Protein AF-0000000087658195 (afdb_homodimer)

Radius of gyration: 25.48 Å; Cα contacts (8 Å, |Δi|>4): 945; chains: 2; bounding box: 88×67×56 Å

Sequence (498 aa):
MLRIIDDYQENLESKICERTKHLEESLEKTENLLFHIMPRKVAEDLRQGIPICSAMHPSVSLMLTDVCKFTELCDSCIPVHIIDILQDLYSSFDEIVQRFQAFKVENVGDNYMIVSGLDEIPYHLAEVCKIAIEILEFVSKYEMKHRKDMKLQVKIGINCGAVASGILGSSAPRFCLFGDTVNMVCRMAALSEPGRIHITEGAANLIRNRYQVFTVEERGLVEVKGKGPTCTYWLTGCADSEIPSSSASMLRIIDDYQENLESKICERTKHLEESLEKTENLLFHIMPRKVAEDLRQGIPICSAMHPSVSLMLTDVCKFTELCDSCIPVHIIDILQDLYSSFDEIVQRFQAFKVENVGDNYMIVSGLDEIPYHLAEVCKIAIEILEFVSKYEMKHRKDMKLQVKIGINCGAVASGILGSSAPRFCLFGDTVNMVCRMAALSEPGRIHITEGAANLIRNRYQVFTVEERGLVEVKGKGPTCTYWLTGCADSEIPSSSAS

InterPro domains:
  IPR001054 Adenylyl cyclase class-3/4/guanylyl cyclase [PF00211] (56-236)
  IPR001054 Adenylyl cyclase class-3/4/guanylyl cyclase [PS50125] (61-189)
  IPR001054 Adenylyl cyclase class-3/4/guanylyl cyclase [SM00044] (25-218)
  IPR001054 Adenylyl cyclase class-3/4/guanylyl cyclase [cd07302] (60-235)
  IPR029787 Nucleotide cyclase [G3DSA:3.30.70.1230] (52-238)
  IPR029787 Nucleotide cyclase [SSF55073] (56-242)
  IPR050401 Cyclic nucleotide synthase [PTHR11920] (1-237)

Solvent-accessible surface area (backbone atoms only — not comparable to full-atom values): 26313 Å² total; per-residue (Å²): 110,70,66,58,50,52,51,50,48,52,50,50,49,49,50,49,50,49,50,40,49,50,41,50,51,50,32,49,53,47,47,51,47,46,43,33,56,26,58,56,71,58,43,52,35,54,75,69,65,41,78,77,63,68,44,81,39,76,53,30,18,36,39,27,37,34,51,56,64,46,69,60,50,54,73,72,40,58,49,62,57,50,50,50,51,48,24,55,50,37,32,50,49,38,58,57,41,66,78,49,83,47,42,68,43,73,47,50,95,69,41,50,32,35,38,14,14,88,84,66,48,89,59,18,54,60,51,50,53,51,48,51,51,52,47,50,55,49,40,72,69,47,72,45,90,91,41,74,90,48,80,61,40,40,11,24,6,32,27,54,34,41,37,27,34,32,58,36,34,68,56,42,60,40,50,45,75,34,45,68,39,55,53,48,15,52,50,27,17,71,69,30,45,81,72,34,35,20,27,34,46,68,39,50,51,49,33,68,74,72,35,74,50,48,41,73,43,82,70,40,75,41,81,35,90,98,70,40,77,38,62,30,27,30,53,77,48,63,51,94,63,83,67,86,62,90,66,88,120,109,70,66,58,50,52,52,50,48,51,50,48,49,49,49,49,50,49,50,41,48,51,40,49,50,49,32,49,52,48,48,51,46,47,44,34,56,26,58,56,71,57,43,52,32,53,74,69,66,42,80,78,62,67,43,80,39,76,53,31,19,38,38,27,38,32,50,57,64,46,68,60,46,55,73,75,40,58,49,63,56,50,48,50,51,49,25,56,50,37,30,51,47,40,58,56,39,67,76,50,82,47,42,68,43,74,46,50,96,68,40,50,32,37,38,15,14,90,84,66,48,90,58,18,54,59,51,50,52,52,48,51,52,52,47,49,54,50,42,72,70,48,70,44,87,91,42,72,90,47,79,62,42,40,11,24,6,31,27,56,34,41,36,27,33,33,57,36,34,69,57,40,60,39,50,46,77,35,44,67,40,56,54,47,15,52,48,28,17,71,69,29,47,81,72,35,37,19,28,34,46,67,37,49,51,48,34,68,73,74,36,74,50,47,42,71,42,81,71,41,76,40,82,36,90,98,69,40,75,38,62,29,26,31,54,78,47,64,52,93,61,83,65,88,63,90,66,91,120

Organism: Ancylostoma caninum (NCBI:txid29170)

Nearest PDB structures (foldseek):
  9bcs-assembly1_A  TM=8.511E-01  e=3.360E-26  Homo sapiens
  9bcs-assembly1_B  TM=8.758E-01  e=1.281E-24  Homo sapiens
  9bco-assembly1_B  TM=8.516E-01  e=1.752E-21  Homo sapiens
  9bco-assembly1_A  TM=8.436E-01  e=1.945E-20  Homo sapiens
  1cul-assembly1_B  TM=8.755E-01  e=5.821E-16  Rattus norvegicus

pLDDT: mean 85.46, std 13.37, range [21.05, 98.88]

Foldseek 3Di:
DVVVVVVVVVVVVVVVVVVVVVVVVVVVVVLVVVCQQDPNVQSVCLVVVNPWDKDKFFKKKKKKKAKPPLVVVPVVDPPVLLVVVQCVLVVVLVVLLVVAQKHWADDDSGMTMIMFCPVPDPCRLVSNLVSVLVSLVVQQPDARPVCNVDRIWMFMFMEMGMWMWTWDDNPDTGIDIDDPRVVVRVQQRVPGDTSWYKYAPVSVVCCVVPPVQWDKAWPAWDQGPPPGTGTIITTDDGNPDPDPGPDDD/DVVVVVVVVVVVVVVVVVVVVVVVVVVVVVLVVVCQQDPNVQSVCLVVVNDWDKDKFFKKKKKKKAKPPLVVVPVVDPPVLLVVVQCVLVVVLVVLLVVAQKHWADDDSGMTMIMFCPVPDPCRLVSVLVSVLVSLVCQQPDARPVCNVDRIWMFMFMEMGMWMWTWDDNPDTHIDIDDPRVVVRVQQRVPGDTSWYKYAPVSVVCCVVPPVQWDKAWPAWDQGPPPGTGTIITTDDGNPDPDPGPDDD

Secondary structure (DSSP, 8-state):
-HHHHHHHHHHHHHHHHHHHHHHHHHHHHHHHHHHHHS-HHHHHHHHTT-----EEEEEEEEEEEEETTHHHHHHHS-HHHHHHHHHHHHHHHHHHHTTTTEEEEP--TTEEEEEE-TT--TTHHHHHHHHHHHHHHHHHH---SS-TTS---EEEEEEEEEEEEEEE-SSS-EEEEESHHHHHHHHHHHT--TT-EEEEHHHHHHHHHH-TTEEEEEEEEEEETTTEEEEEEEEEEE-SS--------/-HHHHHHHHHHHHHHHHHHHHHHHHHHHHHHHHHHHHS-HHHHHHHHTT-----EEEEEEEEEEEEETTHHHHHHHS-HHHHHHHHHHHHHHHHHHHTTTTEEEEP--TTEEEEEE-TT--TTHHHHHHHHHHHHHHHHHH---SS-TTS---EEEEEEEEEEEEEEE-SSS-EEEEESHHHHHHHHHHHT--TT-EEEEHHHHHHHHHH-TTEEEEEEEEEEETTTEEEEEEEEEEE-SS--------

Structure (mmCIF, N/CA/C/O backbone):
data_AF-0000000087658195-model_v1
#
loop_
_entity.id
_entity.type
_entity.pdbx_description
1 polymer 'Adenylate/guanylate cyclase catalytic domain protein'
#
loop_
_atom_site.group_PDB
_atom_site.id
_atom_site.type_symbol
_atom_site.label_atom_id
_atom_site.label_alt_id
_atom_site.label_comp_id
_atom_site.label_asym_id
_atom_site.label_entity_id
_atom_site.label_seq_id
_atom_site.pdbx_PDB_ins_code
_atom_site.Cartn_x
_atom_site.Cartn_y
_atom_site.Cartn_z
_atom_site.occupancy
_atom_site.B_iso_or_equiv
_atom_site.auth_seq_id
_atom_site.auth_comp_id
_atom_site.auth_asym_id
_atom_site.auth_atom_id
_atom_site.pdbx_PDB_model_num
ATOM 1 N N . MET A 1 1 ? -63.281 0.604 -1.399 1 56.31 1 MET A N 1
ATOM 2 C CA . MET A 1 1 ? -62.312 0.891 -0.328 1 56.31 1 MET A CA 1
ATOM 3 C C . MET A 1 1 ? -61.281 -0.227 -0.199 1 56.31 1 MET A C 1
ATOM 5 O O . MET A 1 1 ? -60.094 0.034 -0.16 1 56.31 1 MET A O 1
ATOM 9 N N . LEU A 1 2 ? -61.781 -1.442 -0.214 1 61.12 2 LEU A N 1
ATOM 10 C CA . LEU A 1 2 ? -60.906 -2.596 -0.074 1 61.12 2 LEU A CA 1
ATOM 11 C C . LEU A 1 2 ? -59.938 -2.699 -1.264 1 61.12 2 LEU A C 1
ATOM 13 O O . LEU A 1 2 ? -58.75 -3 -1.094 1 61.12 2 LEU A O 1
ATOM 17 N N . ARG A 1 3 ? -60.344 -2.355 -2.477 1 62.97 3 ARG A N 1
ATOM 18 C CA . ARG A 1 3 ? -59.5 -2.449 -3.678 1 62.97 3 ARG A CA 1
ATOM 19 C C . ARG A 1 3 ? -58.406 -1.403 -3.664 1 62.97 3 ARG A C 1
ATOM 21 O O . ARG A 1 3 ? -57.281 -1.678 -4.09 1 62.97 3 ARG A O 1
ATOM 28 N N . ILE A 1 4 ? -58.719 -0.229 -3.117 1 60.25 4 ILE A N 1
ATOM 29 C CA . ILE A 1 4 ? -57.75 0.867 -3.047 1 60.25 4 ILE A CA 1
ATOM 30 C C . ILE A 1 4 ? -56.625 0.514 -2.064 1 60.25 4 ILE A C 1
ATOM 32 O O . ILE A 1 4 ? -55.469 0.768 -2.334 1 60.25 4 ILE A O 1
ATOM 36 N N . ILE A 1 5 ? -57.062 -0.082 -1.048 1 60.81 5 ILE A N 1
ATOM 37 C CA . ILE A 1 5 ? -56.094 -0.459 -0.034 1 60.81 5 ILE A CA 1
ATOM 38 C C . ILE A 1 5 ? -55.156 -1.537 -0.589 1 60.81 5 ILE A C 1
ATOM 40 O O . ILE A 1 5 ? -53.938 -1.496 -0.367 1 60.81 5 ILE A O 1
ATOM 44 N N . ASP A 1 6 ? -55.75 -2.459 -1.286 1 62.75 6 ASP A N 1
ATOM 45 C CA . ASP A 1 6 ? -54.969 -3.541 -1.884 1 62.75 6 ASP A CA 1
ATOM 46 C C . ASP A 1 6 ? -53.969 -2.996 -2.889 1 62.75 6 ASP A C 1
ATOM 48 O O . ASP A 1 6 ? -52.812 -3.441 -2.922 1 62.75 6 ASP A O 1
ATOM 52 N N . ASP A 1 7 ? -54.375 -2.021 -3.65 1 65.19 7 ASP A N 1
ATOM 53 C CA . ASP A 1 7 ? -53.5 -1.401 -4.656 1 65.19 7 ASP A CA 1
ATOM 54 C C . ASP A 1 7 ? -52.375 -0.636 -4.008 1 65.19 7 ASP A C 1
ATOM 56 O O . ASP A 1 7 ? -51.219 -0.688 -4.484 1 65.19 7 ASP A O 1
ATOM 60 N N . TYR A 1 8 ? -52.719 0.036 -2.934 1 62.78 8 TYR A N 1
ATOM 61 C CA . TYR A 1 8 ? -51.688 0.792 -2.207 1 62.78 8 TYR A CA 1
ATOM 62 C C . TYR A 1 8 ? -50.656 -0.14 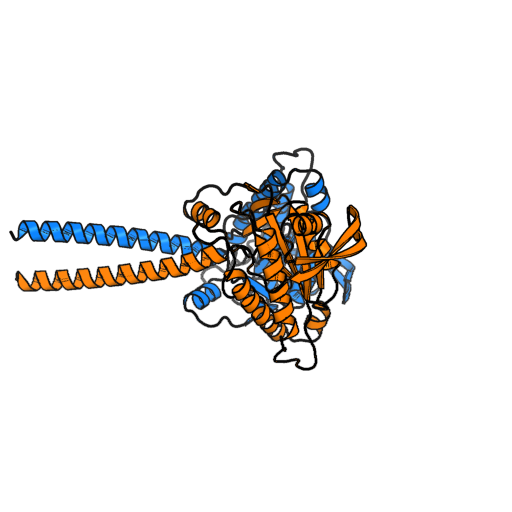-1.597 1 62.78 8 TYR A C 1
ATOM 64 O O . TYR A 1 8 ? -49.469 0.136 -1.656 1 62.78 8 TYR A O 1
ATOM 72 N N . GLN A 1 9 ? -51.219 -1.162 -1.084 1 63.72 9 GLN A N 1
ATOM 73 C CA . GLN A 1 9 ? -50.312 -2.133 -0.464 1 63.72 9 GLN A CA 1
ATOM 74 C C . GLN A 1 9 ? -49.375 -2.76 -1.497 1 63.72 9 GLN A C 1
ATOM 76 O O . GLN A 1 9 ? -48.188 -2.932 -1.24 1 63.72 9 GLN A O 1
ATOM 81 N N . GLU A 1 10 ? -49.938 -3.086 -2.566 1 67.25 10 GLU A N 1
ATOM 82 C CA . GLU A 1 10 ? -49.125 -3.686 -3.639 1 67.25 10 GLU A CA 1
ATOM 83 C C . GLU A 1 10 ? -48.062 -2.719 -4.148 1 67.25 10 GLU A C 1
ATOM 85 O O . GLU A 1 10 ? -46.938 -3.125 -4.426 1 67.25 10 GLU A O 1
ATOM 90 N N . ASN A 1 11 ? -48.438 -1.467 -4.234 1 68.31 11 ASN A N 1
ATOM 91 C CA . ASN A 1 11 ? -47.5 -0.437 -4.684 1 68.31 11 ASN A CA 1
ATOM 92 C C . ASN A 1 11 ? -46.375 -0.22 -3.678 1 68.31 11 ASN A C 1
ATOM 94 O O . ASN A 1 11 ? -45.219 -0.083 -4.059 1 68.31 11 ASN A O 1
ATOM 98 N N . LEU A 1 12 ? -46.812 -0.19 -2.428 1 67 12 LEU A N 1
ATOM 99 C CA . LEU A 1 12 ? -45.812 -0.014 -1.385 1 67 12 LEU A CA 1
ATOM 100 C C . LEU A 1 12 ? -44.844 -1.204 -1.345 1 67 12 LEU A C 1
ATOM 102 O O . LEU A 1 12 ? -43.656 -1.029 -1.191 1 67 12 LEU A O 1
ATOM 106 N N . GLU A 1 13 ? -45.469 -2.354 -1.442 1 68.94 13 GLU A N 1
ATOM 107 C CA . GLU A 1 13 ? -44.656 -3.562 -1.456 1 68.94 13 GLU A CA 1
ATOM 108 C C . GLU A 1 13 ? -43.656 -3.551 -2.623 1 68.94 13 GLU A C 1
ATOM 110 O O . GLU A 1 13 ? -42.531 -3.957 -2.473 1 68.94 13 GLU A O 1
ATOM 115 N N . SER A 1 14 ? -44.156 -3.135 -3.707 1 73.75 14 SER A N 1
ATOM 116 C CA . SER A 1 14 ? -43.312 -3.074 -4.891 1 73.75 14 SER A CA 1
ATOM 117 C C . SER A 1 14 ? -42.156 -2.082 -4.695 1 73.75 14 SER A C 1
ATOM 119 O O . SER A 1 14 ? -41.031 -2.367 -5.059 1 73.75 14 SER A O 1
ATOM 121 N N . LYS A 1 15 ? -42.469 -0.963 -4.09 1 71.25 15 LYS A N 1
ATOM 122 C CA . LYS A 1 15 ? -41.469 0.063 -3.857 1 71.25 15 LYS A CA 1
ATOM 123 C C . LYS A 1 15 ? -40.438 -0.415 -2.852 1 71.25 15 LYS A C 1
ATOM 125 O O . LYS A 1 15 ? -39.219 -0.177 -3.029 1 71.25 15 LYS A O 1
ATOM 130 N N . ILE A 1 16 ? -41 -1.053 -1.857 1 71.5 16 ILE A N 1
ATOM 131 C CA . ILE A 1 16 ? -40.094 -1.579 -0.834 1 71.5 16 ILE A CA 1
ATOM 132 C C . ILE A 1 16 ? -39.188 -2.662 -1.437 1 71.5 16 ILE A C 1
ATOM 134 O O . ILE A 1 16 ? -38 -2.721 -1.147 1 71.5 16 ILE A O 1
ATOM 138 N N . CYS A 1 17 ? -39.844 -3.465 -2.219 1 70.31 17 CYS A N 1
ATOM 139 C CA . CYS A 1 17 ? -39.094 -4.523 -2.879 1 70.31 17 CYS A CA 1
ATOM 140 C C . CYS A 1 17 ? -38.031 -3.936 -3.777 1 70.31 17 CYS A C 1
ATOM 142 O O . CYS A 1 17 ? -36.875 -4.414 -3.783 1 70.31 17 CYS A O 1
ATOM 144 N N . GLU A 1 18 ? -38.375 -2.924 -4.469 1 77.69 18 GLU A N 1
ATOM 145 C CA . GLU A 1 18 ? -37.406 -2.277 -5.367 1 77.69 18 GLU A CA 1
ATOM 146 C C . GLU A 1 18 ? -36.281 -1.638 -4.586 1 77.69 18 GLU A C 1
ATOM 148 O O . GLU A 1 18 ? -35.094 -1.766 -4.969 1 77.69 18 GLU A O 1
ATOM 153 N N . ARG A 1 19 ? -36.656 -0.972 -3.527 1 75.75 19 ARG A N 1
ATOM 154 C CA . ARG A 1 19 ? -35.625 -0.32 -2.711 1 75.75 19 ARG A CA 1
ATOM 155 C C . ARG A 1 19 ? -34.688 -1.346 -2.082 1 75.75 19 ARG A C 1
ATOM 157 O O . ARG A 1 19 ? -33.469 -1.131 -2.018 1 75.75 19 ARG A O 1
ATOM 164 N N . THR A 1 20 ? -35.312 -2.377 -1.616 1 76.19 20 THR A N 1
ATOM 165 C CA . THR A 1 20 ? -34.531 -3.438 -1.005 1 76.19 20 THR A CA 1
ATOM 166 C C . THR A 1 20 ? -33.562 -4.051 -2.021 1 76.19 20 THR A C 1
ATOM 168 O O . THR A 1 20 ? -32.406 -4.324 -1.705 1 76.19 20 THR A O 1
ATOM 171 N N . LYS A 1 21 ? -34.062 -4.184 -3.182 1 79.12 21 LYS A N 1
ATOM 172 C CA . LYS A 1 21 ? -33.25 -4.75 -4.242 1 79.12 21 LYS A CA 1
ATOM 173 C C . LYS A 1 21 ? -32.094 -3.824 -4.582 1 79.12 21 LYS A C 1
ATOM 175 O O . LYS A 1 21 ? -30.953 -4.277 -4.754 1 79.12 21 LYS A O 1
ATOM 180 N N . HIS A 1 22 ? -32.406 -2.557 -4.641 1 79.81 22 HIS A N 1
ATOM 181 C CA . HIS A 1 22 ? -31.391 -1.563 -4.934 1 79.81 22 HIS A CA 1
ATOM 182 C C . HIS A 1 22 ? -30.312 -1.537 -3.846 1 79.81 22 HIS A C 1
ATOM 184 O O . HIS A 1 22 ? -29.125 -1.464 -4.145 1 79.81 22 HIS A O 1
ATOM 190 N N . LEU A 1 23 ? -30.703 -1.634 -2.627 1 82 23 LEU A N 1
ATOM 191 C CA . LEU A 1 23 ? -29.781 -1.617 -1.503 1 82 23 LEU A CA 1
ATOM 192 C C . LEU A 1 23 ? -28.922 -2.879 -1.487 1 82 23 LEU A C 1
ATOM 194 O O . LEU A 1 23 ? -27.734 -2.82 -1.183 1 82 23 LEU A O 1
ATOM 198 N N . GLU A 1 24 ? -29.578 -3.955 -1.816 1 81.56 24 GLU A N 1
ATOM 199 C CA . GLU A 1 24 ? -28.844 -5.215 -1.877 1 81.56 24 GLU A CA 1
ATOM 200 C C . GLU A 1 24 ? -27.781 -5.18 -2.971 1 81.56 24 GLU A C 1
ATOM 202 O O . GLU A 1 24 ? -26.656 -5.625 -2.76 1 81.56 24 GLU A O 1
ATOM 207 N N . GLU A 1 25 ? -28.219 -4.609 -4.035 1 82.38 25 GLU A N 1
ATOM 208 C CA . GLU A 1 25 ? -27.281 -4.5 -5.145 1 82.38 25 GLU A CA 1
ATOM 209 C C . GLU A 1 25 ? -26.109 -3.568 -4.797 1 82.38 25 GLU A C 1
ATOM 211 O O . GLU A 1 25 ? -24.953 -3.865 -5.105 1 82.38 25 GLU A O 1
ATOM 216 N N . SER A 1 26 ? -26.484 -2.518 -4.203 1 79.75 26 SER A N 1
ATOM 217 C CA . SER A 1 26 ? -25.453 -1.564 -3.797 1 79.75 26 SER A CA 1
ATOM 218 C C . SER A 1 26 ? -24.516 -2.176 -2.764 1 79.75 26 SER A C 1
ATOM 220 O O . SER A 1 26 ? -23.297 -1.973 -2.826 1 79.75 26 SER A O 1
ATOM 222 N N . LEU A 1 27 ? -25.062 -2.891 -1.867 1 80.38 27 LEU A N 1
ATOM 223 C CA . LEU A 1 27 ? -24.266 -3.547 -0.836 1 80.38 27 LEU A CA 1
AT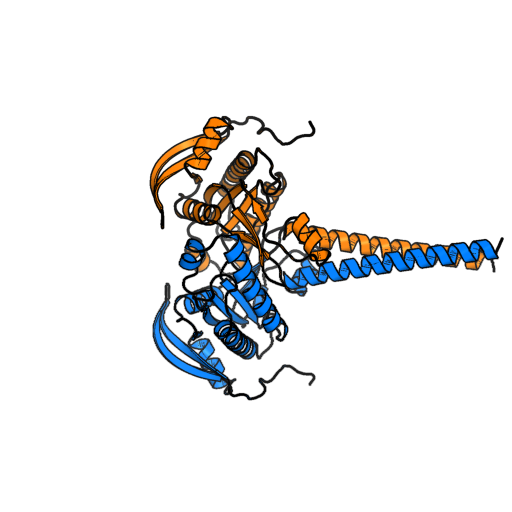OM 224 C C . LEU A 1 27 ? -23.344 -4.598 -1.447 1 80.38 27 LEU A C 1
ATOM 226 O O . LEU A 1 27 ? -22.172 -4.68 -1.091 1 80.38 27 LEU A O 1
ATOM 230 N N . GLU A 1 28 ? -23.875 -5.301 -2.326 1 80.69 28 GLU A N 1
ATOM 231 C CA . GLU A 1 28 ? -23.078 -6.328 -2.99 1 80.69 28 GLU A CA 1
ATOM 232 C C . GLU A 1 28 ? -21.906 -5.711 -3.744 1 80.69 28 GLU A C 1
ATOM 234 O O . GLU A 1 28 ? -20.781 -6.223 -3.68 1 80.69 28 GLU A O 1
ATOM 239 N N . LYS A 1 29 ? -22.219 -4.652 -4.375 1 78.81 29 LYS A N 1
ATOM 240 C CA . LYS A 1 29 ? -21.172 -3.975 -5.125 1 78.81 29 LYS A CA 1
ATOM 241 C C . LYS A 1 29 ? -20.078 -3.447 -4.195 1 78.81 29 LYS A C 1
ATOM 243 O O . LYS A 1 29 ? -18.891 -3.594 -4.48 1 78.81 29 LYS A O 1
ATOM 248 N N . THR A 1 30 ? -20.531 -2.898 -3.15 1 77.56 30 THR A N 1
ATOM 249 C CA . THR A 1 30 ? -19.594 -2.32 -2.191 1 77.56 30 THR A CA 1
ATOM 250 C C . THR A 1 30 ? -18.766 -3.41 -1.521 1 77.56 30 THR A C 1
ATOM 252 O O . THR A 1 30 ? -17.547 -3.26 -1.354 1 77.56 30 THR A O 1
ATOM 255 N N . GLU A 1 31 ? -19.406 -4.465 -1.206 1 77.19 31 GLU A N 1
ATOM 256 C CA . GLU A 1 31 ? -18.703 -5.586 -0.577 1 77.19 31 GLU A CA 1
ATOM 257 C C . GLU A 1 31 ? -17.688 -6.211 -1.526 1 77.19 31 GLU A C 1
ATOM 259 O O . GLU A 1 31 ? -16.594 -6.574 -1.11 1 77.19 31 GLU A O 1
ATOM 264 N N . ASN A 1 32 ? -18.141 -6.367 -2.693 1 76.81 32 ASN A N 1
ATOM 265 C CA . ASN A 1 32 ? -17.219 -6.941 -3.682 1 76.81 32 ASN A CA 1
ATOM 266 C C . ASN A 1 32 ? -15.953 -6.109 -3.822 1 76.81 32 ASN A C 1
ATOM 268 O O . ASN A 1 32 ? -14.852 -6.66 -3.922 1 76.81 32 ASN A O 1
ATOM 272 N N . LEU A 1 33 ? -16.156 -4.859 -3.781 1 74.94 33 LEU A N 1
ATOM 273 C CA . LEU A 1 33 ? -15 -3.98 -3.85 1 74.94 33 LEU A CA 1
ATOM 274 C C . LEU A 1 33 ? -14.117 -4.156 -2.621 1 74.94 33 LEU A C 1
ATOM 276 O O . LEU A 1 33 ? -12.891 -4.215 -2.738 1 74.94 33 LEU A O 1
ATOM 280 N N . LEU A 1 34 ? -14.742 -4.312 -1.512 1 77.31 34 LEU A N 1
ATOM 281 C CA . LEU A 1 34 ? -14.023 -4.473 -0.255 1 77.31 34 LEU A CA 1
ATOM 282 C C . LEU A 1 34 ? -13.258 -5.793 -0.229 1 77.31 34 LEU A C 1
ATOM 284 O O . LEU A 1 34 ? -12.125 -5.848 0.245 1 77.31 34 LEU A O 1
ATOM 288 N N . PHE A 1 35 ? -13.82 -6.824 -0.833 1 76.31 35 PHE A N 1
ATOM 289 C CA . PHE A 1 35 ? -13.242 -8.156 -0.815 1 76.31 35 PHE A CA 1
ATOM 290 C C . PHE A 1 35 ? -12.039 -8.242 -1.75 1 76.31 35 PHE A C 1
ATOM 292 O O . PHE A 1 35 ? -11.219 -9.148 -1.636 1 76.31 35 PHE A O 1
ATOM 299 N N . HIS A 1 36 ? -12 -7.227 -2.57 1 75.06 36 HIS A N 1
ATOM 300 C CA . HIS A 1 36 ? -10.836 -7.199 -3.455 1 75.06 36 HIS A CA 1
ATOM 301 C C . HIS A 1 36 ? -9.688 -6.418 -2.83 1 75.06 36 HIS A C 1
ATOM 303 O O . HIS A 1 36 ? -8.547 -6.496 -3.301 1 75.06 36 HIS A O 1
ATOM 309 N N . ILE A 1 37 ? -10.039 -5.734 -1.757 1 75.19 37 ILE A N 1
ATOM 310 C CA . ILE A 1 37 ? -9.023 -4.93 -1.08 1 75.19 37 ILE A CA 1
ATOM 311 C C . ILE A 1 37 ? -8.461 -5.707 0.109 1 75.19 37 ILE A C 1
ATOM 313 O O . ILE A 1 37 ? -7.309 -5.512 0.495 1 75.19 37 ILE A O 1
ATOM 317 N N . MET A 1 38 ? -9.32 -6.602 0.661 1 81.25 38 MET A N 1
ATOM 318 C CA . MET A 1 38 ? -8.891 -7.445 1.774 1 81.25 38 MET A CA 1
ATOM 319 C C . MET A 1 38 ? -9.539 -8.82 1.699 1 81.25 38 MET A C 1
ATOM 321 O O . MET A 1 38 ? -10.672 -8.953 1.23 1 81.25 38 MET A O 1
ATOM 325 N N . PRO A 1 39 ? -8.766 -9.82 2.232 1 77.62 39 PRO A N 1
ATOM 326 C CA . PRO A 1 39 ? -9.359 -11.156 2.227 1 77.62 39 PRO A CA 1
ATOM 327 C C . PRO A 1 39 ? -10.75 -11.188 2.871 1 77.62 39 PRO A C 1
ATOM 329 O O . PRO A 1 39 ? -10.992 -10.484 3.855 1 77.62 39 PRO A O 1
ATOM 332 N N . ARG A 1 40 ? -11.539 -11.984 2.338 1 76.88 40 ARG A N 1
ATOM 333 C CA . ARG A 1 40 ? -12.953 -12.023 2.703 1 76.88 40 ARG A CA 1
ATOM 334 C C . ARG A 1 40 ? -13.117 -12.172 4.211 1 76.88 40 ARG A C 1
ATOM 336 O O . ARG A 1 40 ? -13.906 -11.445 4.828 1 76.88 40 ARG A O 1
ATOM 343 N N . LYS A 1 41 ? -12.414 -13.125 4.758 1 77.31 41 LYS A N 1
ATOM 344 C CA . LYS A 1 41 ? -12.547 -13.359 6.191 1 77.31 41 LYS A CA 1
ATOM 345 C C . LYS A 1 41 ? -12.203 -12.109 6.992 1 77.31 41 LYS A C 1
ATOM 347 O O . LYS A 1 41 ? -12.875 -11.781 7.969 1 77.31 41 LYS A O 1
ATOM 352 N N . VAL A 1 42 ? -11.234 -11.43 6.582 1 77.81 42 VAL A N 1
ATOM 353 C CA . VAL A 1 42 ? -10.773 -10.219 7.258 1 77.81 42 VAL A CA 1
ATOM 354 C C . VAL A 1 42 ? -11.812 -9.109 7.098 1 77.81 42 VAL A C 1
ATOM 356 O O . VAL A 1 42 ? -12.141 -8.406 8.055 1 77.81 42 VAL A O 1
ATOM 359 N N . ALA A 1 43 ? -12.312 -9.031 5.891 1 76.81 43 ALA A N 1
ATOM 360 C CA . ALA A 1 43 ? -13.336 -8.023 5.609 1 76.81 43 ALA A CA 1
ATOM 361 C C . ALA A 1 43 ? -14.578 -8.242 6.469 1 76.81 43 ALA A C 1
ATOM 363 O O . ALA A 1 43 ? -15.148 -7.289 7.004 1 76.81 43 ALA A O 1
ATOM 364 N N . GLU A 1 44 ? -14.93 -9.453 6.605 1 77.12 44 GLU A N 1
ATOM 365 C CA . GLU A 1 44 ? -16.109 -9.805 7.387 1 77.12 44 GLU A CA 1
ATOM 366 C C . GLU A 1 44 ? -15.906 -9.5 8.867 1 77.12 44 GLU A C 1
ATOM 368 O O . GLU A 1 44 ? -16.797 -8.969 9.523 1 77.12 44 GLU A O 1
ATOM 373 N N . ASP A 1 45 ? -14.781 -9.781 9.32 1 77.19 45 ASP A N 1
ATOM 374 C CA . ASP A 1 45 ? -14.453 -9.5 10.719 1 77.19 45 ASP A CA 1
ATOM 375 C C . ASP A 1 45 ? -14.492 -8 11 1 77.19 45 ASP A C 1
ATOM 377 O O . ASP A 1 45 ? -15.047 -7.566 12.008 1 77.19 45 ASP A O 1
ATOM 381 N N . LEU A 1 46 ? -13.953 -7.238 10.094 1 76.38 46 LEU A N 1
ATOM 382 C CA . LEU A 1 46 ? -13.906 -5.789 10.25 1 76.38 46 LEU A CA 1
ATOM 383 C C . LEU A 1 46 ? -15.312 -5.195 10.227 1 76.38 46 LEU A C 1
ATOM 385 O O . LEU A 1 46 ? -15.625 -4.297 11.008 1 76.38 46 LEU A O 1
ATOM 389 N N . ARG A 1 47 ? -16.047 -5.758 9.336 1 74.56 47 ARG A N 1
ATOM 390 C CA . ARG A 1 47 ? -17.422 -5.281 9.195 1 74.56 47 ARG A CA 1
ATOM 391 C C . ARG A 1 47 ? -18.219 -5.527 10.469 1 74.56 47 ARG A C 1
ATOM 393 O O . ARG A 1 47 ? -19.109 -4.742 10.812 1 74.56 47 ARG A O 1
ATOM 400 N N . GLN A 1 48 ? -17.844 -6.621 11.195 1 75.75 48 GLN A N 1
ATOM 401 C CA . GLN A 1 48 ? -18.562 -7.008 12.406 1 75.75 48 GLN A CA 1
ATOM 402 C C . GLN A 1 48 ? -17.953 -6.367 13.641 1 75.75 48 GLN A C 1
ATOM 404 O O . GLN A 1 48 ? -18.422 -6.578 14.758 1 75.75 48 GLN A O 1
ATOM 409 N N . GLY A 1 49 ? -16.953 -5.602 13.406 1 73.12 49 GLY A N 1
ATOM 410 C CA . GLY A 1 49 ? -16.312 -4.93 14.523 1 73.12 49 GLY A CA 1
ATOM 411 C C . GLY A 1 49 ? -15.43 -5.852 15.344 1 73.12 49 GLY A C 1
ATOM 412 O O . GLY A 1 49 ? -15.117 -5.555 16.5 1 73.12 49 GLY A O 1
ATOM 413 N N . ILE A 1 50 ? -15.266 -7.035 14.844 1 71.69 50 ILE A N 1
ATOM 414 C CA . ILE A 1 50 ? -14.367 -7.969 15.516 1 71.69 50 ILE A CA 1
ATOM 415 C C . ILE A 1 50 ? -12.93 -7.461 15.422 1 71.69 50 ILE A C 1
ATOM 417 O O . ILE A 1 50 ? -12.461 -7.094 14.336 1 71.69 50 ILE A O 1
ATOM 421 N N . PRO A 1 51 ? -12.422 -7.363 16.672 1 64.75 51 PRO A N 1
ATOM 422 C CA . PRO A 1 51 ? -11.055 -6.855 16.641 1 64.75 51 PRO A CA 1
ATOM 423 C C . PRO A 1 51 ? -10.148 -7.637 15.695 1 64.75 51 PRO A C 1
ATOM 425 O O . PRO A 1 51 ? -10.281 -8.859 15.57 1 64.75 51 PRO A O 1
ATOM 428 N N . ILE A 1 52 ? -9.555 -6.965 14.906 1 63.19 52 ILE A N 1
ATOM 429 C CA . ILE A 1 52 ? -8.625 -7.469 13.906 1 63.19 52 ILE A CA 1
ATOM 430 C C . ILE A 1 52 ? -7.438 -8.133 14.594 1 63.19 52 ILE A C 1
ATOM 432 O O . ILE A 1 52 ? -6.816 -7.551 15.484 1 63.19 52 ILE A O 1
ATOM 436 N N . CYS A 1 53 ? -7.32 -9.508 14.391 1 69.94 53 CYS A N 1
ATOM 437 C CA . CYS A 1 53 ? -6.156 -10.133 15.008 1 69.94 53 CYS A CA 1
ATOM 438 C C . CYS A 1 53 ? -5.152 -10.578 13.953 1 69.94 53 CYS A C 1
ATOM 440 O O . CYS A 1 53 ? -5.52 -10.828 12.805 1 69.94 53 CYS A O 1
ATOM 442 N N . SER A 1 54 ? -3.896 -10.445 14.289 1 82.31 54 SER A N 1
ATOM 443 C CA . SER A 1 54 ? -2.801 -11.023 13.516 1 82.31 54 SER A CA 1
ATOM 444 C C . SER A 1 54 ? -2.939 -12.539 13.406 1 82.31 54 SER A C 1
ATOM 446 O O . SER A 1 54 ? -3.488 -13.18 14.305 1 82.31 54 SER A O 1
ATOM 448 N N . ALA A 1 55 ? -2.727 -13.062 12.242 1 86.12 55 ALA A N 1
ATOM 449 C CA . ALA A 1 55 ? -2.762 -14.508 12.008 1 86.12 55 ALA A CA 1
ATOM 450 C C . ALA A 1 55 ? -1.425 -15.016 11.477 1 86.12 55 ALA A C 1
ATOM 452 O O . ALA A 1 55 ? -0.711 -14.281 10.781 1 86.12 55 ALA A O 1
ATOM 453 N N . MET A 1 56 ? -1.124 -16.25 11.914 1 90.12 56 MET A N 1
ATOM 454 C CA . MET A 1 56 ? 0.069 -16.906 11.383 1 90.12 56 MET A CA 1
ATOM 455 C C . MET A 1 56 ? -0.295 -17.891 10.281 1 90.12 56 MET A C 1
ATOM 457 O O . MET A 1 56 ? -1.272 -18.641 10.406 1 90.12 56 MET A O 1
ATOM 461 N N . HIS A 1 57 ? 0.43 -17.797 9.203 1 92.94 57 HIS A N 1
ATOM 462 C CA . HIS A 1 57 ? 0.321 -18.734 8.086 1 92.94 57 HIS A CA 1
ATOM 463 C C . HIS A 1 57 ? 1.624 -19.5 7.883 1 92.94 57 HIS A C 1
ATOM 465 O O . HIS A 1 57 ? 2.631 -18.922 7.469 1 92.94 57 HIS A O 1
ATOM 471 N N . PRO A 1 58 ? 1.593 -20.734 8.133 1 94.31 58 PRO A N 1
ATOM 472 C CA . PRO A 1 58 ? 2.84 -21.5 8.141 1 94.31 58 PRO A CA 1
ATOM 473 C C . PRO A 1 58 ? 3.475 -21.609 6.754 1 94.31 58 PRO A C 1
ATOM 475 O O . PRO A 1 58 ? 4.695 -21.75 6.641 1 94.31 58 PRO A O 1
ATOM 478 N N . SER A 1 59 ? 2.613 -21.656 5.746 1 95.81 59 SER A N 1
ATOM 479 C CA . SER A 1 59 ? 3.152 -21.828 4.402 1 95.81 59 SER A CA 1
ATOM 480 C C . SER A 1 59 ? 2.303 -21.109 3.365 1 95.81 59 SER A C 1
ATOM 482 O O . SER A 1 59 ? 1.156 -21.484 3.121 1 95.81 59 SER A O 1
ATOM 484 N N . VAL A 1 60 ? 2.877 -20.094 2.783 1 97.06 60 VAL A N 1
ATOM 485 C CA . VAL A 1 60 ? 2.26 -19.359 1.681 1 97.06 60 VAL A CA 1
ATOM 486 C C . VAL A 1 60 ? 3.293 -19.109 0.584 1 97.06 60 VAL A C 1
ATOM 488 O O . VAL A 1 60 ? 4.492 -19.297 0.8 1 97.06 60 VAL A O 1
ATOM 491 N N . SER A 1 61 ? 2.867 -18.859 -0.59 1 98.19 61 SER A N 1
ATOM 492 C CA . SER A 1 61 ? 3.738 -18.469 -1.693 1 98.19 61 SER A CA 1
ATOM 493 C C . SER A 1 61 ? 3.488 -17.016 -2.111 1 98.19 61 SER A C 1
ATOM 495 O O . SER A 1 61 ? 2.34 -16.609 -2.283 1 98.19 61 SER A O 1
ATOM 497 N N . LEU A 1 62 ? 4.574 -16.281 -2.211 1 97.56 62 LEU A N 1
ATOM 498 C CA . LEU A 1 62 ? 4.508 -14.875 -2.588 1 97.56 62 LEU A CA 1
ATOM 499 C C . LEU A 1 62 ? 5.172 -14.641 -3.941 1 97.56 62 LEU A C 1
ATOM 501 O O . LEU A 1 62 ? 6.156 -15.305 -4.277 1 97.56 62 LEU A O 1
ATOM 505 N N . MET A 1 63 ? 4.609 -13.711 -4.652 1 98 63 MET A N 1
ATOM 506 C CA . MET A 1 63 ? 5.199 -13.195 -5.883 1 98 63 MET A CA 1
ATOM 507 C C . MET A 1 63 ? 5.246 -11.672 -5.863 1 98 63 MET A C 1
ATOM 509 O O . MET A 1 63 ? 4.289 -11.023 -5.434 1 98 63 MET A O 1
ATOM 513 N N . LEU A 1 64 ? 6.32 -11.148 -6.242 1 97 64 LEU A N 1
ATOM 514 C CA . LEU A 1 64 ? 6.457 -9.703 -6.406 1 97 64 LEU A CA 1
ATOM 515 C C . LEU A 1 64 ? 7.023 -9.367 -7.781 1 97 64 LEU A C 1
ATOM 517 O O . LEU A 1 64 ? 7.973 -10.008 -8.242 1 97 64 LEU A O 1
ATOM 521 N N . THR A 1 65 ? 6.355 -8.453 -8.453 1 96.38 65 THR A N 1
ATOM 522 C CA . THR A 1 65 ? 6.891 -7.922 -9.703 1 96.38 65 THR A CA 1
ATOM 523 C C . THR A 1 65 ? 7.555 -6.566 -9.469 1 96.38 65 THR A C 1
ATOM 525 O O . THR A 1 65 ? 7.145 -5.809 -8.586 1 96.38 65 THR A O 1
ATOM 528 N N . ASP A 1 66 ? 8.516 -6.336 -10.234 1 93.56 66 ASP A N 1
ATOM 529 C CA . ASP A 1 66 ? 9.195 -5.043 -10.281 1 93.56 66 ASP A CA 1
ATOM 530 C C . ASP A 1 66 ? 9.352 -4.555 -11.719 1 93.56 66 ASP A C 1
ATOM 532 O O . ASP A 1 66 ? 9.906 -5.262 -12.562 1 93.56 66 ASP A O 1
ATOM 536 N N . VAL A 1 67 ? 8.828 -3.369 -11.961 1 93.44 67 VAL A N 1
ATOM 537 C CA . VAL A 1 67 ? 8.953 -2.789 -13.289 1 93.44 67 VAL A CA 1
ATOM 538 C C . VAL A 1 67 ? 10.383 -2.32 -13.516 1 93.44 67 VAL A C 1
ATOM 540 O O . VAL A 1 67 ? 10.922 -1.53 -12.734 1 93.44 67 VAL A O 1
ATOM 543 N N . CYS A 1 68 ? 11 -2.814 -14.586 1 93.75 68 CYS A N 1
ATOM 544 C CA . CYS A 1 68 ? 12.391 -2.492 -14.875 1 93.75 68 CYS A CA 1
ATOM 545 C C . CYS A 1 68 ? 12.547 -1.026 -15.266 1 93.75 68 CYS A C 1
ATOM 547 O O . CYS A 1 68 ? 11.781 -0.517 -16.094 1 93.75 68 CYS A O 1
ATOM 549 N N . LYS A 1 69 ? 13.531 -0.347 -14.656 1 88.56 69 LYS A N 1
ATOM 550 C CA . LYS A 1 69 ? 13.875 1.032 -14.984 1 88.56 69 LYS A CA 1
ATOM 551 C C . LYS A 1 69 ? 12.68 1.961 -14.797 1 88.56 69 LYS A C 1
ATOM 553 O O . LYS A 1 69 ? 12.398 2.799 -15.656 1 88.56 69 LYS A O 1
ATOM 558 N N . PHE A 1 70 ? 11.914 1.738 -13.773 1 86.88 70 PHE A N 1
ATOM 559 C CA . PHE A 1 70 ? 10.703 2.506 -13.508 1 86.88 70 PHE A CA 1
ATOM 560 C C . PHE A 1 70 ? 11.039 3.963 -13.211 1 86.88 70 PHE A C 1
ATOM 562 O O . PHE A 1 70 ? 10.336 4.871 -13.656 1 86.88 70 PHE A O 1
ATOM 569 N N . THR A 1 71 ? 12.133 4.16 -12.461 1 80 71 THR A N 1
ATOM 570 C CA . THR A 1 71 ? 12.539 5.527 -12.148 1 80 71 THR A CA 1
ATOM 571 C C . THR A 1 71 ? 12.82 6.312 -13.422 1 80 71 THR A C 1
ATOM 573 O O . THR A 1 71 ? 12.414 7.469 -13.555 1 80 71 THR A O 1
ATOM 576 N N . GLU A 1 72 ? 13.539 5.625 -14.305 1 83.5 72 GLU A N 1
ATOM 577 C CA . GLU A 1 72 ? 13.828 6.262 -15.586 1 83.5 72 GLU A CA 1
ATOM 578 C C . GLU A 1 72 ? 12.547 6.543 -16.359 1 83.5 72 GLU A C 1
ATOM 580 O O . GLU A 1 72 ? 12.422 7.582 -17.016 1 83.5 72 GLU A O 1
ATOM 585 N N . LEU A 1 73 ? 11.664 5.602 -16.297 1 84.94 73 LEU A N 1
ATOM 586 C CA . LEU A 1 73 ? 10.375 5.773 -16.953 1 84.94 73 LEU A CA 1
ATOM 587 C C . LEU A 1 73 ? 9.625 6.969 -16.375 1 84.94 73 LEU A C 1
ATOM 589 O O . LEU A 1 73 ? 9.031 7.758 -17.109 1 84.94 73 LEU A O 1
ATOM 593 N N . CYS A 1 74 ? 9.625 7.117 -15.102 1 82.25 74 CYS A N 1
ATOM 594 C CA . CYS A 1 74 ? 8.953 8.219 -14.414 1 82.25 74 CYS A CA 1
ATOM 595 C C . CYS A 1 74 ? 9.562 9.555 -14.812 1 82.25 74 CYS A C 1
ATOM 597 O O . CYS A 1 74 ? 8.852 10.555 -14.914 1 82.25 74 CYS A O 1
ATOM 599 N N . ASP A 1 75 ? 10.836 9.578 -15.047 1 79.56 75 ASP A N 1
ATOM 600 C CA . ASP A 1 75 ? 11.539 10.805 -15.406 1 79.56 75 ASP A CA 1
ATOM 601 C C . ASP A 1 75 ? 11.242 11.203 -16.859 1 79.56 75 ASP A C 1
ATOM 603 O O . ASP A 1 75 ? 11.297 12.391 -17.203 1 79.56 75 ASP A O 1
ATOM 607 N N . SER A 1 76 ? 10.891 10.234 -17.641 1 81.88 76 SER A N 1
ATOM 608 C CA . SER A 1 76 ? 10.766 10.492 -19.062 1 81.88 76 SER A CA 1
ATOM 609 C C . SER A 1 76 ? 9.305 10.672 -19.469 1 81.88 76 SER A C 1
ATOM 611 O O . SER A 1 76 ? 9.008 10.984 -20.625 1 81.88 76 SER A O 1
ATOM 613 N N . CYS A 1 77 ? 8.398 10.43 -18.578 1 83.44 77 CYS A N 1
ATOM 614 C CA . CYS A 1 77 ? 6.969 10.516 -18.859 1 83.44 77 CYS A CA 1
ATOM 615 C C . CYS A 1 77 ? 6.273 11.461 -17.891 1 83.44 77 CYS A C 1
ATOM 617 O O . CYS A 1 77 ? 6.73 11.656 -16.766 1 83.44 77 CYS A O 1
ATOM 619 N N . ILE A 1 78 ? 5.238 12.086 -18.406 1 83 78 ILE A N 1
ATOM 620 C CA . ILE A 1 78 ? 4.414 12.859 -17.484 1 83 78 ILE A CA 1
ATOM 621 C C . ILE A 1 78 ? 3.68 11.914 -16.531 1 83 78 ILE A C 1
ATOM 623 O O . ILE A 1 78 ? 3.357 10.781 -16.891 1 83 78 ILE A O 1
ATOM 627 N N . PRO A 1 79 ? 3.344 12.344 -15.391 1 84.62 79 PRO A N 1
ATOM 628 C CA . PRO A 1 79 ? 2.779 11.484 -14.352 1 84.62 79 PRO A CA 1
ATOM 629 C C . PRO A 1 79 ? 1.505 10.773 -14.805 1 84.62 79 PRO A C 1
ATOM 631 O O . PRO A 1 79 ? 1.312 9.594 -14.5 1 84.62 79 PRO A O 1
ATOM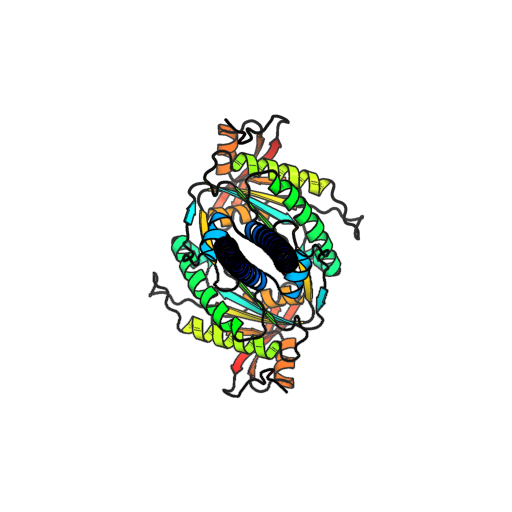 634 N N . VAL A 1 80 ? 0.725 11.422 -15.57 1 82.38 80 VAL A N 1
ATOM 635 C CA . VAL A 1 80 ? -0.539 10.844 -16.016 1 82.38 80 VAL A CA 1
ATOM 636 C C . VAL A 1 80 ? -0.27 9.625 -16.906 1 82.38 80 VAL A C 1
ATOM 638 O O . VAL A 1 80 ? -1.012 8.641 -16.844 1 82.38 80 VAL A O 1
ATOM 641 N N . HIS A 1 81 ? 0.795 9.734 -17.672 1 86.38 81 HIS A N 1
ATOM 642 C CA . HIS A 1 81 ? 1.145 8.609 -18.531 1 86.38 81 HIS A CA 1
ATOM 643 C C . HIS A 1 81 ? 1.66 7.43 -17.719 1 86.38 81 HIS A C 1
ATOM 645 O O . HIS A 1 81 ? 1.405 6.273 -18.062 1 86.38 81 HIS A O 1
ATOM 651 N N . ILE A 1 82 ? 2.35 7.703 -16.641 1 87.44 82 ILE A N 1
ATOM 652 C CA . ILE A 1 82 ? 2.84 6.656 -15.75 1 87.44 82 ILE A CA 1
ATOM 653 C C . ILE A 1 82 ? 1.66 5.914 -15.125 1 87.44 82 ILE A C 1
ATOM 655 O O . ILE A 1 82 ? 1.655 4.684 -15.062 1 87.44 82 ILE A O 1
ATOM 659 N N . ILE A 1 83 ? 0.696 6.668 -14.742 1 86.38 83 ILE A N 1
ATOM 660 C CA . ILE A 1 83 ? -0.494 6.09 -14.125 1 86.38 83 ILE A CA 1
ATOM 661 C C . ILE A 1 83 ? -1.203 5.18 -15.125 1 86.38 83 ILE A C 1
ATOM 663 O O . ILE A 1 83 ? -1.644 4.086 -14.773 1 86.38 83 ILE A O 1
ATOM 667 N N . ASP A 1 84 ? -1.243 5.656 -16.344 1 86.31 84 ASP A N 1
ATOM 668 C CA . ASP A 1 84 ? -1.904 4.883 -17.391 1 86.31 84 ASP A CA 1
ATOM 669 C C . ASP A 1 84 ? -1.188 3.555 -17.625 1 86.31 84 ASP A C 1
ATOM 671 O O . ASP A 1 84 ? -1.833 2.518 -17.812 1 86.31 84 ASP A O 1
ATOM 675 N N . ILE A 1 85 ? 0.091 3.643 -17.656 1 89.88 85 ILE A N 1
ATOM 676 C CA . ILE A 1 85 ? 0.901 2.449 -17.875 1 89.88 85 ILE A CA 1
ATOM 677 C C . ILE A 1 85 ? 0.688 1.461 -16.734 1 89.88 85 ILE A C 1
ATOM 679 O O . ILE A 1 85 ? 0.423 0.28 -16.969 1 89.88 85 ILE A O 1
ATOM 683 N N . LEU A 1 86 ? 0.747 1.938 -15.555 1 90.44 86 LEU A N 1
ATOM 684 C CA . LEU A 1 86 ? 0.58 1.073 -14.391 1 90.44 86 LEU A CA 1
ATOM 685 C C . LEU A 1 86 ? -0.838 0.517 -14.328 1 90.44 86 LEU A C 1
ATOM 687 O O . LEU A 1 86 ? -1.04 -0.639 -13.945 1 90.44 86 LEU A O 1
ATOM 691 N N . GLN A 1 87 ? -1.754 1.33 -14.656 1 87.06 87 GLN A N 1
ATOM 692 C CA . GLN A 1 87 ? -3.139 0.871 -14.664 1 87.06 87 GLN A CA 1
ATOM 693 C C . GLN A 1 87 ? -3.336 -0.264 -15.664 1 87.06 87 GLN A C 1
ATOM 695 O O . GLN A 1 87 ? -4.031 -1.24 -15.375 1 87.06 87 GLN A O 1
ATOM 700 N N . ASP A 1 88 ? -2.746 -0.086 -16.844 1 90 88 ASP A N 1
ATOM 701 C CA . ASP A 1 88 ? -2.824 -1.143 -17.844 1 90 88 ASP A CA 1
ATOM 702 C C . ASP A 1 88 ? -2.219 -2.443 -17.328 1 90 88 ASP A C 1
ATOM 704 O O . ASP A 1 88 ? -2.812 -3.514 -17.469 1 90 88 ASP A O 1
ATOM 708 N N . LEU A 1 89 ? -1.096 -2.33 -16.734 1 92.69 89 LEU A N 1
ATOM 709 C CA . LEU A 1 89 ? -0.391 -3.498 -16.219 1 92.69 89 LEU A CA 1
ATOM 710 C C . LEU A 1 89 ? -1.187 -4.16 -15.102 1 92.69 89 LEU A C 1
ATOM 712 O O . LEU A 1 89 ? -1.491 -5.355 -15.172 1 92.69 89 LEU A O 1
ATOM 716 N N . TYR A 1 90 ? -1.56 -3.383 -14.133 1 90.94 90 TYR A N 1
ATOM 717 C CA . TYR A 1 90 ? -2.137 -3.951 -12.922 1 90.94 90 TYR A CA 1
ATOM 718 C C . TYR A 1 90 ? -3.549 -4.465 -13.18 1 90.94 90 TYR A C 1
ATOM 720 O O . TYR A 1 90 ? -3.973 -5.453 -12.578 1 90.94 90 TYR A O 1
ATOM 728 N N . SER A 1 91 ? -4.277 -3.801 -14.07 1 89.12 91 SER A N 1
ATOM 729 C CA . SER A 1 91 ? -5.578 -4.344 -14.453 1 89.12 91 SER A CA 1
ATOM 730 C C . SER A 1 91 ? -5.434 -5.719 -15.094 1 89.12 91 SER A C 1
ATOM 732 O O . SER A 1 91 ? -6.215 -6.629 -14.812 1 89.12 91 SER A O 1
ATOM 734 N N . SER A 1 92 ? -4.473 -5.809 -15.914 1 93.75 92 SER A N 1
ATOM 735 C CA . SER A 1 92 ? -4.23 -7.086 -16.578 1 93.75 92 SER A CA 1
ATOM 736 C C . SER A 1 92 ? -3.734 -8.133 -15.586 1 93.75 92 SER A C 1
ATOM 738 O O . SER A 1 92 ? -4.148 -9.297 -15.641 1 93.75 92 SER A O 1
ATOM 740 N N . PHE A 1 93 ? -2.848 -7.723 -14.703 1 94.94 93 PHE A N 1
ATOM 741 C CA . PHE A 1 93 ? -2.373 -8.641 -13.672 1 94.94 93 PHE A CA 1
ATOM 742 C C . PHE A 1 93 ? -3.529 -9.141 -12.812 1 94.94 93 PHE A C 1
ATOM 744 O O . PHE A 1 93 ? -3.613 -10.328 -12.508 1 94.94 93 PHE A O 1
ATOM 751 N N . ASP A 1 94 ? -4.383 -8.188 -12.508 1 91.06 94 ASP A N 1
ATOM 752 C CA . ASP A 1 94 ? -5.551 -8.547 -11.711 1 91.06 94 ASP A CA 1
ATOM 753 C C . ASP A 1 94 ? -6.398 -9.602 -12.414 1 91.06 94 ASP A C 1
ATOM 755 O O . ASP A 1 94 ? -6.895 -10.539 -11.781 1 91.06 94 ASP A O 1
ATOM 759 N N . GLU A 1 95 ? -6.609 -9.422 -13.617 1 92.44 95 GLU A N 1
ATOM 760 C CA . GLU A 1 95 ? -7.395 -10.375 -14.398 1 92.44 95 GLU A CA 1
ATOM 761 C C . GLU A 1 95 ? -6.766 -11.766 -14.359 1 92.44 95 GLU A C 1
ATOM 763 O O . GLU A 1 95 ? -7.473 -12.766 -14.242 1 92.44 95 GLU A O 1
ATOM 768 N N . ILE A 1 96 ? -5.484 -11.789 -14.453 1 95.38 96 ILE A N 1
ATOM 769 C CA . ILE A 1 96 ? -4.762 -13.055 -14.398 1 95.38 96 ILE A CA 1
ATOM 770 C C . ILE A 1 96 ? -4.922 -13.688 -13.016 1 95.38 96 ILE A C 1
ATOM 772 O O . ILE A 1 96 ? -5.273 -14.867 -12.898 1 95.38 96 ILE A O 1
ATOM 776 N N . VAL A 1 97 ? -4.707 -12.922 -12 1 93.81 97 VAL A N 1
ATOM 777 C CA . VAL A 1 97 ? -4.711 -13.398 -10.617 1 93.81 97 VAL A CA 1
ATOM 778 C C . VAL A 1 97 ? -6.102 -13.922 -10.258 1 93.81 97 VAL A C 1
ATOM 780 O O . VAL A 1 97 ? -6.227 -14.898 -9.516 1 93.81 97 VAL A O 1
ATOM 783 N N . GLN A 1 98 ? -7.125 -13.312 -10.844 1 89.94 98 GLN A N 1
ATOM 784 C CA . GLN A 1 98 ? -8.508 -13.672 -10.531 1 89.94 98 GLN A CA 1
ATOM 785 C C . GLN A 1 98 ? -8.82 -15.094 -10.969 1 89.94 98 GLN A C 1
ATOM 787 O O . GLN A 1 98 ? -9.781 -15.703 -10.477 1 89.94 98 GLN A O 1
ATOM 792 N N . ARG A 1 99 ? -8.047 -15.609 -11.844 1 93.44 99 ARG A N 1
ATOM 793 C CA . ARG A 1 99 ? -8.266 -16.969 -12.336 1 93.44 99 ARG A CA 1
ATOM 794 C C . ARG A 1 99 ? -7.711 -18 -11.359 1 93.44 99 ARG A C 1
ATOM 796 O O . ARG A 1 99 ? -7.898 -19.203 -11.555 1 93.44 99 ARG A O 1
ATOM 803 N N . PHE A 1 100 ? -7.07 -17.562 -10.305 1 92.94 100 PHE A N 1
ATOM 804 C CA . PHE A 1 100 ? -6.422 -18.422 -9.32 1 92.94 100 PHE A CA 1
ATOM 805 C C . PHE A 1 100 ? -6.902 -18.094 -7.914 1 92.94 100 PHE A C 1
ATOM 807 O O . PHE A 1 100 ? -7.809 -17.281 -7.734 1 92.94 100 PHE A O 1
ATOM 814 N N . GLN A 1 101 ? -6.457 -18.859 -6.934 1 90.5 101 GLN A N 1
ATOM 815 C CA . GLN A 1 101 ? -6.781 -18.594 -5.531 1 90.5 101 GLN A CA 1
ATOM 816 C C . GLN A 1 101 ? -5.691 -17.766 -4.859 1 90.5 101 GLN A C 1
ATOM 818 O O . GLN A 1 101 ? -5.207 -18.125 -3.783 1 90.5 101 GLN A O 1
ATOM 823 N N . ALA A 1 102 ? -5.25 -16.797 -5.547 1 92.5 102 ALA A N 1
ATOM 824 C CA . ALA A 1 102 ? -4.246 -15.859 -5.035 1 92.5 102 ALA A CA 1
ATOM 825 C C . ALA A 1 102 ? -4.879 -14.516 -4.688 1 92.5 102 ALA A C 1
ATOM 827 O O . ALA A 1 102 ? -5.977 -14.203 -5.148 1 92.5 102 ALA A O 1
ATOM 828 N N . PHE A 1 103 ? -4.27 -13.867 -3.818 1 90.38 103 PHE A N 1
ATOM 829 C CA . PHE A 1 103 ? -4.758 -12.578 -3.334 1 90.38 103 PHE A CA 1
ATOM 830 C C . PHE A 1 103 ? -3.719 -11.492 -3.557 1 90.38 103 PHE A C 1
ATOM 832 O O . PHE A 1 103 ? -2.529 -11.695 -3.309 1 90.38 103 PHE A O 1
ATOM 839 N N . LYS A 1 104 ? -4.211 -10.359 -4.086 1 89.88 104 LYS A N 1
ATOM 840 C CA . LYS A 1 104 ? -3.336 -9.211 -4.281 1 89.88 104 LYS A CA 1
ATOM 841 C C . LYS A 1 104 ? -3.064 -8.492 -2.959 1 89.88 104 LYS A C 1
ATOM 843 O O . LYS A 1 104 ? -3.998 -8.117 -2.248 1 89.88 104 LYS A O 1
ATOM 848 N N . VAL A 1 105 ? -1.79 -8.414 -2.637 1 86.31 105 VAL A N 1
ATOM 849 C CA . VAL A 1 105 ? -1.385 -7.762 -1.395 1 86.31 105 VAL A CA 1
ATOM 850 C C . VAL A 1 105 ? -1.079 -6.289 -1.657 1 86.31 105 VAL A C 1
ATOM 852 O O . VAL A 1 105 ? -0.737 -5.91 -2.781 1 86.31 105 VAL A O 1
ATOM 855 N N . GLU A 1 106 ? -1.23 -5.496 -0.621 1 71 106 GLU A N 1
ATOM 856 C CA . GLU A 1 106 ? -0.986 -4.059 -0.709 1 71 106 GLU A CA 1
ATOM 857 C C . GLU A 1 106 ? 0.468 -3.77 -1.069 1 71 106 GLU A C 1
ATOM 859 O O . GLU A 1 106 ? 1.38 -4.445 -0.589 1 71 106 GLU A O 1
ATOM 864 N N . ASN A 1 107 ? 0.572 -3.061 -2.172 1 64.19 107 ASN A N 1
ATOM 865 C CA . ASN A 1 107 ? 1.941 -2.707 -2.533 1 64.19 107 ASN A CA 1
ATOM 866 C C . ASN A 1 107 ? 2.07 -1.221 -2.85 1 64.19 107 ASN A C 1
ATOM 868 O O . ASN A 1 107 ? 1.091 -0.477 -2.773 1 64.19 107 ASN A O 1
ATOM 872 N N . VAL A 1 108 ? 3.412 -0.888 -2.885 1 63.62 108 VAL A N 1
ATOM 873 C CA . VAL A 1 108 ? 3.787 0.472 -3.26 1 63.62 108 VAL A CA 1
ATOM 874 C C . VAL A 1 108 ? 3.645 0.65 -4.77 1 63.62 108 VAL A C 1
ATOM 876 O O . VAL A 1 108 ? 3.332 -0.303 -5.484 1 63.62 108 VAL A O 1
ATOM 879 N N . GLY A 1 109 ? 3.635 1.765 -5.488 1 71 109 GLY A N 1
ATOM 880 C CA . GLY A 1 109 ? 3.398 2.34 -6.801 1 71 109 GLY A CA 1
ATOM 881 C C . GLY A 1 109 ? 3.779 1.41 -7.938 1 71 109 GLY A C 1
ATOM 882 O O . GLY A 1 109 ? 2.914 0.942 -8.68 1 71 109 GLY A O 1
ATOM 883 N N . ASP A 1 110 ? 5.078 0.849 -7.949 1 81.56 110 ASP A N 1
ATOM 884 C CA . ASP A 1 110 ? 5.465 0.132 -9.164 1 81.56 110 ASP A CA 1
ATOM 885 C C . ASP A 1 110 ? 5.652 -1.357 -8.883 1 81.56 110 ASP A C 1
ATOM 887 O O . ASP A 1 110 ? 6.152 -2.094 -9.734 1 81.56 110 ASP A O 1
ATOM 891 N N . ASN A 1 111 ? 5.285 -1.789 -7.691 1 87.75 111 ASN A N 1
ATOM 892 C CA . ASN A 1 111 ? 5.348 -3.201 -7.332 1 87.75 111 ASN A CA 1
ATOM 893 C C . ASN A 1 111 ? 3.957 -3.83 -7.285 1 87.75 111 ASN A C 1
ATOM 895 O O . ASN A 1 111 ? 2.979 -3.16 -6.953 1 87.75 111 ASN A O 1
ATOM 899 N N . TYR A 1 112 ? 3.908 -5.027 -7.68 1 91.81 112 TYR A N 1
ATOM 900 C CA . TYR A 1 112 ? 2.695 -5.832 -7.633 1 91.81 112 TYR A CA 1
ATOM 901 C C . TYR A 1 112 ? 2.939 -7.145 -6.891 1 91.81 112 TYR A C 1
ATOM 903 O O . TYR A 1 112 ? 3.732 -7.977 -7.336 1 91.81 112 TYR A O 1
ATOM 911 N N . MET A 1 113 ? 2.264 -7.27 -5.742 1 93.44 113 MET A N 1
ATOM 912 C CA . MET A 1 113 ? 2.52 -8.438 -4.906 1 93.44 113 MET A CA 1
ATOM 913 C C . MET A 1 113 ? 1.249 -9.258 -4.719 1 93.44 113 MET A C 1
ATOM 915 O O . MET A 1 113 ? 0.171 -8.703 -4.5 1 93.44 113 MET A O 1
ATOM 919 N N . ILE A 1 114 ? 1.426 -10.562 -4.836 1 94.75 114 ILE A N 1
ATOM 920 C CA . ILE A 1 114 ? 0.31 -11.461 -4.551 1 94.75 114 ILE A CA 1
ATOM 921 C C . ILE A 1 114 ? 0.758 -12.547 -3.578 1 94.75 114 ILE A C 1
ATOM 923 O O . ILE A 1 114 ? 1.957 -12.797 -3.422 1 94.75 114 ILE A O 1
ATOM 927 N N . VAL A 1 115 ? -0.205 -13.125 -2.965 1 95.31 115 VAL A N 1
ATOM 928 C CA . VAL A 1 115 ? 0.029 -14.25 -2.059 1 95.31 115 VAL A CA 1
ATOM 929 C C . VAL A 1 115 ? -0.987 -15.352 -2.332 1 95.31 115 VAL A C 1
ATOM 931 O O . VAL A 1 115 ? -2.15 -15.078 -2.635 1 95.31 115 VAL A O 1
ATOM 934 N N . SER A 1 116 ? -0.579 -16.531 -2.352 1 95.94 116 SER A N 1
ATOM 935 C CA . SER A 1 116 ? -1.428 -17.719 -2.357 1 95.94 116 SER A CA 1
ATOM 936 C C . SER A 1 116 ? -1.136 -18.609 -1.159 1 95.94 116 SER A C 1
ATOM 938 O O . SER A 1 116 ? 0.005 -18.688 -0.697 1 95.94 116 SER A O 1
ATOM 940 N N . GLY A 1 117 ? -2.203 -19.219 -0.637 1 95.25 117 GLY A N 1
ATOM 941 C CA . GLY A 1 117 ? -2 -20.172 0.453 1 95.25 117 GLY A CA 1
ATOM 942 C C . GLY A 1 117 ? -2.533 -19.656 1.782 1 95.25 117 GLY A C 1
ATOM 943 O O . GLY A 1 117 ? -2.467 -20.375 2.789 1 95.25 117 GLY A O 1
ATOM 944 N N . LEU A 1 118 ? -3.129 -18.469 1.788 1 90.44 118 LEU A N 1
ATOM 945 C CA . LEU A 1 118 ? -3.682 -17.938 3.029 1 90.44 118 LEU A CA 1
ATOM 946 C C . LEU A 1 118 ? -4.742 -18.875 3.596 1 90.44 118 LEU A C 1
ATOM 948 O O . LEU A 1 118 ? -4.926 -18.953 4.812 1 90.44 118 LEU A O 1
ATOM 952 N N . ASP A 1 119 ? -5.461 -19.547 2.777 1 86.69 119 ASP A N 1
ATOM 953 C CA . ASP A 1 119 ? -6.504 -20.484 3.182 1 86.69 119 ASP A CA 1
ATOM 954 C C . ASP A 1 119 ? -5.961 -21.906 3.268 1 86.69 119 ASP A C 1
ATOM 956 O O . ASP A 1 119 ? -6.723 -22.875 3.203 1 86.69 119 ASP A O 1
ATOM 960 N N . GLU A 1 120 ? -4.734 -22.047 3.273 1 87.5 120 GLU A N 1
ATOM 961 C CA . GLU A 1 120 ? -4.039 -23.312 3.467 1 87.5 120 GLU A CA 1
ATOM 962 C C . GLU A 1 120 ? -4.289 -24.266 2.301 1 87.5 120 GLU A C 1
ATOM 964 O O . GLU A 1 120 ? -4.504 -25.453 2.504 1 87.5 120 GLU A O 1
ATOM 969 N N . ILE A 1 121 ? -4.27 -23.688 1.183 1 84 121 ILE A N 1
ATOM 970 C CA . ILE A 1 121 ? -4.355 -24.531 -0.008 1 84 121 ILE A CA 1
ATOM 971 C C . ILE A 1 121 ? -2.986 -25.141 -0.306 1 84 121 ILE A C 1
ATOM 973 O O . ILE A 1 121 ? -1.964 -24.453 -0.229 1 84 121 ILE A O 1
ATOM 977 N N . PRO A 1 122 ? -2.957 -26.422 -0.649 1 87.31 122 PRO A N 1
ATOM 978 C CA . PRO A 1 122 ? -1.679 -27.125 -0.778 1 87.31 122 PRO A CA 1
ATOM 979 C C . PRO A 1 122 ? -0.938 -26.766 -2.064 1 87.31 122 PRO A C 1
ATOM 981 O O . PRO A 1 122 ? 0.271 -26.984 -2.168 1 87.31 122 PRO A O 1
ATOM 984 N N . TYR A 1 123 ? -1.54 -26.234 -3.09 1 92.81 123 TYR A N 1
ATOM 985 C CA . TYR A 1 123 ? -0.882 -26 -4.371 1 92.81 123 TYR A CA 1
ATOM 986 C C . TYR A 1 123 ? -0.604 -24.516 -4.59 1 92.81 123 TYR A C 1
ATOM 988 O O . TYR A 1 123 ? -0.586 -24.047 -5.727 1 92.81 123 TYR A O 1
ATOM 996 N N . HIS A 1 124 ? -0.401 -23.797 -3.521 1 95.31 124 HIS A N 1
ATOM 997 C CA . HIS A 1 124 ? -0.254 -22.344 -3.576 1 95.31 124 HIS A CA 1
ATOM 998 C C . HIS A 1 124 ? 0.974 -21.938 -4.387 1 95.31 124 HIS A C 1
ATOM 1000 O O . HIS A 1 124 ? 0.952 -20.938 -5.102 1 95.31 124 HIS A O 1
ATOM 1006 N N . LEU A 1 125 ? 2.055 -22.734 -4.301 1 96.88 125 LEU A N 1
ATOM 1007 C CA . LEU A 1 125 ? 3.252 -22.406 -5.066 1 96.88 125 LEU A CA 1
ATOM 1008 C C . LEU A 1 125 ? 3.006 -22.578 -6.559 1 96.88 125 LEU A C 1
ATOM 1010 O O . LEU A 1 125 ? 3.443 -21.75 -7.363 1 96.88 125 LEU A O 1
ATOM 1014 N N . ALA A 1 126 ? 2.326 -23.625 -6.902 1 95.94 126 ALA A N 1
ATOM 1015 C CA . ALA A 1 126 ? 2.006 -23.859 -8.312 1 95.94 126 ALA A CA 1
ATOM 1016 C C . ALA A 1 126 ? 1.183 -22.719 -8.883 1 95.94 126 ALA A C 1
ATOM 1018 O O . ALA A 1 126 ? 1.419 -22.281 -10.016 1 95.94 126 ALA A O 1
ATOM 1019 N N . GLU A 1 127 ? 0.26 -22.25 -8.133 1 96.12 127 GLU A N 1
ATOM 1020 C CA . GLU A 1 127 ? -0.578 -21.141 -8.562 1 96.12 127 GLU A CA 1
ATOM 1021 C C . GLU A 1 127 ? 0.258 -19.891 -8.812 1 96.12 127 GLU A C 1
ATOM 1023 O O . GLU A 1 127 ? 0.114 -19.234 -9.852 1 96.12 127 GLU A O 1
ATOM 1028 N N . VAL A 1 128 ? 1.12 -19.609 -7.918 1 97.62 128 VAL A N 1
ATOM 1029 C CA . VAL A 1 128 ? 1.939 -18.406 -8.008 1 97.62 128 VAL A CA 1
ATOM 1030 C C . VAL A 1 128 ? 2.887 -18.516 -9.203 1 97.62 128 VAL A C 1
ATOM 1032 O O . VAL A 1 128 ? 3.104 -17.547 -9.922 1 97.62 128 VAL A O 1
ATOM 1035 N N . CYS A 1 129 ? 3.438 -19.688 -9.383 1 97.94 129 CYS A N 1
ATOM 1036 C CA . CYS A 1 129 ? 4.328 -19.906 -10.508 1 97.94 129 CYS A CA 1
ATOM 1037 C C . CYS A 1 129 ? 3.598 -19.703 -11.828 1 97.94 129 CYS A C 1
ATOM 1039 O O . CYS A 1 129 ? 4.121 -19.047 -12.742 1 97.94 129 CYS A O 1
ATOM 1041 N N . LYS A 1 130 ? 2.424 -20.234 -11.914 1 97.06 130 LYS A N 1
ATOM 1042 C CA . LYS A 1 130 ? 1.638 -20.078 -13.141 1 97.06 130 LYS A CA 1
ATOM 1043 C C . LYS A 1 130 ? 1.297 -18.609 -13.391 1 97.06 130 LYS A C 1
ATOM 1045 O O . LYS A 1 130 ? 1.413 -18.125 -14.516 1 97.06 130 LYS A O 1
ATOM 1050 N N . ILE A 1 131 ? 0.907 -17.938 -12.359 1 97.44 131 ILE A N 1
ATOM 1051 C CA . ILE A 1 131 ? 0.588 -16.516 -12.453 1 97.44 131 ILE A CA 1
ATOM 1052 C C . ILE A 1 131 ? 1.811 -15.742 -12.945 1 97.44 131 ILE A C 1
ATOM 1054 O O . ILE A 1 131 ? 1.703 -14.906 -13.844 1 97.44 131 ILE A O 1
ATOM 1058 N N . ALA A 1 132 ? 2.963 -16.062 -12.383 1 98.25 132 ALA A N 1
ATOM 1059 C CA . ALA A 1 132 ? 4.203 -15.375 -12.75 1 98.25 132 ALA A CA 1
ATOM 1060 C C . ALA A 1 132 ? 4.508 -15.547 -14.234 1 98.25 132 ALA A C 1
ATOM 1062 O O . ALA A 1 132 ? 4.875 -14.586 -14.914 1 98.25 132 ALA A O 1
ATOM 1063 N N . ILE A 1 133 ? 4.34 -16.719 -14.672 1 97.56 133 ILE A N 1
ATOM 1064 C CA . ILE A 1 133 ? 4.633 -17.031 -16.062 1 97.56 133 ILE A CA 1
ATOM 1065 C C . ILE A 1 133 ? 3.658 -16.281 -16.969 1 97.56 133 ILE A C 1
ATOM 1067 O O . ILE A 1 133 ? 4.062 -15.703 -17.984 1 97.56 133 ILE A O 1
ATOM 1071 N N . GLU A 1 134 ? 2.404 -16.312 -16.609 1 97.19 134 GLU A N 1
ATOM 1072 C CA . GLU A 1 134 ? 1.396 -15.617 -17.406 1 97.19 134 GLU A CA 1
ATOM 1073 C C . GLU A 1 134 ? 1.64 -14.109 -17.422 1 97.19 134 GLU A C 1
ATOM 1075 O O . GLU A 1 134 ? 1.43 -13.453 -18.438 1 97.19 134 GLU A O 1
ATOM 1080 N N . ILE A 1 135 ? 2.047 -13.578 -16.328 1 97.38 135 ILE A N 1
ATOM 1081 C CA . ILE A 1 135 ? 2.338 -12.156 -16.219 1 97.38 135 ILE A CA 1
ATOM 1082 C C . ILE A 1 135 ? 3.521 -11.805 -17.125 1 97.38 135 ILE A C 1
ATOM 1084 O O . ILE A 1 135 ? 3.48 -10.82 -17.859 1 97.38 135 ILE A O 1
ATOM 1088 N N . LEU A 1 136 ? 4.531 -12.594 -17.094 1 97.25 136 LEU A N 1
ATOM 1089 C CA . LEU A 1 136 ? 5.688 -12.352 -17.953 1 97.25 136 LEU A CA 1
ATOM 1090 C C . LEU A 1 136 ? 5.289 -12.391 -19.422 1 97.25 136 LEU A C 1
ATOM 1092 O O . LEU A 1 136 ? 5.762 -11.578 -20.219 1 97.25 136 LEU A O 1
ATOM 1096 N N . GLU A 1 137 ? 4.496 -13.367 -19.703 1 96 137 GLU A N 1
ATOM 1097 C CA . GLU A 1 137 ? 4.02 -13.477 -21.078 1 96 137 GLU A CA 1
ATOM 1098 C C . GLU A 1 137 ? 3.234 -12.242 -21.5 1 96 137 GLU A C 1
ATOM 1100 O O . GLU A 1 137 ? 3.426 -11.719 -22.594 1 96 137 GLU A O 1
ATOM 1105 N N . PHE A 1 138 ? 2.379 -11.805 -20.672 1 96.88 138 PHE A N 1
ATOM 1106 C CA . PHE A 1 138 ? 1.599 -10.602 -20.953 1 96.88 138 PHE A CA 1
ATOM 1107 C C . PHE A 1 138 ? 2.512 -9.406 -21.188 1 96.88 138 PHE A C 1
ATOM 1109 O O . PHE A 1 138 ? 2.344 -8.672 -22.156 1 96.88 138 PHE A O 1
ATOM 1116 N N . VAL A 1 139 ? 3.459 -9.203 -20.266 1 97 139 VAL A N 1
ATOM 1117 C CA . VAL A 1 139 ? 4.312 -8.016 -20.312 1 97 139 VAL A CA 1
ATOM 1118 C C . VAL A 1 139 ? 5.176 -8.055 -21.562 1 97 139 VAL A C 1
ATOM 1120 O O . VAL A 1 139 ? 5.453 -7.012 -22.156 1 97 139 VAL A O 1
ATOM 1123 N N . SER A 1 140 ? 5.594 -9.234 -21.953 1 94.81 140 SER A N 1
ATOM 1124 C CA . SER A 1 140 ? 6.434 -9.375 -23.141 1 94.81 140 SER A CA 1
ATOM 1125 C C . SER A 1 140 ? 5.715 -8.891 -24.391 1 94.81 140 SER A C 1
ATOM 1127 O O . SER A 1 140 ? 6.352 -8.484 -25.359 1 94.81 140 SER A O 1
ATOM 1129 N N . LYS A 1 141 ? 4.398 -8.883 -24.375 1 94.81 141 LYS A N 1
ATOM 1130 C CA . LYS A 1 141 ? 3.594 -8.492 -25.531 1 94.81 141 LYS A CA 1
ATOM 1131 C C . LYS A 1 141 ? 3.016 -7.09 -25.344 1 94.81 141 LYS A C 1
ATOM 1133 O O . LYS A 1 141 ? 2.371 -6.555 -26.25 1 94.81 141 LYS A O 1
ATOM 1138 N N . TYR A 1 142 ? 3.217 -6.562 -24.172 1 94.62 142 TYR A N 1
ATOM 1139 C CA . TYR A 1 142 ? 2.619 -5.277 -23.844 1 94.62 142 TYR A CA 1
ATOM 1140 C C . TYR A 1 142 ? 3.332 -4.141 -24.562 1 94.62 142 TYR A C 1
ATOM 1142 O O . TYR A 1 142 ? 4.562 -4.07 -24.562 1 94.62 142 TYR A O 1
ATOM 1150 N N . GLU A 1 143 ? 2.539 -3.312 -25.219 1 91.88 143 GLU A N 1
ATOM 1151 C CA . GLU A 1 143 ? 3.045 -2.104 -25.859 1 91.88 143 GLU A CA 1
ATOM 1152 C C . GLU A 1 143 ? 2.469 -0.85 -25.203 1 91.88 143 GLU A C 1
ATOM 1154 O O . GLU A 1 143 ? 1.25 -0.705 -25.094 1 91.88 143 GLU A O 1
ATOM 1159 N N . MET A 1 144 ? 3.379 0.013 -24.828 1 87.75 144 MET A N 1
ATOM 1160 C CA . MET A 1 144 ? 2.936 1.265 -24.219 1 87.75 144 MET A CA 1
ATOM 1161 C C . MET A 1 144 ? 2.266 2.164 -25.266 1 87.75 144 MET A C 1
ATOM 1163 O O . MET A 1 144 ? 2.77 2.318 -26.375 1 87.75 144 MET A O 1
ATOM 1167 N N . LYS A 1 145 ? 1.18 2.746 -24.906 1 84.44 145 LYS A N 1
ATOM 1168 C CA . LYS A 1 145 ? 0.403 3.584 -25.812 1 84.44 145 LYS A CA 1
ATOM 1169 C C . LYS A 1 145 ? 1.186 4.832 -26.219 1 84.44 145 LYS A C 1
ATOM 1171 O O . LYS A 1 145 ? 1.156 5.238 -27.375 1 84.44 145 LYS A O 1
ATOM 1176 N N . HIS A 1 146 ? 1.884 5.465 -25.281 1 80.19 146 HIS A N 1
ATOM 1177 C CA . HIS A 1 146 ? 2.504 6.762 -25.516 1 80.19 146 HIS A CA 1
ATOM 1178 C C . HIS A 1 146 ? 4 6.617 -25.781 1 80.19 146 HIS A C 1
ATOM 1180 O O . HIS A 1 146 ? 4.691 7.613 -26 1 80.19 146 HIS A O 1
ATOM 1186 N N . ARG A 1 147 ? 4.594 5.441 -25.703 1 80.94 147 ARG A N 1
ATOM 1187 C CA . ARG A 1 147 ? 6.008 5.172 -25.938 1 80.94 147 ARG A CA 1
ATOM 1188 C C . ARG A 1 147 ? 6.199 3.83 -26.641 1 80.94 147 ARG A C 1
ATOM 1190 O O . ARG A 1 147 ? 6.797 2.91 -26.078 1 80.94 147 ARG A O 1
ATOM 1197 N N . LYS A 1 148 ? 5.824 3.787 -27.828 1 81.31 148 LYS A N 1
ATOM 1198 C CA . LYS A 1 148 ? 5.863 2.535 -28.578 1 81.31 148 LYS A CA 1
ATOM 1199 C C . LYS A 1 148 ? 7.301 2.113 -28.875 1 81.31 148 LYS A C 1
ATOM 1201 O O . LYS A 1 148 ? 7.555 0.957 -29.219 1 81.31 148 LYS A O 1
ATOM 1206 N N . ASP A 1 149 ? 8.25 3.016 -28.625 1 82.5 149 ASP A N 1
ATOM 1207 C CA . ASP A 1 149 ? 9.656 2.762 -28.906 1 82.5 149 ASP A CA 1
ATOM 1208 C C . ASP A 1 149 ? 10.336 2.082 -27.719 1 82.5 149 ASP A C 1
ATOM 1210 O O . ASP A 1 149 ? 11.492 1.66 -27.828 1 82.5 149 ASP A O 1
ATOM 1214 N N . MET A 1 150 ? 9.617 2.031 -26.688 1 84.62 150 MET A N 1
ATOM 1215 C CA . MET A 1 150 ? 10.188 1.446 -25.484 1 84.62 150 MET A CA 1
ATOM 1216 C C . MET A 1 150 ? 9.43 0.187 -25.078 1 84.62 150 MET A C 1
ATOM 1218 O O . MET A 1 150 ? 8.203 0.138 -25.172 1 84.62 150 MET A O 1
ATOM 1222 N N . LYS A 1 151 ? 10.203 -0.827 -24.75 1 90.44 151 LYS A N 1
ATOM 1223 C CA . LYS A 1 151 ? 9.594 -2.062 -24.281 1 90.44 151 LYS A CA 1
ATOM 1224 C C . LYS A 1 151 ? 9.656 -2.152 -22.75 1 90.44 151 LYS A C 1
ATOM 1226 O O . LYS A 1 151 ? 10.727 -2.039 -22.156 1 90.44 151 LYS A O 1
ATOM 1231 N N . LEU A 1 152 ? 8.508 -2.293 -22.203 1 92.94 152 LEU A N 1
ATOM 1232 C CA . LEU A 1 152 ? 8.43 -2.447 -20.75 1 92.94 152 LEU A CA 1
ATOM 1233 C C . LEU A 1 152 ? 8.789 -3.871 -20.344 1 92.94 152 LEU A C 1
ATOM 1235 O O . LEU A 1 152 ? 8.391 -4.832 -21 1 92.94 152 LEU A O 1
ATOM 1239 N N . GLN A 1 153 ? 9.617 -3.986 -19.375 1 95.12 153 GLN A N 1
ATOM 1240 C CA . GLN A 1 153 ? 9.953 -5.285 -18.797 1 95.12 153 GLN A CA 1
ATOM 1241 C C . GLN A 1 153 ? 9.719 -5.309 -17.297 1 95.12 153 GLN A C 1
ATOM 1243 O O . GLN A 1 153 ? 9.727 -4.258 -16.641 1 95.12 153 GLN A O 1
ATOM 1248 N N . VAL A 1 154 ? 9.453 -6.52 -16.812 1 96.75 154 VAL A N 1
ATOM 1249 C CA . VAL A 1 154 ? 9.336 -6.688 -15.367 1 96.75 154 VAL A CA 1
ATOM 1250 C C . VAL A 1 154 ? 10.266 -7.797 -14.898 1 96.75 154 VAL A C 1
ATOM 1252 O O . VAL A 1 154 ? 10.648 -8.672 -15.68 1 96.75 154 VAL A O 1
ATOM 1255 N N . LYS A 1 155 ? 10.688 -7.668 -13.727 1 98.06 155 LYS A N 1
ATOM 1256 C CA . LYS A 1 155 ? 11.352 -8.742 -12.992 1 98.06 155 LYS A CA 1
ATOM 1257 C C . LYS A 1 155 ? 10.445 -9.312 -11.906 1 98.06 155 LYS A C 1
ATOM 1259 O O . LYS A 1 155 ? 9.68 -8.578 -11.281 1 98.06 155 LYS A O 1
ATOM 1264 N N . ILE A 1 156 ? 10.57 -10.617 -11.75 1 98.38 156 ILE A N 1
ATOM 1265 C CA . ILE A 1 156 ? 9.656 -11.25 -10.812 1 98.38 156 ILE A CA 1
ATOM 1266 C C . ILE A 1 156 ? 10.445 -12.039 -9.766 1 98.38 156 ILE A C 1
ATOM 1268 O O . ILE A 1 156 ? 11.453 -12.672 -10.094 1 98.38 156 ILE A O 1
ATOM 1272 N N . GLY A 1 157 ? 10.047 -11.938 -8.578 1 98.56 157 GLY A N 1
ATOM 1273 C CA . GLY A 1 157 ? 10.547 -12.781 -7.5 1 98.56 157 GLY A CA 1
ATOM 1274 C C . GLY A 1 157 ? 9.477 -13.656 -6.879 1 98.56 157 GLY A C 1
ATOM 1275 O O . GLY A 1 157 ? 8.32 -13.234 -6.75 1 98.56 157 GLY A O 1
ATOM 1276 N N . ILE A 1 158 ? 9.828 -14.906 -6.492 1 98.69 158 ILE A N 1
ATOM 1277 C CA . ILE A 1 158 ? 8.914 -15.828 -5.828 1 98.69 158 ILE A CA 1
ATOM 1278 C C . ILE A 1 158 ? 9.602 -16.438 -4.605 1 98.69 158 ILE A C 1
ATOM 1280 O O . ILE A 1 158 ? 10.789 -16.766 -4.652 1 98.69 158 ILE A O 1
ATOM 1284 N N . ASN A 1 159 ? 8.891 -16.547 -3.615 1 98.25 159 ASN A N 1
ATOM 1285 C CA . ASN A 1 159 ? 9.344 -17.219 -2.398 1 98.25 159 ASN A CA 1
ATOM 1286 C C . ASN A 1 159 ? 8.195 -17.906 -1.674 1 98.25 159 ASN A C 1
ATOM 1288 O O . ASN A 1 159 ? 7.027 -17.594 -1.919 1 98.25 159 ASN A O 1
ATOM 1292 N N . CYS A 1 160 ? 8.508 -18.906 -0.899 1 97.06 160 CYS A N 1
ATOM 1293 C CA . CYS A 1 160 ? 7.547 -19.641 -0.076 1 97.06 160 CYS A CA 1
ATOM 1294 C C . CYS A 1 160 ? 8.023 -19.719 1.369 1 97.06 160 CYS A C 1
ATOM 1296 O O . CYS A 1 160 ? 9.227 -19.844 1.625 1 97.06 160 CYS A O 1
ATOM 1298 N N . GLY A 1 161 ? 7.055 -19.594 2.221 1 96.31 161 GLY A N 1
ATOM 1299 C CA . GLY A 1 161 ? 7.387 -19.719 3.631 1 96.31 161 GLY A CA 1
ATOM 1300 C C . GLY A 1 161 ? 6.301 -19.203 4.551 1 96.31 161 GLY A C 1
ATOM 1301 O O . GLY A 1 161 ? 5.168 -18.969 4.117 1 96.31 161 GLY A O 1
ATOM 1302 N N . ALA A 1 162 ? 6.629 -19.141 5.824 1 94.81 162 ALA A N 1
ATOM 1303 C CA . ALA A 1 162 ? 5.68 -18.688 6.836 1 94.81 162 ALA A CA 1
ATOM 1304 C C . ALA A 1 162 ? 5.562 -17.172 6.84 1 94.81 162 ALA A C 1
ATOM 1306 O O . ALA A 1 162 ? 6.539 -16.469 6.582 1 94.81 162 ALA A O 1
ATOM 1307 N N . VAL A 1 163 ? 4.367 -16.688 7.031 1 93.06 163 VAL A N 1
ATOM 1308 C CA . VAL A 1 163 ? 4.148 -15.258 7.172 1 93.06 163 VAL A CA 1
ATOM 1309 C C . VAL A 1 163 ? 3.133 -14.992 8.281 1 93.06 163 VAL A C 1
ATOM 1311 O O . VAL A 1 163 ? 2.354 -15.875 8.641 1 93.06 163 VAL A O 1
ATOM 1314 N N . ALA A 1 164 ? 3.266 -13.875 8.82 1 91.12 164 ALA A N 1
ATOM 1315 C CA . ALA A 1 164 ? 2.199 -13.336 9.664 1 91.12 164 ALA A CA 1
ATOM 1316 C C . ALA A 1 164 ? 1.368 -12.305 8.906 1 91.12 164 ALA A C 1
ATOM 1318 O O . ALA A 1 164 ? 1.9 -11.547 8.094 1 91.12 164 ALA A O 1
ATOM 1319 N N . SER A 1 165 ? 0.09 -12.398 9.102 1 89.06 165 SER A N 1
ATOM 1320 C CA . SER A 1 165 ? -0.782 -11.406 8.484 1 89.06 165 SER A CA 1
ATOM 1321 C C . SER A 1 165 ? -1.502 -10.57 9.539 1 89.06 165 SER A C 1
ATOM 1323 O O . SER A 1 165 ? -1.655 -11.008 10.688 1 89.06 165 SER A O 1
ATOM 1325 N N . GLY A 1 166 ? -1.82 -9.406 9.141 1 84.06 166 GLY A N 1
ATOM 1326 C CA . GLY A 1 166 ? -2.572 -8.531 10.023 1 84.06 166 GLY A CA 1
ATOM 1327 C C . GLY A 1 166 ? -3.236 -7.375 9.297 1 84.06 166 GLY A C 1
ATOM 1328 O O . GLY A 1 166 ? -3.055 -7.215 8.086 1 84.06 166 GLY A O 1
ATOM 1329 N N . ILE A 1 167 ? -4.121 -6.723 10.023 1 82.31 167 ILE A N 1
ATOM 1330 C CA . ILE A 1 167 ? -4.777 -5.516 9.531 1 82.31 167 ILE A CA 1
ATOM 1331 C C . ILE A 1 167 ? -4.219 -4.293 10.25 1 82.31 167 ILE A C 1
ATOM 1333 O O . ILE A 1 167 ? -4.137 -4.273 11.484 1 82.31 167 ILE A O 1
ATOM 1337 N N . LEU A 1 168 ? -3.727 -3.369 9.477 1 82.69 168 LEU A N 1
ATOM 1338 C CA . LEU A 1 168 ? -3.162 -2.158 10.062 1 82.69 168 LEU A CA 1
ATOM 1339 C C . LEU A 1 168 ? -4.086 -0.966 9.836 1 82.69 168 LEU A C 1
ATOM 1341 O O . LEU A 1 168 ? -4.602 -0.771 8.734 1 82.69 168 LEU A O 1
ATOM 1345 N N . GLY A 1 169 ? -4.297 -0.207 10.93 1 79.38 169 GLY A N 1
ATOM 1346 C CA . GLY A 1 169 ? -5.102 1.002 10.836 1 79.38 169 GLY A CA 1
ATOM 1347 C C . GLY A 1 169 ? -6.547 0.788 11.234 1 79.38 169 GLY A C 1
ATOM 1348 O O . GLY A 1 169 ? -7.074 -0.32 11.117 1 79.38 169 GLY A O 1
ATOM 1349 N N . SER A 1 170 ? -7.219 1.768 11.742 1 74 170 SER A N 1
ATOM 1350 C CA . SER A 1 170 ? -8.609 1.676 12.172 1 74 170 SER A CA 1
ATOM 1351 C C . SER A 1 170 ? -9.547 2.281 11.141 1 74 170 SER A C 1
ATOM 1353 O O . SER A 1 170 ? -10.586 1.701 10.82 1 74 170 SER A O 1
ATOM 1355 N N . SER A 1 171 ? -9.25 3.375 10.555 1 70.75 171 SER A N 1
ATOM 1356 C CA . SER A 1 171 ? -10.117 4.07 9.609 1 70.75 171 SER A CA 1
ATOM 1357 C C . SER A 1 171 ? -9.898 3.576 8.188 1 70.75 171 SER A C 1
ATOM 1359 O O . SER A 1 171 ? -10.852 3.363 7.441 1 70.75 171 SER A O 1
ATOM 1361 N N . ALA A 1 172 ? -8.734 3.322 7.809 1 74.38 172 ALA A N 1
ATOM 1362 C CA . ALA A 1 172 ? -8.352 2.793 6.504 1 74.38 172 ALA A CA 1
ATOM 1363 C C . ALA A 1 172 ? -7.523 1.519 6.652 1 74.38 172 ALA A C 1
ATOM 1365 O O . ALA A 1 172 ? -6.32 1.518 6.379 1 74.38 172 ALA A O 1
ATOM 1366 N N . PRO A 1 173 ? -8.305 0.467 7.035 1 78.38 173 PRO A N 1
ATOM 1367 C CA . PRO A 1 173 ? -7.559 -0.756 7.328 1 78.38 173 PRO A CA 1
ATOM 1368 C C . PRO A 1 173 ? -6.906 -1.359 6.086 1 78.38 173 PRO A C 1
ATOM 1370 O O . PRO A 1 173 ? -7.488 -1.329 5 1 78.38 173 PRO A O 1
ATOM 1373 N N . ARG A 1 174 ? -5.723 -1.823 6.254 1 80.5 174 ARG A N 1
ATOM 1374 C CA . ARG A 1 174 ? -4.973 -2.451 5.168 1 80.5 174 ARG A CA 1
ATOM 1375 C C . ARG A 1 174 ? -4.469 -3.83 5.578 1 80.5 174 ARG A C 1
ATOM 1377 O O . ARG A 1 174 ? -3.936 -4 6.676 1 80.5 174 ARG A O 1
ATOM 1384 N N . PHE A 1 175 ? -4.715 -4.781 4.707 1 84.88 175 PHE A N 1
ATOM 1385 C CA . PHE A 1 175 ? -4.188 -6.125 4.91 1 84.88 175 PHE A CA 1
ATOM 1386 C C . PHE A 1 175 ? -2.703 -6.18 4.578 1 84.88 175 PHE A C 1
ATOM 1388 O O . PHE A 1 175 ? -2.293 -5.793 3.48 1 84.88 175 PHE A O 1
ATOM 1395 N N . CYS A 1 176 ? -1.919 -6.695 5.523 1 85.88 176 CYS A N 1
ATOM 1396 C CA . CYS A 1 176 ? -0.47 -6.695 5.352 1 85.88 176 CYS A CA 1
ATOM 1397 C C . CYS A 1 176 ? 0.128 -8.039 5.742 1 85.88 176 CYS A C 1
ATOM 1399 O O . CYS A 1 176 ? -0.451 -8.766 6.551 1 85.88 176 CYS A O 1
ATOM 1401 N N . LEU A 1 177 ? 1.192 -8.266 5.172 1 87.62 177 LEU A N 1
ATO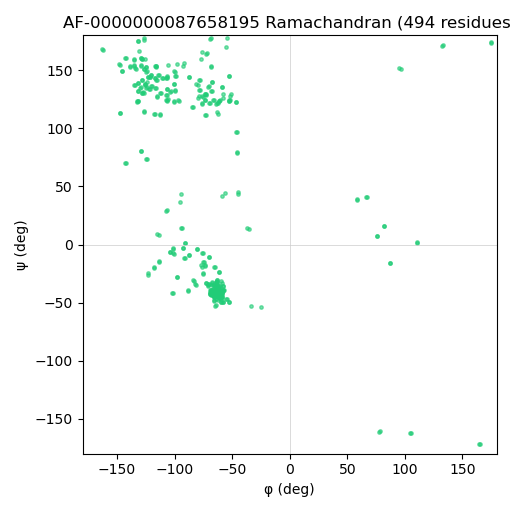M 1402 C CA . LEU A 1 177 ? 1.972 -9.461 5.484 1 87.62 177 LEU A CA 1
ATOM 1403 C C . LEU A 1 177 ? 3.322 -9.086 6.086 1 87.62 177 LEU A C 1
ATOM 1405 O O . LEU A 1 177 ? 3.953 -8.117 5.648 1 87.62 177 LEU A O 1
ATOM 1409 N N . PHE A 1 178 ? 3.688 -9.914 7.07 1 86.38 178 PHE A N 1
ATOM 1410 C CA . PHE A 1 178 ? 4.961 -9.68 7.742 1 86.38 178 PHE A CA 1
ATOM 1411 C C . PHE A 1 178 ? 5.746 -10.977 7.883 1 86.38 178 PHE A C 1
ATOM 1413 O O . PHE A 1 178 ? 5.156 -12.055 8.008 1 86.38 178 PHE A O 1
ATOM 1420 N N . GLY A 1 179 ? 7.102 -10.766 7.898 1 87.12 179 GLY A N 1
ATOM 1421 C CA . GLY A 1 179 ? 7.977 -11.914 8.094 1 87.12 179 GLY A CA 1
ATOM 1422 C C . GLY A 1 179 ? 9.125 -11.961 7.105 1 87.12 179 GLY A C 1
ATOM 1423 O O . GLY A 1 179 ? 9.125 -11.234 6.109 1 87.12 179 GLY A O 1
ATOM 1424 N N . ASP A 1 180 ? 10.023 -12.852 7.34 1 88.25 180 ASP A N 1
ATOM 1425 C CA . ASP A 1 180 ? 11.211 -13 6.5 1 88.25 180 ASP A CA 1
ATOM 1426 C C . ASP A 1 180 ? 10.828 -13.414 5.082 1 88.25 180 ASP A C 1
ATOM 1428 O O . ASP A 1 180 ? 11.484 -13.016 4.113 1 88.25 180 ASP A O 1
ATOM 1432 N N . THR A 1 181 ? 9.773 -14.148 5.043 1 93.31 181 THR A N 1
ATOM 1433 C CA . THR A 1 181 ? 9.305 -14.602 3.74 1 93.31 181 THR A CA 1
ATOM 1434 C C . THR A 1 181 ? 8.969 -13.414 2.842 1 93.31 181 THR A C 1
ATOM 1436 O O . THR A 1 181 ? 9.289 -13.422 1.65 1 93.31 181 THR A O 1
ATOM 1439 N N . VAL A 1 182 ? 8.391 -12.414 3.418 1 91.25 182 VAL A N 1
ATOM 1440 C CA . VAL A 1 182 ? 8.016 -11.211 2.672 1 91.25 182 VAL A CA 1
ATOM 1441 C C . VAL A 1 182 ? 9.273 -10.453 2.244 1 91.25 182 VAL A C 1
ATOM 1443 O O . VAL A 1 182 ? 9.375 -10.008 1.101 1 91.25 182 VAL A O 1
ATOM 1446 N N . ASN A 1 183 ? 10.266 -10.352 3.105 1 87.44 183 ASN A N 1
ATOM 1447 C CA . ASN A 1 183 ? 11.516 -9.672 2.783 1 87.44 183 ASN A CA 1
ATOM 1448 C C . ASN A 1 183 ? 12.273 -10.391 1.674 1 87.44 183 ASN A C 1
ATOM 1450 O O . ASN A 1 183 ? 12.82 -9.758 0.774 1 87.44 183 ASN A O 1
ATOM 1454 N N . MET A 1 184 ? 12.203 -11.602 1.803 1 94.31 184 MET A N 1
ATOM 1455 C CA . MET A 1 184 ? 12.961 -12.414 0.856 1 94.31 184 MET A CA 1
ATOM 1456 C C . MET A 1 184 ? 12.383 -12.289 -0.549 1 94.31 184 MET A C 1
ATOM 1458 O O . MET A 1 184 ? 13.125 -12.234 -1.529 1 94.31 184 MET A O 1
ATOM 1462 N N . VAL A 1 185 ? 11.078 -12.32 -0.675 1 95.94 185 VAL A N 1
ATOM 1463 C CA . VAL A 1 185 ? 10.484 -12.203 -2.002 1 95.94 185 VAL A CA 1
ATOM 1464 C C . VAL A 1 185 ? 10.852 -10.852 -2.615 1 95.94 185 VAL A C 1
ATOM 1466 O O . VAL A 1 185 ? 11.047 -10.75 -3.828 1 95.94 185 VAL A O 1
ATOM 1469 N N . CYS A 1 186 ? 10.898 -9.797 -1.814 1 91.88 186 CYS A N 1
ATOM 1470 C CA . CYS A 1 186 ? 11.32 -8.484 -2.291 1 91.88 186 CYS A CA 1
ATOM 1471 C C . CYS A 1 186 ? 12.75 -8.523 -2.809 1 91.88 186 CYS A C 1
ATOM 1473 O O . CYS A 1 186 ? 13.055 -7.957 -3.861 1 91.88 186 CYS A O 1
ATOM 1475 N N . ARG A 1 187 ? 13.594 -9.203 -2.102 1 95.25 187 ARG A N 1
ATOM 1476 C CA . ARG A 1 187 ? 14.984 -9.336 -2.518 1 95.25 187 ARG A CA 1
ATOM 1477 C C . ARG A 1 187 ? 15.102 -10.156 -3.797 1 95.25 187 ARG A C 1
ATOM 1479 O O . ARG A 1 187 ? 15.922 -9.844 -4.668 1 95.25 187 ARG A O 1
ATOM 1486 N N . MET A 1 188 ? 14.289 -11.211 -3.857 1 97.69 188 MET A N 1
ATOM 1487 C CA . MET A 1 188 ? 14.289 -12.023 -5.07 1 97.69 188 MET A CA 1
ATOM 1488 C C . MET A 1 188 ? 13.898 -11.188 -6.285 1 97.69 188 MET A C 1
ATOM 1490 O O . MET A 1 188 ? 14.5 -11.312 -7.352 1 97.69 188 MET A O 1
ATOM 1494 N N . ALA A 1 189 ? 12.891 -10.375 -6.117 1 96.62 189 ALA A N 1
ATOM 1495 C CA . ALA A 1 189 ? 12.453 -9.508 -7.211 1 96.62 189 ALA A CA 1
ATOM 1496 C C . ALA A 1 189 ? 13.539 -8.492 -7.57 1 96.62 189 ALA A C 1
ATOM 1498 O O . ALA A 1 189 ? 13.812 -8.258 -8.75 1 96.62 189 ALA A O 1
ATOM 1499 N N . ALA A 1 190 ? 14.125 -7.898 -6.531 1 94.44 190 ALA A N 1
ATOM 1500 C CA . ALA A 1 190 ? 15.141 -6.871 -6.738 1 94.44 190 ALA A CA 1
ATOM 1501 C C . ALA A 1 190 ? 16.359 -7.441 -7.461 1 94.44 190 ALA A C 1
ATOM 1503 O O . ALA A 1 190 ? 16.984 -6.754 -8.266 1 94.44 190 ALA A O 1
ATOM 1504 N N . LEU A 1 191 ? 16.688 -8.641 -7.164 1 97.12 191 LEU A N 1
ATOM 1505 C CA . LEU A 1 191 ? 17.891 -9.258 -7.691 1 97.12 191 LEU A CA 1
ATOM 1506 C C . LEU A 1 191 ? 17.594 -10.023 -8.977 1 97.12 191 LEU A C 1
ATOM 1508 O O . LEU A 1 191 ? 18.5 -10.617 -9.578 1 97.12 191 LEU A O 1
ATOM 1512 N N . SER A 1 192 ? 16.375 -10.062 -9.344 1 98.06 192 SER A N 1
ATOM 1513 C CA . SER A 1 192 ? 16 -10.75 -10.57 1 98.06 192 SER A CA 1
ATOM 1514 C C . SER A 1 192 ? 16.531 -10.016 -11.797 1 98.06 192 SER A C 1
ATOM 1516 O O . SER A 1 192 ? 17.297 -9.062 -11.672 1 98.06 192 SER A O 1
ATOM 1518 N N . GLU A 1 193 ? 16.312 -10.547 -12.938 1 97.75 193 GLU A N 1
ATOM 1519 C CA . GLU A 1 193 ? 16.688 -9.961 -14.227 1 97.75 193 GLU A CA 1
ATOM 1520 C C . GLU A 1 193 ? 15.461 -9.672 -15.078 1 97.75 193 GLU A C 1
ATOM 1522 O O . GLU A 1 193 ? 14.414 -10.289 -14.898 1 97.75 193 GLU A O 1
ATOM 1527 N N . PRO A 1 194 ? 15.602 -8.688 -15.961 1 97.44 194 PRO A N 1
ATOM 1528 C CA . PRO A 1 194 ? 14.453 -8.352 -16.812 1 97.44 194 PRO A CA 1
ATOM 1529 C C . PRO A 1 194 ? 13.891 -9.57 -17.547 1 97.44 194 PRO A C 1
ATOM 1531 O O . PRO A 1 194 ? 14.633 -10.266 -18.25 1 97.44 194 PRO A O 1
ATOM 1534 N N . GLY A 1 195 ? 12.633 -9.812 -17.344 1 97.19 195 GLY A N 1
ATOM 1535 C CA . GLY A 1 195 ? 11.961 -10.883 -18.062 1 97.19 195 GLY A CA 1
ATOM 1536 C C . GLY A 1 195 ? 12.195 -12.25 -17.438 1 97.19 195 GLY A C 1
ATOM 1537 O O . GLY A 1 195 ? 11.953 -13.273 -18.094 1 97.19 195 GLY A O 1
ATOM 1538 N N . ARG A 1 196 ? 12.656 -12.258 -16.219 1 98.19 196 ARG A N 1
ATOM 1539 C CA . ARG A 1 196 ? 12.938 -13.547 -15.602 1 98.19 196 ARG A CA 1
ATOM 1540 C C . ARG A 1 196 ? 12.258 -13.656 -14.242 1 98.19 196 ARG A C 1
ATOM 1542 O O . ARG A 1 196 ? 11.797 -12.656 -13.688 1 98.19 196 ARG A O 1
ATOM 1549 N N . ILE A 1 197 ? 12.117 -14.898 -13.844 1 98.62 197 ILE A N 1
ATOM 1550 C CA . ILE A 1 197 ? 11.508 -15.203 -12.555 1 98.62 197 ILE A CA 1
ATOM 1551 C C . ILE A 1 197 ? 12.555 -15.812 -11.617 1 98.62 197 ILE A C 1
ATOM 1553 O O . ILE A 1 197 ? 13.031 -16.922 -11.852 1 98.62 197 ILE A O 1
ATOM 1557 N N . HIS A 1 198 ? 12.875 -15.078 -10.641 1 98.88 198 HIS A N 1
ATOM 1558 C CA . HIS A 1 198 ? 13.883 -15.438 -9.656 1 98.88 198 HIS A CA 1
ATOM 1559 C C . HIS A 1 198 ? 13.25 -16.062 -8.414 1 98.88 198 HIS A C 1
ATOM 1561 O O . HIS A 1 198 ? 12.352 -15.469 -7.809 1 98.88 198 HIS A O 1
ATOM 1567 N N . ILE A 1 199 ? 13.664 -17.281 -8.047 1 98.75 199 ILE A N 1
ATOM 1568 C CA . ILE A 1 199 ? 12.992 -17.953 -6.945 1 98.75 199 ILE A CA 1
ATOM 1569 C C . ILE A 1 199 ? 14.023 -18.438 -5.93 1 98.75 199 ILE A C 1
ATOM 1571 O O . ILE A 1 199 ? 15.195 -18.641 -6.27 1 98.75 199 ILE A O 1
ATOM 1575 N N . THR A 1 200 ? 13.656 -18.578 -4.762 1 98.38 200 THR A N 1
ATOM 1576 C CA . THR A 1 200 ? 14.523 -19.062 -3.699 1 98.38 200 THR A CA 1
ATOM 1577 C C . THR A 1 200 ? 14.781 -20.562 -3.855 1 98.38 200 THR A C 1
ATOM 1579 O O . THR A 1 200 ? 14.055 -21.25 -4.57 1 98.38 200 THR A O 1
ATOM 1582 N N . GLU A 1 201 ? 15.773 -21 -3.162 1 97.81 201 GLU A N 1
ATOM 1583 C CA . GLU A 1 201 ? 16.094 -22.422 -3.152 1 97.81 201 GLU A CA 1
ATOM 1584 C C . GLU A 1 201 ? 14.93 -23.234 -2.578 1 97.81 201 GLU A C 1
ATOM 1586 O O . GLU A 1 201 ? 14.633 -24.328 -3.072 1 97.81 201 GLU A O 1
ATOM 1591 N N . GLY A 1 202 ? 14.359 -22.734 -1.498 1 96.5 202 GLY A N 1
ATOM 1592 C CA . GLY A 1 202 ? 13.211 -23.406 -0.912 1 96.5 202 GLY A CA 1
ATOM 1593 C C . GLY A 1 202 ? 12.078 -23.625 -1.896 1 96.5 202 GLY A C 1
ATOM 1594 O O . GLY A 1 202 ? 11.516 -24.719 -1.969 1 96.5 202 GLY A O 1
ATOM 1595 N N . ALA A 1 203 ? 11.758 -22.594 -2.615 1 97.31 203 ALA A N 1
ATOM 1596 C CA . ALA A 1 203 ? 10.711 -22.703 -3.629 1 97.31 203 ALA A CA 1
ATOM 1597 C C . ALA A 1 203 ? 11.117 -23.672 -4.734 1 97.31 203 ALA A C 1
ATOM 1599 O O . ALA A 1 203 ? 10.305 -24.484 -5.176 1 97.31 203 ALA A O 1
ATOM 1600 N N . ALA A 1 204 ? 12.336 -23.594 -5.152 1 97.56 204 ALA A N 1
ATOM 1601 C CA . ALA A 1 204 ? 12.836 -24.469 -6.199 1 97.56 204 ALA A CA 1
ATOM 1602 C C . ALA A 1 204 ? 12.75 -25.938 -5.77 1 97.56 204 ALA A C 1
ATOM 1604 O O . ALA A 1 204 ? 12.336 -26.797 -6.555 1 97.56 204 ALA A O 1
ATOM 1605 N N . ASN A 1 205 ? 13.148 -26.188 -4.57 1 96.44 205 ASN A N 1
ATOM 1606 C CA . ASN A 1 205 ? 13.086 -27.547 -4.047 1 96.44 205 ASN A CA 1
ATOM 1607 C C . ASN A 1 205 ? 11.648 -28.062 -4.004 1 96.44 205 ASN A C 1
ATOM 1609 O O . ASN A 1 205 ? 11.398 -29.219 -4.348 1 96.44 205 ASN A O 1
ATOM 1613 N N . LEU A 1 206 ? 10.812 -27.219 -3.568 1 94.62 206 LEU A N 1
ATOM 1614 C CA . LEU A 1 206 ? 9.406 -27.609 -3.514 1 94.62 206 LEU A CA 1
ATOM 1615 C C . LEU A 1 206 ? 8.859 -27.891 -4.91 1 94.62 206 LEU A C 1
ATOM 1617 O O . LEU A 1 206 ? 8.086 -28.828 -5.105 1 94.62 206 LEU A O 1
ATOM 1621 N N . ILE A 1 207 ? 9.195 -27.094 -5.84 1 95 207 ILE A N 1
ATOM 1622 C CA . ILE A 1 207 ? 8.773 -27.266 -7.227 1 95 207 ILE A CA 1
ATOM 1623 C C . ILE A 1 207 ? 9.281 -28.609 -7.75 1 95 207 ILE A C 1
ATOM 1625 O O . ILE A 1 207 ? 8.516 -29.391 -8.328 1 95 207 ILE A O 1
ATOM 1629 N N . ARG A 1 208 ? 10.516 -28.859 -7.559 1 93.38 208 ARG A N 1
ATOM 1630 C CA . ARG A 1 208 ? 11.148 -30.078 -8.055 1 93.38 208 ARG A CA 1
ATOM 1631 C C . ARG A 1 208 ? 10.492 -31.312 -7.438 1 93.38 208 ARG A C 1
ATOM 1633 O O . ARG A 1 208 ? 10.344 -32.344 -8.109 1 93.38 208 ARG A O 1
ATOM 1640 N N . ASN A 1 209 ? 10.102 -31.188 -6.227 1 93.19 209 ASN A N 1
ATOM 1641 C CA . ASN A 1 209 ? 9.57 -32.344 -5.496 1 93.19 209 ASN A CA 1
ATOM 1642 C C . ASN A 1 209 ? 8.094 -32.562 -5.793 1 93.19 209 ASN A C 1
ATOM 1644 O O . ASN A 1 209 ? 7.613 -33.688 -5.793 1 93.19 209 ASN A O 1
ATOM 1648 N N . ARG A 1 210 ? 7.367 -31.453 -6.074 1 91.69 210 ARG A N 1
ATOM 1649 C CA . ARG A 1 210 ? 5.914 -31.594 -6.062 1 91.69 210 ARG A CA 1
ATOM 1650 C C . ARG A 1 210 ? 5.312 -31.172 -7.402 1 91.69 210 ARG A C 1
ATOM 1652 O O . ARG A 1 210 ? 4.184 -31.547 -7.727 1 91.69 210 ARG A O 1
ATOM 1659 N N . TYR A 1 211 ? 6.031 -30.328 -8.109 1 89.75 211 TYR A N 1
ATOM 1660 C CA . TYR A 1 211 ? 5.445 -29.734 -9.305 1 89.75 211 TYR A CA 1
ATOM 1661 C C . TYR A 1 211 ? 6.375 -29.891 -10.508 1 89.75 211 TYR A C 1
ATOM 1663 O O . TYR A 1 211 ? 6.891 -28.906 -11.039 1 89.75 211 TYR A O 1
ATOM 1671 N N . GLN A 1 212 ? 6.41 -30.969 -11.117 1 85.81 212 GLN A N 1
ATOM 1672 C CA . GLN A 1 212 ? 7.352 -31.312 -12.172 1 85.81 212 GLN A CA 1
ATOM 1673 C C . GLN A 1 212 ? 6.977 -30.625 -13.484 1 85.81 212 GLN A C 1
ATOM 1675 O O . GLN A 1 212 ? 7.75 -30.641 -14.445 1 85.81 212 GLN A O 1
ATOM 1680 N N . VAL A 1 213 ? 5.824 -29.984 -13.469 1 90.62 213 VAL A N 1
ATOM 1681 C CA . VAL A 1 213 ? 5.383 -29.281 -14.672 1 90.62 213 VAL A CA 1
ATOM 1682 C C . VAL A 1 213 ? 6.211 -28.016 -14.859 1 90.62 213 VAL A C 1
ATOM 1684 O O . VAL A 1 213 ? 6.266 -27.469 -15.961 1 90.62 213 VAL A O 1
ATOM 1687 N N . PHE A 1 214 ? 6.836 -27.625 -13.789 1 95.62 214 PHE A N 1
ATOM 1688 C CA . PHE A 1 214 ? 7.645 -26.406 -13.867 1 95.62 214 PHE A CA 1
ATOM 1689 C C . PHE A 1 214 ? 9.117 -26.75 -14.039 1 95.62 214 PHE A C 1
ATOM 1691 O O . PHE A 1 214 ? 9.594 -27.766 -13.523 1 95.62 214 PHE A O 1
ATOM 1698 N N . THR A 1 215 ? 9.766 -25.938 -14.781 1 95.69 215 THR A N 1
ATOM 1699 C CA . THR A 1 215 ? 11.203 -26.094 -14.984 1 95.69 215 THR A CA 1
ATOM 1700 C C . THR A 1 215 ? 11.984 -25.031 -14.234 1 95.69 215 THR A C 1
ATOM 1702 O O . THR A 1 215 ? 11.695 -23.828 -14.367 1 95.69 215 THR A O 1
ATOM 1705 N N . VAL A 1 216 ? 12.969 -25.469 -13.445 1 97 216 VAL A N 1
ATOM 1706 C CA . VAL A 1 216 ? 13.797 -24.531 -12.688 1 97 216 VAL A CA 1
ATOM 1707 C C . VAL A 1 216 ? 15.273 -24.734 -13.047 1 97 216 VAL A C 1
ATOM 1709 O O . VAL A 1 216 ? 15.688 -25.844 -13.398 1 97 216 VAL A O 1
ATOM 1712 N N . GLU A 1 217 ? 16.031 -23.672 -13.094 1 97.69 217 GLU A N 1
ATOM 1713 C CA . GLU A 1 217 ? 17.453 -23.672 -13.367 1 97.69 217 GLU A CA 1
ATOM 1714 C C . GLU A 1 217 ? 18.234 -22.984 -12.25 1 97.69 217 GLU A C 1
ATOM 1716 O O . GLU A 1 217 ? 17.844 -21.906 -11.789 1 97.69 217 GLU A O 1
ATOM 1721 N N . GLU A 1 218 ? 19.328 -23.641 -11.867 1 98.06 218 GLU A N 1
ATOM 1722 C CA . GLU A 1 218 ? 20.156 -23.047 -10.82 1 98.06 218 GLU A CA 1
ATOM 1723 C C . GLU A 1 218 ? 20.859 -21.781 -11.312 1 98.06 218 GLU A C 1
ATOM 1725 O O . GLU A 1 218 ? 21.469 -21.797 -12.383 1 98.06 218 GLU A O 1
ATOM 1730 N N . ARG A 1 219 ? 20.625 -20.703 -10.672 1 97.69 219 ARG A N 1
ATOM 1731 C CA . ARG A 1 219 ? 21.344 -19.469 -10.969 1 97.69 219 ARG A CA 1
ATOM 1732 C C . ARG A 1 219 ? 22.703 -19.453 -10.281 1 97.69 219 ARG A C 1
ATOM 1734 O O . ARG A 1 219 ? 23.672 -18.953 -10.844 1 97.69 219 ARG A O 1
ATOM 1741 N N . GLY A 1 220 ? 22.766 -20.031 -9.094 1 96.81 220 GLY A N 1
ATOM 1742 C CA . GLY A 1 220 ? 23.969 -20.031 -8.281 1 96.81 220 GLY A CA 1
ATOM 1743 C C . GLY A 1 220 ? 23.891 -19.062 -7.109 1 96.81 220 GLY A C 1
ATOM 1744 O O . GLY A 1 220 ? 22.797 -18.703 -6.66 1 96.81 220 GLY A O 1
ATOM 1745 N N . LEU A 1 221 ? 25.047 -18.75 -6.57 1 97.06 221 LEU A N 1
ATOM 1746 C CA . LEU A 1 221 ? 25.125 -17.938 -5.363 1 97.06 221 LEU A CA 1
ATOM 1747 C C . LEU A 1 221 ? 24.938 -16.469 -5.691 1 97.06 221 LEU A C 1
ATOM 1749 O O . LEU A 1 221 ? 25.594 -15.938 -6.594 1 97.06 221 LEU A O 1
ATOM 1753 N N . VAL A 1 222 ? 24.016 -15.852 -4.988 1 96.94 222 VAL A N 1
ATOM 1754 C CA . VAL A 1 222 ? 23.75 -14.422 -5.113 1 96.94 222 VAL A CA 1
ATOM 1755 C C . VAL A 1 222 ? 23.844 -13.758 -3.74 1 96.94 222 VAL A C 1
ATOM 1757 O O . VAL A 1 222 ? 23.406 -14.336 -2.736 1 96.94 222 VAL A O 1
ATOM 1760 N N . GLU A 1 223 ? 24.453 -12.586 -3.682 1 97.06 223 GLU A N 1
ATOM 1761 C CA . GLU A 1 223 ? 24.516 -11.844 -2.426 1 97.06 223 GLU A CA 1
ATOM 1762 C C . GLU A 1 223 ? 23.156 -11.25 -2.064 1 97.06 223 GLU A C 1
ATOM 1764 O O . GLU A 1 223 ? 22.641 -10.375 -2.77 1 97.06 223 GLU A O 1
ATOM 1769 N N . VAL A 1 224 ? 22.625 -11.773 -1.055 1 94.56 224 VAL A N 1
ATOM 1770 C CA . VAL A 1 224 ? 21.328 -11.289 -0.599 1 94.56 224 VAL A CA 1
ATOM 1771 C C . VAL A 1 224 ? 21.5 -10.469 0.676 1 94.56 224 VAL A C 1
ATOM 1773 O O . VAL A 1 224 ? 22.094 -10.938 1.653 1 94.56 224 VAL A O 1
ATOM 1776 N N . LYS A 1 225 ? 21 -9.25 0.598 1 87.56 225 LYS A N 1
ATOM 1777 C CA . LYS A 1 225 ? 21.109 -8.336 1.73 1 87.56 225 LYS A CA 1
ATOM 1778 C C . LYS A 1 225 ? 20.594 -8.977 3.01 1 87.56 225 LYS A C 1
ATOM 1780 O O . LYS A 1 225 ? 19.484 -9.523 3.029 1 87.56 225 LYS A O 1
ATOM 1785 N N . GLY A 1 226 ? 21.375 -9.062 4.098 1 84.25 226 GLY A N 1
ATOM 1786 C CA . GLY A 1 226 ? 20.969 -9.602 5.383 1 84.25 226 GLY A CA 1
ATOM 1787 C C . GLY A 1 226 ? 21.156 -11.102 5.492 1 84.25 226 GLY A C 1
ATOM 1788 O O . GLY A 1 226 ? 21.062 -11.664 6.586 1 84.25 226 GLY A O 1
ATOM 1789 N N . LYS A 1 227 ? 21.344 -11.805 4.348 1 90.19 227 LYS A N 1
ATOM 1790 C CA . LYS A 1 227 ? 21.438 -13.258 4.352 1 90.19 227 LYS A CA 1
ATOM 1791 C C . LYS A 1 227 ? 22.797 -13.727 3.848 1 90.19 227 LYS A C 1
ATOM 1793 O O . LYS A 1 227 ? 23.203 -14.859 4.109 1 90.19 227 LYS A O 1
ATOM 1798 N N . GLY A 1 228 ? 23.469 -12.82 3.139 1 94.31 228 GLY A N 1
ATOM 1799 C CA . GLY A 1 228 ? 24.719 -13.211 2.539 1 94.31 228 GLY A CA 1
ATOM 1800 C C . GLY A 1 228 ? 24.562 -14.047 1.281 1 94.31 228 GLY A C 1
ATOM 1801 O O . GLY A 1 228 ? 23.516 -13.969 0.618 1 94.31 228 GLY A O 1
ATOM 1802 N N . PRO A 1 229 ? 25.672 -14.766 0.913 1 96.62 229 PRO A N 1
ATOM 1803 C CA . PRO A 1 229 ? 25.562 -15.602 -0.286 1 96.62 229 PRO A CA 1
ATOM 1804 C C . PRO A 1 229 ? 24.5 -16.688 -0.156 1 96.62 229 PRO A C 1
ATOM 1806 O O . PRO A 1 229 ? 24.547 -17.5 0.771 1 96.62 229 PRO A O 1
ATOM 1809 N N . THR A 1 230 ? 23.562 -16.688 -1.069 1 96.56 230 THR A N 1
ATOM 1810 C CA . THR A 1 230 ? 22.422 -17.594 -1.052 1 96.56 230 THR A CA 1
ATOM 1811 C C . THR A 1 230 ? 22.234 -18.234 -2.416 1 96.56 230 THR A C 1
ATOM 1813 O O . THR A 1 230 ? 22.281 -17.562 -3.447 1 96.56 230 THR A O 1
ATOM 1816 N N . CYS A 1 231 ? 22.062 -19.531 -2.395 1 98.06 231 CYS A N 1
ATOM 1817 C CA . CYS A 1 231 ? 21.781 -20.219 -3.648 1 98.06 231 CYS A CA 1
ATOM 1818 C C . CYS A 1 231 ? 20.359 -19.922 -4.109 1 98.06 231 CYS A C 1
ATOM 1820 O O . CYS A 1 231 ? 19.406 -20.016 -3.324 1 98.06 231 CYS A O 1
ATOM 1822 N N . THR A 1 232 ? 20.266 -19.516 -5.371 1 98.38 232 THR A N 1
ATOM 1823 C CA . THR A 1 232 ? 18.953 -19.172 -5.906 1 98.38 232 THR A CA 1
ATOM 1824 C C . THR A 1 232 ? 18.719 -19.828 -7.258 1 98.38 232 THR A C 1
ATOM 1826 O O . THR A 1 232 ? 19.594 -20.531 -7.766 1 98.38 232 THR A O 1
ATOM 1829 N N . TYR A 1 233 ? 17.531 -19.672 -7.793 1 98.69 233 TYR A N 1
ATOM 1830 C CA . TYR A 1 233 ? 17.141 -20.391 -9 1 98.69 233 TYR A CA 1
ATOM 1831 C C . TYR A 1 233 ? 16.281 -19.516 -9.906 1 98.69 233 TYR A C 1
ATOM 1833 O O . TYR A 1 233 ? 15.766 -18.484 -9.469 1 98.69 233 TYR A O 1
ATOM 1841 N N . TRP A 1 234 ? 16.219 -19.906 -11.172 1 98.62 234 TRP A N 1
ATOM 1842 C CA . TRP A 1 234 ? 15.289 -19.344 -12.148 1 98.62 234 TRP A CA 1
ATOM 1843 C C . TRP A 1 234 ? 14.117 -20.297 -12.398 1 98.62 234 TRP A C 1
ATOM 1845 O O . TRP A 1 234 ? 14.305 -21.5 -12.523 1 98.62 234 TRP A O 1
ATOM 1855 N N . LEU A 1 235 ? 12.945 -19.797 -12.367 1 98.31 235 LEU A N 1
ATOM 1856 C CA . LEU A 1 235 ? 11.812 -20.5 -12.961 1 98.31 235 LEU A CA 1
ATOM 1857 C C . LEU A 1 235 ? 11.719 -20.203 -14.461 1 98.31 235 LEU A C 1
ATOM 1859 O O . LEU A 1 235 ? 11.469 -19.078 -14.859 1 98.31 235 LEU A O 1
ATOM 1863 N N . THR A 1 236 ? 11.82 -21.141 -15.328 1 94.62 236 THR A N 1
ATOM 1864 C CA . THR A 1 236 ? 12.039 -20.891 -16.75 1 94.62 236 THR A CA 1
ATOM 1865 C C . THR A 1 236 ? 10.836 -21.312 -17.578 1 94.62 236 THR A C 1
ATOM 1867 O O . THR A 1 236 ? 10.719 -20.969 -18.75 1 94.62 236 THR A O 1
ATOM 1870 N N . GLY A 1 237 ? 9.977 -22.078 -16.969 1 89.88 237 GLY A N 1
ATOM 1871 C CA . GLY A 1 237 ? 8.836 -22.438 -17.812 1 89.88 237 GLY A CA 1
ATOM 1872 C C . GLY A 1 237 ? 7.902 -23.438 -17.156 1 89.88 237 GLY A C 1
ATOM 1873 O O . GLY A 1 237 ? 8.094 -23.797 -15.992 1 89.88 237 GLY A O 1
ATOM 1874 N N . CYS A 1 238 ? 6.828 -23.672 -17.828 1 86.44 238 CYS A N 1
ATOM 1875 C CA . CYS A 1 238 ? 5.809 -24.625 -17.438 1 86.44 238 CYS A CA 1
ATOM 1876 C C . CYS A 1 238 ? 5.418 -25.516 -18.609 1 86.44 238 CYS A C 1
ATOM 1878 O O . CYS A 1 238 ? 5.164 -25.031 -19.719 1 86.44 238 CYS A O 1
ATOM 1880 N N . ALA A 1 239 ? 5.598 -26.812 -18.312 1 81.38 239 ALA A N 1
ATOM 1881 C CA . ALA A 1 239 ? 5.141 -27.734 -19.344 1 81.38 239 ALA A CA 1
ATOM 1882 C C . ALA A 1 239 ? 3.631 -27.641 -19.547 1 81.38 239 ALA A C 1
ATOM 1884 O O . ALA A 1 239 ? 2.896 -27.312 -18.609 1 81.38 239 ALA A O 1
ATOM 1885 N N . ASP A 1 240 ? 3.037 -27.312 -20.75 1 64.94 240 ASP A N 1
ATOM 1886 C CA . ASP A 1 240 ? 1.639 -27.141 -21.125 1 64.94 240 ASP A CA 1
ATOM 1887 C C . ASP A 1 240 ? 0.741 -28.125 -20.391 1 64.94 240 ASP A C 1
ATOM 1889 O O . ASP A 1 240 ? -0.454 -28.219 -20.672 1 64.94 240 ASP A O 1
ATOM 1893 N N . SER A 1 241 ? 1.192 -28.797 -19.375 1 54.31 241 SER A N 1
ATOM 1894 C CA . SER A 1 241 ? 0.268 -29.719 -18.734 1 54.31 241 SER A CA 1
ATOM 1895 C C . SER A 1 241 ? -0.553 -29.031 -17.656 1 54.31 241 SER A C 1
ATOM 1897 O O . SER A 1 241 ? -0.139 -28 -17.125 1 54.31 241 SER A O 1
ATOM 1899 N N . GLU A 1 242 ? -1.96 -29.406 -17.438 1 52.59 242 GLU A N 1
ATOM 1900 C CA . GLU A 1 242 ? -2.979 -28.938 -16.5 1 52.59 242 GLU A CA 1
ATOM 1901 C C . GLU A 1 242 ? -2.418 -28.828 -15.094 1 52.59 242 GLU A C 1
ATOM 1903 O O . GLU A 1 242 ? -1.779 -29.766 -14.594 1 52.59 242 GLU A O 1
ATOM 1908 N N . ILE A 1 243 ? -2.037 -27.781 -14.711 1 53.97 243 ILE A N 1
ATOM 1909 C CA . ILE A 1 243 ? -1.706 -27.625 -13.297 1 53.97 243 ILE A CA 1
ATOM 1910 C C . ILE A 1 243 ? -2.818 -28.219 -12.438 1 53.97 243 ILE A C 1
ATOM 1912 O O . ILE A 1 243 ? -3.998 -28.109 -12.773 1 53.97 243 ILE A O 1
ATOM 1916 N N . PRO A 1 244 ? -2.643 -29.125 -11.578 1 48.41 244 PRO A N 1
ATOM 1917 C CA . PRO A 1 244 ? -3.717 -29.641 -10.727 1 48.41 244 PRO A CA 1
ATOM 1918 C C . PRO A 1 244 ? -4.566 -28.531 -10.109 1 48.41 244 PRO A C 1
ATOM 1920 O O . PRO A 1 244 ? -4.023 -27.562 -9.586 1 48.41 244 PRO A O 1
ATOM 1923 N N . SER A 1 245 ? -5.449 -27.984 -10.836 1 44.62 245 SER A N 1
ATOM 1924 C CA . SER A 1 245 ? -6.398 -27.047 -10.258 1 44.62 245 SER A CA 1
ATOM 1925 C C . SER A 1 245 ? -7.203 -27.688 -9.133 1 44.62 245 SER A C 1
ATOM 1927 O O . SER A 1 245 ? -7.383 -28.906 -9.117 1 44.62 245 SER A O 1
ATOM 1929 N N . SER A 1 246 ? -7.262 -27.125 -7.934 1 40.03 246 SER A N 1
ATOM 1930 C CA . SER A 1 246 ? -8.242 -27.594 -6.961 1 40.03 246 SER A CA 1
ATOM 1931 C C . SER A 1 246 ? -9.617 -27.781 -7.602 1 40.03 246 SER A C 1
ATOM 1933 O O . SER A 1 246 ? -10.375 -26.812 -7.75 1 40.03 246 SER A O 1
ATOM 1935 N N . SER A 1 247 ? -9.93 -28.281 -8.617 1 31.67 247 SER A N 1
ATOM 1936 C CA . SER A 1 247 ? -11.336 -28.625 -8.82 1 31.67 247 SER A CA 1
ATOM 1937 C C . SER A 1 247 ? -11.859 -29.516 -7.695 1 31.67 247 SER A C 1
ATOM 1939 O O . SER A 1 247 ? -11.078 -30.188 -7.023 1 31.67 247 SER A O 1
ATOM 1941 N N . ALA A 1 248 ? -13.484 -29.953 -7.75 1 28.33 248 ALA A N 1
ATOM 1942 C CA . ALA A 1 248 ? -14.531 -30.672 -7.016 1 28.33 248 ALA A CA 1
ATOM 1943 C C . ALA A 1 248 ? -14.148 -32.125 -6.801 1 28.33 248 ALA A C 1
ATOM 1945 O O . ALA A 1 248 ? -14.188 -32.938 -7.734 1 28.33 248 ALA A O 1
ATOM 1946 N N . SER A 1 249 ? -12.82 -32.5 -6.422 1 21.55 249 SER A N 1
ATOM 1947 C CA . SER A 1 249 ? -13.359 -33.75 -5.887 1 21.55 249 SER A CA 1
ATOM 1948 C C . SER A 1 249 ? -14.219 -33.5 -4.648 1 21.55 249 SER A C 1
ATOM 1950 O O . SER A 1 249 ? -13.891 -32.656 -3.828 1 21.55 249 SER A O 1
ATOM 1952 N N . MET B 1 1 ? -61.688 -11.07 8.141 1 56.12 1 MET B N 1
ATOM 1953 C CA . MET B 1 1 ? -60.844 -11.203 6.961 1 56.12 1 MET B CA 1
ATOM 1954 C C . MET B 1 1 ? -60.031 -9.93 6.73 1 56.12 1 MET B C 1
ATOM 1956 O O . MET B 1 1 ? -58.812 -9.992 6.551 1 56.12 1 MET B O 1
ATOM 1960 N N . LEU B 1 2 ? -60.719 -8.812 6.824 1 60.53 2 LEU B N 1
ATOM 1961 C CA . LEU B 1 2 ? -60.062 -7.531 6.602 1 60.53 2 LEU B CA 1
ATOM 1962 C C . LEU B 1 2 ? -59.031 -7.262 7.676 1 60.53 2 LEU B C 1
ATOM 1964 O O . LEU B 1 2 ? -57.938 -6.762 7.379 1 60.53 2 LEU B O 1
ATOM 1968 N N . ARG B 1 3 ? -59.188 -7.645 8.938 1 62.19 3 ARG B N 1
ATOM 1969 C CA . ARG B 1 3 ? -58.281 -7.406 10.039 1 62.19 3 ARG B CA 1
ATOM 1970 C C . ARG B 1 3 ? -57 -8.25 9.891 1 62.19 3 ARG B C 1
ATOM 1972 O O . ARG B 1 3 ? -55.906 -7.785 10.18 1 62.19 3 ARG B O 1
ATOM 1979 N N . ILE B 1 4 ? -57.188 -9.461 9.367 1 59.81 4 ILE B N 1
ATOM 1980 C CA . ILE B 1 4 ? -56.062 -10.375 9.18 1 59.81 4 ILE B CA 1
ATOM 1981 C C . ILE B 1 4 ? -55.125 -9.852 8.078 1 59.81 4 ILE B C 1
ATOM 1983 O O . ILE B 1 4 ? -53.906 -9.906 8.211 1 59.81 4 ILE B O 1
ATOM 1987 N N . ILE B 1 5 ? -55.812 -9.344 7.137 1 60.56 5 ILE B N 1
ATOM 1988 C CA . ILE B 1 5 ? -55.031 -8.82 6.016 1 60.56 5 ILE B CA 1
ATOM 1989 C C . ILE B 1 5 ? -54.219 -7.598 6.469 1 60.56 5 ILE B C 1
ATOM 1991 O O . ILE B 1 5 ? -53.062 -7.438 6.109 1 60.56 5 ILE B O 1
ATOM 1995 N N . ASP B 1 6 ? -54.906 -6.781 7.238 1 62.5 6 ASP B N 1
ATOM 1996 C CA . ASP B 1 6 ? -54.25 -5.578 7.75 1 62.5 6 ASP B CA 1
ATOM 1997 C C . ASP B 1 6 ? -53.062 -5.934 8.633 1 62.5 6 ASP B C 1
ATOM 1999 O O . ASP B 1 6 ? -52 -5.305 8.539 1 62.5 6 ASP B O 1
ATOM 2003 N N . ASP B 1 7 ? -53.188 -6.949 9.43 1 65 7 ASP B N 1
ATOM 2004 C CA . ASP B 1 7 ? -52.125 -7.406 10.328 1 65 7 ASP B CA 1
ATOM 2005 C C . ASP B 1 7 ? -50.969 -7.98 9.539 1 65 7 ASP B C 1
ATOM 2007 O O . ASP B 1 7 ? -49.781 -7.734 9.883 1 65 7 ASP B O 1
ATOM 2011 N N . TYR B 1 8 ? -51.312 -8.703 8.516 1 62.44 8 TYR B N 1
ATOM 2012 C CA . TYR B 1 8 ? -50.281 -9.297 7.676 1 62.44 8 TYR B CA 1
ATOM 2013 C C . TYR B 1 8 ? -49.469 -8.211 6.953 1 62.44 8 TYR B C 1
ATOM 2015 O O . TYR B 1 8 ? -48.25 -8.289 6.871 1 62.44 8 TYR B O 1
ATOM 2023 N N . GLN B 1 9 ? -50.25 -7.305 6.52 1 63.5 9 GLN B N 1
ATOM 2024 C CA . GLN B 1 9 ? -49.594 -6.207 5.805 1 63.5 9 GLN B CA 1
ATOM 2025 C C . GLN B 1 9 ? -48.656 -5.422 6.727 1 63.5 9 GLN B C 1
ATOM 2027 O O . GLN B 1 9 ? -47.562 -5.055 6.336 1 63.5 9 GLN B O 1
ATOM 2032 N N . GLU B 1 10 ? -49.125 -5.16 7.855 1 67.12 10 GLU B N 1
ATOM 2033 C CA . GLU B 1 10 ? -48.344 -4.422 8.836 1 67.12 10 GLU B CA 1
ATOM 2034 C C . GLU B 1 10 ? -47.094 -5.195 9.219 1 67.12 10 GLU B C 1
ATOM 2036 O O . GLU B 1 10 ? -46 -4.605 9.367 1 67.12 10 GLU B O 1
ATOM 2041 N N . ASN B 1 11 ? -47.219 -6.496 9.32 1 67.75 11 ASN B N 1
ATOM 2042 C CA . ASN B 1 11 ? -46.094 -7.348 9.656 1 67.75 11 ASN B CA 1
ATOM 2043 C C . ASN B 1 11 ? -45.062 -7.387 8.531 1 67.75 11 ASN B C 1
ATOM 2045 O O . ASN B 1 11 ? -43.844 -7.324 8.773 1 67.75 11 ASN B O 1
ATOM 2049 N N . LEU B 1 12 ? -45.625 -7.5 7.34 1 66.88 12 LEU B N 1
ATOM 2050 C CA . LEU B 1 12 ? -44.75 -7.52 6.191 1 66.88 12 LEU B CA 1
ATOM 2051 C C . LEU B 1 12 ? -44 -6.191 6.047 1 66.88 12 LEU B C 1
ATOM 2053 O O . LEU B 1 12 ? -42.812 -6.164 5.754 1 66.88 12 LEU B O 1
ATOM 2057 N N . GLU B 1 13 ? -44.781 -5.172 6.227 1 68.56 13 GLU B N 1
ATOM 2058 C CA . GLU B 1 13 ? -44.188 -3.844 6.156 1 68.56 13 GLU B CA 1
ATOM 2059 C C . GLU B 1 13 ? -43.094 -3.678 7.199 1 68.56 13 GLU B C 1
ATOM 2061 O O . GLU B 1 13 ? -42.062 -3.09 6.918 1 68.56 13 GLU B O 1
ATOM 2066 N N . SER B 1 14 ? -43.375 -4.148 8.336 1 73.25 14 SER B N 1
ATOM 2067 C CA . SER B 1 14 ? -42.375 -4.051 9.414 1 73.25 14 SER B CA 1
ATOM 2068 C C . SER B 1 14 ? -41.125 -4.844 9.078 1 73.25 14 SER B C 1
ATOM 2070 O O . SER B 1 14 ? -40 -4.367 9.312 1 73.25 14 SER B O 1
ATOM 2072 N N . LYS B 1 15 ? -41.312 -6.004 8.516 1 71 15 LYS B N 1
ATOM 2073 C CA . LYS B 1 15 ? -40.188 -6.852 8.164 1 71 15 LYS B CA 1
ATOM 2074 C C . LYS B 1 15 ? -39.375 -6.223 7.043 1 71 15 LYS B C 1
ATOM 2076 O O . LYS B 1 15 ? -38.125 -6.262 7.078 1 71 15 LYS B O 1
ATOM 2081 N N . ILE B 1 16 ? -40.125 -5.691 6.125 1 71.31 16 ILE B N 1
ATOM 2082 C CA . ILE B 1 16 ? -39.469 -5.035 5.012 1 71.31 16 ILE B CA 1
ATOM 2083 C C . ILE B 1 16 ? -38.688 -3.814 5.512 1 71.31 16 ILE B C 1
ATOM 2085 O O . ILE B 1 16 ? -37.562 -3.564 5.09 1 71.31 16 ILE B O 1
ATOM 2089 N N . CYS B 1 17 ? -39.375 -3.119 6.371 1 70.25 17 CYS B N 1
ATOM 2090 C CA . CYS B 1 17 ? -38.75 -1.946 6.945 1 70.25 17 CYS B CA 1
ATOM 2091 C C . CYS B 1 17 ? -37.469 -2.338 7.711 1 70.25 17 CYS B C 1
ATOM 2093 O O . CYS B 1 17 ? -36.438 -1.681 7.59 1 70.25 17 CYS B O 1
ATOM 2095 N N . GLU B 1 18 ? -37.594 -3.387 8.43 1 77.56 18 GLU B N 1
ATOM 2096 C CA . GLU B 1 18 ? -36.438 -3.861 9.203 1 77.56 18 GLU B CA 1
ATOM 2097 C C . GLU B 1 18 ? -35.312 -4.312 8.289 1 77.56 18 GLU B C 1
ATOM 2099 O O . GLU B 1 18 ? -34.156 -3.998 8.539 1 77.56 18 GLU B O 1
ATOM 2104 N N . ARG B 1 19 ? -35.688 -5.039 7.277 1 75.88 19 ARG B N 1
ATOM 2105 C CA . ARG B 1 19 ? -34.688 -5.523 6.344 1 75.88 19 ARG B CA 1
ATOM 2106 C C . ARG B 1 19 ? -34 -4.367 5.621 1 75.88 19 ARG B C 1
ATOM 2108 O O . ARG B 1 19 ? -32.781 -4.383 5.418 1 75.88 19 ARG B O 1
ATOM 2115 N N . THR B 1 20 ? -34.844 -3.453 5.242 1 76.31 20 THR B N 1
ATOM 2116 C CA . THR B 1 20 ? -34.312 -2.285 4.551 1 76.31 20 THR B CA 1
ATOM 2117 C C . THR B 1 20 ? -33.344 -1.514 5.461 1 76.31 20 THR B C 1
ATOM 2119 O O . THR B 1 20 ? -32.281 -1.061 5.016 1 76.31 20 THR B O 1
ATOM 2122 N N . LYS B 1 21 ? -33.719 -1.446 6.668 1 79.25 21 LYS B N 1
ATOM 2123 C CA . LYS B 1 21 ? -32.875 -0.743 7.633 1 79.25 21 LYS B CA 1
ATOM 2124 C C . LYS B 1 21 ? -31.562 -1.465 7.832 1 79.25 21 LYS B C 1
ATOM 2126 O O . LYS B 1 21 ? -30.5 -0.83 7.875 1 79.25 21 LYS B O 1
ATOM 2131 N N . HIS B 1 22 ? -31.672 -2.766 7.918 1 79.81 22 HIS B N 1
ATOM 2132 C CA . HIS B 1 22 ? -30.469 -3.576 8.086 1 79.81 22 HIS B CA 1
ATOM 2133 C C . HIS B 1 22 ? -29.547 -3.436 6.883 1 79.81 22 HIS B C 1
ATOM 2135 O O . HIS B 1 22 ? -28.328 -3.311 7.039 1 79.81 22 HIS B O 1
ATOM 2141 N N . LEU B 1 23 ? -30.078 -3.416 5.711 1 82.31 23 LEU B N 1
ATOM 2142 C CA . LEU B 1 23 ? -29.297 -3.291 4.488 1 82.31 23 LEU B CA 1
ATOM 2143 C C . LEU B 1 23 ? -28.656 -1.908 4.387 1 82.31 23 LEU B C 1
ATOM 2145 O O . LEU B 1 23 ? -27.516 -1.774 3.951 1 82.31 23 LEU B O 1
ATOM 2149 N N . GLU B 1 24 ? -29.438 -0.945 4.797 1 81.5 24 GLU B N 1
ATOM 2150 C CA . GLU B 1 24 ? -28.922 0.418 4.781 1 81.5 24 GLU B CA 1
ATOM 2151 C C . GLU B 1 24 ? -27.75 0.568 5.746 1 81.5 24 GLU B C 1
ATOM 2153 O O . GLU B 1 24 ? -26.734 1.188 5.414 1 81.5 24 GLU B O 1
ATOM 2158 N N . GLU B 1 25 ? -27.953 -0.054 6.855 1 82.44 25 GLU B N 1
ATOM 2159 C CA . GLU B 1 25 ? -26.891 0.001 7.852 1 82.44 25 GLU B CA 1
ATOM 2160 C C . GLU B 1 25 ? -25.641 -0.735 7.367 1 82.44 25 GLU B C 1
ATOM 2162 O O . GLU B 1 25 ? -24.531 -0.251 7.543 1 82.44 25 GLU B O 1
ATOM 2167 N N . SER B 1 26 ? -25.906 -1.834 6.812 1 79.75 26 SER B N 1
ATOM 2168 C CA . SER B 1 26 ? -24.781 -2.611 6.281 1 79.75 26 SER B CA 1
ATOM 2169 C C . SER B 1 26 ? -24.078 -1.866 5.156 1 79.75 26 SER B C 1
ATOM 2171 O O . SER B 1 26 ? -22.859 -1.869 5.074 1 79.75 26 SER B O 1
ATOM 2173 N N . LEU B 1 27 ? -24.844 -1.254 4.324 1 80.56 27 LEU B N 1
ATOM 2174 C CA . LEU B 1 27 ? -24.281 -0.486 3.217 1 80.56 27 LEU B CA 1
ATOM 2175 C C . LEU B 1 27 ? -23.469 0.703 3.729 1 80.56 27 LEU B C 1
ATOM 2177 O O . LEU B 1 27 ? -22.375 0.968 3.24 1 80.56 27 LEU B O 1
ATOM 2181 N N . GLU B 1 28 ? -24.016 1.319 4.668 1 80.81 28 GLU B N 1
ATOM 2182 C CA . GLU B 1 28 ? -23.312 2.469 5.246 1 80.81 28 GLU B CA 1
ATOM 2183 C C . GLU B 1 28 ? -21.984 2.059 5.855 1 80.81 28 GLU B C 1
ATOM 2185 O O . GLU B 1 28 ? -20.969 2.742 5.668 1 80.81 28 GLU B O 1
ATOM 2190 N N . LYS B 1 29 ? -22.047 0.974 6.508 1 78.88 29 LYS B N 1
ATOM 2191 C CA . LYS B 1 29 ? -20.828 0.481 7.129 1 78.88 29 LYS B CA 1
ATOM 2192 C C . LYS B 1 29 ? -19.781 0.125 6.074 1 78.88 29 LYS B C 1
ATOM 2194 O O . LYS B 1 29 ? -18.594 0.466 6.219 1 78.88 29 LYS B O 1
ATOM 2199 N N . THR B 1 30 ? -20.234 -0.499 5.082 1 77.56 30 THR B N 1
ATOM 2200 C CA . THR B 1 30 ? -19.344 -0.929 4.016 1 77.56 30 THR B CA 1
ATOM 2201 C C . THR B 1 30 ? -18.781 0.275 3.266 1 77.56 30 THR B C 1
ATOM 2203 O O . THR B 1 30 ? -17.594 0.318 2.953 1 77.56 30 THR B O 1
ATOM 2206 N N . GLU B 1 31 ? -19.625 1.214 3.037 1 77.25 31 GLU B N 1
ATOM 2207 C CA . GLU B 1 31 ? -19.188 2.428 2.346 1 77.25 31 GLU B CA 1
ATOM 2208 C C . GLU B 1 31 ? -18.188 3.209 3.178 1 77.25 31 GLU B C 1
ATOM 2210 O O . GLU B 1 31 ? -17.203 3.738 2.643 1 77.25 31 GLU B O 1
ATOM 2215 N N . ASN B 1 32 ? -18.5 3.303 4.391 1 76.94 32 ASN B N 1
ATOM 2216 C CA . ASN B 1 32 ? -17.594 4.02 5.27 1 76.94 32 ASN B CA 1
ATOM 2217 C C . ASN B 1 32 ? -16.203 3.404 5.258 1 76.94 32 ASN B C 1
ATOM 2219 O O . ASN B 1 32 ? -15.195 4.121 5.234 1 76.94 32 ASN B O 1
ATOM 2223 N N . LEU B 1 33 ? -16.203 2.131 5.227 1 75.12 33 LEU B N 1
ATOM 2224 C CA . LEU B 1 33 ? -14.914 1.448 5.148 1 75.12 33 LEU B CA 1
ATOM 2225 C C . LEU B 1 33 ? -14.219 1.755 3.83 1 75.12 33 LEU B C 1
ATOM 2227 O O . LEU B 1 33 ? -13.008 2.012 3.809 1 75.12 33 LEU B O 1
ATOM 2231 N N . LEU B 1 34 ? -14.984 1.797 2.803 1 77.5 34 LEU B N 1
ATOM 2232 C CA . LEU B 1 34 ? -14.445 2.064 1.475 1 77.5 34 LEU B CA 1
ATOM 2233 C C . LEU B 1 34 ? -13.914 3.49 1.384 1 77.5 34 LEU B C 1
ATOM 2235 O O . LEU B 1 34 ? -12.859 3.725 0.787 1 77.5 34 LEU B O 1
ATOM 2239 N N . PHE B 1 35 ? -14.555 4.422 2.064 1 76.62 35 PHE B N 1
ATOM 2240 C CA . PHE B 1 35 ? -14.203 5.836 2.004 1 76.62 35 PHE B CA 1
ATOM 2241 C C . PHE B 1 35 ? -12.93 6.105 2.803 1 76.62 35 PHE B C 1
ATOM 2243 O O . PHE B 1 35 ? -12.281 7.141 2.617 1 76.62 35 PHE B O 1
ATOM 2250 N N . HIS B 1 36 ? -12.633 5.109 3.588 1 75.56 36 HIS B N 1
ATOM 2251 C CA . HIS B 1 36 ? -11.391 5.266 4.34 1 75.56 36 HIS B CA 1
ATOM 2252 C C . HIS B 1 36 ? -10.211 4.668 3.584 1 75.56 36 HIS B C 1
ATOM 2254 O O . HIS B 1 36 ? -9.055 4.926 3.926 1 75.56 36 HIS B O 1
ATOM 2260 N N . ILE B 1 37 ? -10.57 3.936 2.555 1 75.62 37 ILE B N 1
ATOM 2261 C CA . ILE B 1 37 ? -9.531 3.291 1.765 1 75.62 37 ILE B CA 1
ATOM 2262 C C . ILE B 1 37 ? -9.227 4.133 0.525 1 75.62 37 ILE B C 1
ATOM 2264 O O . ILE B 1 37 ? -8.109 4.102 0.005 1 75.62 37 ILE B O 1
ATOM 2268 N N . MET B 1 38 ? -10.25 4.883 0.082 1 81.69 38 MET B N 1
ATOM 2269 C CA . MET B 1 38 ? -10.078 5.77 -1.063 1 81.69 38 MET B CA 1
ATOM 2270 C C . MET B 1 38 ? -10.922 7.035 -0.903 1 81.69 38 MET B C 1
ATOM 2272 O O . MET B 1 38 ? -12 6.996 -0.306 1 81.69 38 MET B O 1
ATOM 2276 N N . PRO B 1 39 ? -10.375 8.133 -1.503 1 78.38 39 PRO B N 1
ATOM 2277 C CA . PRO B 1 39 ? -11.164 9.367 -1.417 1 78.38 39 PRO B CA 1
ATOM 2278 C C . PRO B 1 39 ? -12.602 9.18 -1.896 1 78.38 39 PRO B C 1
ATOM 2280 O O . PRO B 1 39 ? -12.844 8.445 -2.854 1 78.38 39 PRO B O 1
ATOM 2283 N N . ARG B 1 40 ? -13.445 9.852 -1.269 1 77.25 40 ARG B N 1
ATOM 2284 C CA . ARG B 1 40 ? -14.875 9.672 -1.47 1 77.25 40 ARG B CA 1
ATOM 2285 C C . ARG B 1 40 ? -15.242 9.781 -2.947 1 77.25 40 ARG B C 1
ATOM 2287 O O . ARG B 1 40 ? -15.977 8.945 -3.475 1 77.25 40 ARG B O 1
ATOM 2294 N N . LYS B 1 41 ? -14.758 10.836 -3.566 1 77.75 41 LYS B N 1
ATOM 2295 C CA . LYS B 1 41 ? -15.086 11.047 -4.973 1 77.75 41 LYS B CA 1
ATOM 2296 C C . LYS B 1 41 ? -14.648 9.859 -5.824 1 77.75 41 LYS B C 1
ATOM 2298 O O . LYS B 1 41 ? -15.375 9.422 -6.719 1 77.75 41 LYS B O 1
ATOM 2303 N N . VAL B 1 42 ? -13.539 9.336 -5.531 1 78.19 42 VAL B N 1
ATOM 2304 C CA . VAL B 1 42 ? -12.977 8.203 -6.266 1 78.19 42 VAL B CA 1
ATOM 2305 C C . VAL B 1 42 ? -13.812 6.953 -6 1 78.19 42 VAL B C 1
ATOM 2307 O O . VAL B 1 42 ? -14.125 6.203 -6.926 1 78.19 42 VAL B O 1
ATOM 2310 N N . ALA B 1 43 ? -14.164 6.801 -4.746 1 77.12 43 ALA B N 1
ATOM 2311 C CA . ALA B 1 43 ? -14.977 5.652 -4.359 1 77.12 43 ALA B CA 1
ATOM 2312 C C . ALA B 1 43 ? -16.328 5.672 -5.07 1 77.12 43 ALA B C 1
ATOM 2314 O O . ALA B 1 43 ? -16.797 4.637 -5.551 1 77.12 43 ALA B O 1
ATOM 2315 N N . GLU B 1 44 ? -16.875 6.809 -5.148 1 77.25 44 GLU B N 1
ATOM 2316 C CA . GLU B 1 44 ? -18.172 6.973 -5.789 1 77.25 44 GLU B CA 1
ATOM 2317 C C . GLU B 1 44 ? -18.094 6.691 -7.285 1 77.25 44 GLU B C 1
ATOM 2319 O O . GLU B 1 44 ? -18.953 6.02 -7.844 1 77.25 44 GLU B O 1
ATOM 2324 N N . ASP B 1 45 ? -17.078 7.141 -7.863 1 77.44 45 ASP B N 1
ATOM 2325 C CA . ASP B 1 45 ? -16.875 6.906 -9.289 1 77.44 45 ASP B CA 1
ATOM 2326 C C . ASP B 1 45 ? -16.703 5.414 -9.578 1 77.44 45 ASP B C 1
ATOM 2328 O O . ASP B 1 45 ? -17.297 4.891 -10.523 1 77.44 45 ASP B O 1
ATOM 2332 N N . LEU B 1 46 ? -15.969 4.746 -8.758 1 76.5 46 LEU B N 1
ATOM 2333 C CA . LEU B 1 46 ? -15.719 3.32 -8.93 1 76.5 46 LEU B CA 1
ATOM 2334 C C . LEU B 1 46 ? -17 2.518 -8.75 1 76.5 46 LEU B C 1
ATOM 2336 O O . LEU B 1 46 ? -17.266 1.575 -9.5 1 76.5 46 LEU B O 1
ATOM 2340 N N . ARG B 1 47 ? -17.703 2.969 -7.777 1 74.62 47 ARG B N 1
ATOM 2341 C CA . ARG B 1 47 ? -18.969 2.287 -7.488 1 74.62 47 ARG B CA 1
ATOM 2342 C C . ARG B 1 47 ? -19.938 2.395 -8.664 1 74.62 47 ARG B C 1
ATOM 2344 O O . ARG B 1 47 ? -20.719 1.482 -8.906 1 74.62 47 ARG B O 1
ATOM 2351 N N . GLN B 1 48 ? -19.812 3.537 -9.414 1 75.81 48 GLN B N 1
ATOM 2352 C CA . GLN B 1 48 ? -20.719 3.799 -10.531 1 75.81 48 GLN B CA 1
ATOM 2353 C C . GLN B 1 48 ? -20.156 3.248 -11.836 1 75.81 48 GLN B C 1
ATOM 2355 O O . GLN B 1 48 ? -20.766 3.381 -12.891 1 75.81 48 GLN B O 1
ATOM 2360 N N . GLY B 1 49 ? -19.047 2.646 -11.727 1 73.25 49 GLY B N 1
ATOM 2361 C CA . GLY B 1 49 ? -18.438 2.072 -12.914 1 73.25 49 GLY B CA 1
ATOM 2362 C C . GLY B 1 49 ? -17.797 3.111 -13.82 1 73.25 49 GLY B C 1
ATOM 2363 O O . GLY B 1 49 ? -17.578 2.857 -15.008 1 73.25 49 GLY B O 1
ATOM 2364 N N . ILE B 1 50 ? -17.766 4.316 -13.328 1 71.94 50 ILE B N 1
ATOM 2365 C CA . ILE B 1 50 ? -17.094 5.367 -14.086 1 71.94 50 ILE B CA 1
ATOM 2366 C C . ILE B 1 50 ? -15.594 5.082 -14.164 1 71.94 50 ILE B C 1
ATOM 2368 O O . ILE B 1 50 ? -14.961 4.789 -13.148 1 71.94 50 ILE B O 1
ATOM 2372 N N . PRO B 1 51 ? -15.227 5.059 -15.461 1 64.81 51 PRO B N 1
ATOM 2373 C CA . PRO B 1 51 ? -13.797 4.754 -15.602 1 64.81 51 PRO B CA 1
ATOM 2374 C C . PRO B 1 51 ? -12.914 5.645 -14.734 1 64.81 51 PRO B C 1
ATOM 2376 O O . PRO B 1 51 ? -13.203 6.832 -14.562 1 64.81 51 PRO B O 1
ATOM 2379 N N . ILE B 1 52 ? -12.133 5.062 -14.078 1 63.12 52 ILE B N 1
ATOM 2380 C CA . ILE B 1 52 ? -11.156 5.668 -13.18 1 63.12 52 ILE B CA 1
ATOM 2381 C C . ILE B 1 52 ? -10.195 6.547 -13.977 1 63.12 52 ILE B C 1
ATOM 2383 O O . ILE B 1 52 ? -9.609 6.094 -14.969 1 63.12 52 ILE B O 1
ATOM 2387 N N . CYS B 1 53 ? -10.273 7.91 -13.742 1 70.12 53 CYS B N 1
ATOM 2388 C CA . CYS B 1 53 ? -9.312 8.719 -14.484 1 70.12 53 CYS B CA 1
ATOM 2389 C C . CYS B 1 53 ? -8.273 9.32 -13.547 1 70.12 53 CYS B C 1
ATOM 2391 O O . CYS B 1 53 ? -8.539 9.508 -12.359 1 70.12 53 CYS B O 1
ATOM 2393 N N . SER B 1 54 ? -7.07 9.391 -14.023 1 82.44 54 SER B N 1
ATOM 2394 C CA . SER B 1 54 ? -5.996 10.141 -13.383 1 82.44 54 SER B CA 1
ATOM 2395 C C . SER B 1 54 ? -6.355 11.617 -13.25 1 82.44 54 SER B C 1
ATOM 2397 O O . SER B 1 54 ? -7.105 12.156 -14.062 1 82.44 54 SER B O 1
ATOM 2399 N N . ALA B 1 55 ? -6.09 12.188 -12.102 1 86.38 55 ALA B N 1
ATOM 2400 C CA . ALA B 1 55 ? -6.328 13.609 -11.859 1 86.38 55 ALA B CA 1
ATOM 2401 C C . ALA B 1 55 ? -5.035 14.32 -11.477 1 86.38 55 ALA B C 1
ATOM 2403 O O . ALA B 1 55 ? -4.137 13.719 -10.875 1 86.38 55 ALA B O 1
ATOM 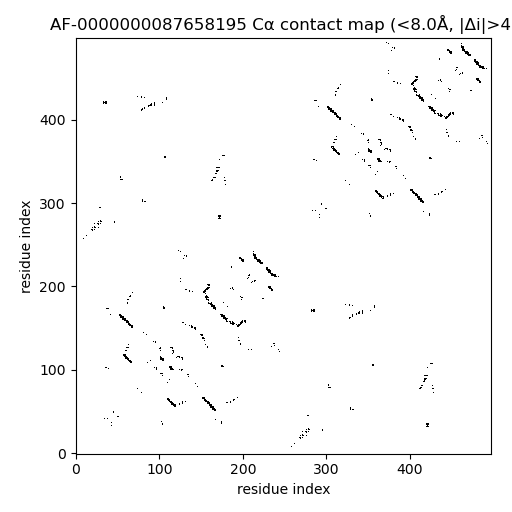2404 N N . MET B 1 56 ? -4.984 15.578 -11.93 1 90.19 56 MET B N 1
ATOM 2405 C CA . MET B 1 56 ? -3.855 16.422 -11.539 1 90.19 56 MET B CA 1
ATOM 2406 C C . MET B 1 56 ? -4.242 17.344 -10.391 1 90.19 56 MET B C 1
ATOM 2408 O O . MET B 1 56 ? -5.332 17.922 -10.391 1 90.19 56 MET B O 1
ATOM 2412 N N . HIS B 1 57 ? -3.385 17.391 -9.406 1 93.06 57 HIS B N 1
ATOM 2413 C CA . HIS B 1 57 ? -3.512 18.297 -8.273 1 93.06 57 HIS B CA 1
ATOM 2414 C C . HIS B 1 57 ? -2.328 19.266 -8.203 1 93.06 57 HIS B C 1
ATOM 2416 O O . HIS B 1 57 ? -1.202 18.844 -7.922 1 93.06 57 HIS B O 1
ATOM 2422 N N . PRO B 1 58 ? -2.59 20.484 -8.438 1 94.44 58 PRO B N 1
ATOM 2423 C CA . PRO B 1 58 ? -1.486 21.422 -8.578 1 94.44 58 PRO B CA 1
ATOM 2424 C C . PRO B 1 58 ? -0.72 21.641 -7.27 1 94.44 58 PRO B C 1
ATOM 2426 O O . PRO B 1 58 ? 0.467 21.969 -7.293 1 94.44 58 PRO B O 1
ATOM 2429 N N . SER B 1 59 ? -1.462 21.562 -6.172 1 95.94 59 SER B N 1
ATOM 2430 C CA . SER B 1 59 ? -0.804 21.828 -4.898 1 95.94 59 SER B CA 1
ATOM 2431 C C . SER B 1 59 ? -1.409 20.984 -3.777 1 95.94 59 SER B C 1
ATOM 2433 O O . SER B 1 59 ? -2.566 21.188 -3.4 1 95.94 59 SER B O 1
ATOM 2435 N N . VAL B 1 60 ? -0.616 20.078 -3.277 1 97.12 60 VAL B N 1
ATOM 2436 C CA . VAL B 1 60 ? -0.986 19.281 -2.117 1 97.12 60 VAL B CA 1
ATOM 2437 C C . VAL B 1 60 ? 0.19 19.203 -1.146 1 97.12 60 VAL B C 1
ATOM 2439 O O . VAL B 1 60 ? 1.316 19.562 -1.494 1 97.12 60 VAL B O 1
ATOM 2442 N N . SER B 1 61 ? -0.062 18.891 0.069 1 98.19 61 SER B N 1
ATOM 2443 C CA . SER B 1 61 ? 0.978 18.641 1.064 1 98.19 61 SER B CA 1
ATOM 2444 C C . SER B 1 61 ? 1.003 17.188 1.494 1 98.19 61 SER B C 1
ATOM 2446 O O . SER B 1 61 ? -0.042 16.594 1.791 1 98.19 61 SER B O 1
ATOM 2448 N N . LEU B 1 62 ? 2.195 16.625 1.464 1 97.56 62 LEU B N 1
ATOM 2449 C CA . LEU B 1 62 ? 2.393 15.219 1.834 1 97.56 62 LEU B CA 1
ATOM 2450 C C . LEU B 1 62 ? 3.229 15.109 3.104 1 97.56 62 LEU B C 1
ATOM 2452 O O . LEU B 1 62 ? 4.129 15.922 3.334 1 97.56 62 LEU B O 1
ATOM 2456 N N . MET B 1 63 ? 2.896 14.117 3.865 1 97.94 63 MET B N 1
ATOM 2457 C CA . MET B 1 63 ? 3.695 13.703 5.016 1 97.94 63 MET B CA 1
ATOM 2458 C C . MET B 1 63 ? 3.973 12.203 4.977 1 97.94 63 MET B C 1
ATOM 2460 O O . MET B 1 63 ? 3.088 11.414 4.652 1 97.94 63 MET B O 1
ATOM 2464 N N . LEU B 1 64 ? 5.152 11.859 5.234 1 97 64 LEU B N 1
ATOM 2465 C CA . LEU B 1 64 ? 5.535 10.461 5.371 1 97 64 LEU B CA 1
ATOM 2466 C C . LEU B 1 64 ? 6.293 10.227 6.672 1 97 64 LEU B C 1
ATOM 2468 O O . LEU B 1 64 ? 7.176 11.008 7.027 1 97 64 LEU B O 1
ATOM 2472 N N . THR B 1 65 ? 5.859 9.219 7.395 1 96.38 65 THR B N 1
ATOM 2473 C CA . THR B 1 65 ? 6.605 8.789 8.57 1 96.38 65 THR B CA 1
ATOM 2474 C C . THR B 1 65 ? 7.441 7.555 8.258 1 96.38 65 THR B C 1
ATOM 2476 O O . THR B 1 65 ? 7.059 6.734 7.426 1 96.38 65 THR B O 1
ATOM 2479 N N . ASP B 1 66 ? 8.5 7.484 8.922 1 93.56 66 ASP B N 1
ATOM 2480 C CA . ASP B 1 66 ? 9.375 6.316 8.883 1 93.56 66 ASP B CA 1
ATOM 2481 C C . ASP B 1 66 ? 9.766 5.871 10.297 1 93.56 66 ASP B C 1
ATOM 2483 O O . ASP B 1 66 ? 10.289 6.664 11.078 1 93.56 66 ASP B O 1
ATOM 2487 N N . VAL B 1 67 ? 9.469 4.617 10.586 1 93.44 67 VAL B N 1
ATOM 2488 C CA . VAL B 1 67 ? 9.82 4.078 11.891 1 93.44 67 VAL B CA 1
ATOM 2489 C C . VAL B 1 67 ? 11.328 3.838 11.961 1 93.44 67 VAL B C 1
ATOM 2491 O O . VAL B 1 67 ? 11.891 3.125 11.117 1 93.44 67 VAL B O 1
ATOM 2494 N N . CYS B 1 68 ? 11.969 4.438 12.953 1 93.75 68 CYS B N 1
ATOM 2495 C CA . CYS B 1 68 ? 13.414 4.336 13.094 1 93.75 68 CYS B CA 1
ATOM 2496 C C . CYS B 1 68 ? 13.836 2.918 13.453 1 93.75 68 CYS B C 1
ATOM 2498 O O . CYS B 1 68 ? 13.258 2.307 14.352 1 93.75 68 CYS B O 1
ATOM 2500 N N . LYS B 1 69 ? 14.859 2.383 12.734 1 88.56 69 LYS B N 1
ATOM 2501 C CA . LYS B 1 69 ? 15.453 1.079 13.023 1 88.56 69 LYS B CA 1
ATOM 2502 C C . LYS B 1 69 ? 14.398 -0.026 12.953 1 88.56 69 LYS B C 1
ATOM 2504 O O . LYS B 1 69 ? 14.352 -0.894 13.828 1 88.56 69 LYS B O 1
ATOM 2509 N N . PHE B 1 70 ? 13.5 0.065 12.023 1 86.75 70 PHE B N 1
ATOM 2510 C CA . PHE B 1 70 ? 12.398 -0.885 11.883 1 86.75 70 PHE B CA 1
ATOM 2511 C C . PHE B 1 70 ? 12.93 -2.275 11.555 1 86.75 70 PHE B C 1
ATOM 2513 O O . PHE B 1 70 ? 12.422 -3.275 12.07 1 86.75 70 PHE B O 1
ATOM 2520 N N . THR B 1 71 ? 13.953 -2.312 10.688 1 79.75 71 THR B N 1
ATOM 2521 C CA . THR B 1 71 ? 14.531 -3.604 10.328 1 79.75 71 THR B CA 1
ATOM 2522 C C . THR B 1 71 ? 15.07 -4.316 11.562 1 79.75 71 THR B C 1
ATOM 2524 O O . THR B 1 71 ? 14.867 -5.523 11.727 1 79.75 71 THR B O 1
ATOM 2527 N N . GLU B 1 72 ? 15.766 -3.518 12.359 1 83.31 72 GLU B N 1
ATOM 2528 C CA . GLU B 1 72 ? 16.281 -4.078 13.602 1 83.31 72 GLU B CA 1
ATOM 2529 C C . GLU B 1 72 ? 15.148 -4.551 14.516 1 83.31 72 GLU B C 1
ATOM 2531 O O . GLU B 1 72 ? 15.266 -5.59 15.164 1 83.31 72 GLU B O 1
ATOM 2536 N N . LEU B 1 73 ? 14.125 -3.764 14.547 1 84.75 73 LEU B N 1
ATOM 2537 C CA . LEU B 1 73 ? 12.953 -4.125 15.336 1 84.75 73 LEU B CA 1
ATOM 2538 C C . LEU B 1 73 ? 12.344 -5.43 14.836 1 84.75 73 LEU B C 1
ATOM 2540 O O . LEU B 1 73 ? 11.969 -6.293 15.633 1 84.75 73 LEU B O 1
ATOM 2544 N N . CYS B 1 74 ? 12.227 -5.582 13.562 1 82 74 CYS B N 1
ATOM 2545 C CA . CYS B 1 74 ? 11.664 -6.781 12.953 1 82 74 CYS B CA 1
ATOM 2546 C C . CYS B 1 74 ? 12.516 -8.008 13.273 1 82 74 CYS B C 1
ATOM 2548 O O . CYS B 1 74 ? 11.984 -9.109 13.438 1 82 74 CYS B O 1
ATOM 2550 N N . ASP B 1 75 ? 13.789 -7.828 13.375 1 79.25 75 ASP B N 1
ATOM 2551 C CA . ASP B 1 75 ? 14.711 -8.93 13.648 1 79.25 75 ASP B CA 1
ATOM 2552 C C . ASP B 1 75 ? 14.633 -9.352 15.109 1 79.25 75 ASP B C 1
ATOM 2554 O O . ASP B 1 75 ? 14.906 -10.508 15.445 1 79.25 75 ASP B O 1
ATOM 2558 N N . SER B 1 76 ? 14.227 -8.445 15.93 1 81.38 76 SER B N 1
ATOM 2559 C CA . SER B 1 76 ? 14.297 -8.703 17.375 1 81.38 76 SER B CA 1
ATOM 2560 C C . SER B 1 76 ? 12.938 -9.102 17.922 1 81.38 76 SER B C 1
ATOM 2562 O O . SER B 1 76 ? 12.82 -9.453 19.109 1 81.38 76 SER B O 1
ATOM 2564 N N . CYS B 1 77 ? 11.898 -9.008 17.141 1 83.06 77 CYS B N 1
ATOM 2565 C CA . CYS B 1 77 ? 10.539 -9.312 17.578 1 83.06 77 CYS B CA 1
ATOM 2566 C C . CYS B 1 77 ? 9.898 -10.367 16.688 1 83.06 77 CYS B C 1
ATOM 2568 O O . CYS B 1 77 ? 10.266 -10.508 15.516 1 83.06 77 CYS B O 1
ATOM 2570 N N . ILE B 1 78 ? 9.031 -11.141 17.297 1 82.69 78 ILE B N 1
ATOM 2571 C CA . ILE B 1 78 ? 8.242 -12.039 16.469 1 82.69 78 ILE B CA 1
ATOM 2572 C C . ILE B 1 78 ? 7.277 -11.234 15.602 1 82.69 78 ILE B C 1
ATOM 2574 O O . ILE B 1 78 ? 6.828 -10.156 16 1 82.69 78 ILE B O 1
ATOM 2578 N N . PRO B 1 79 ? 6.895 -11.719 14.5 1 84.31 79 PRO B N 1
ATOM 2579 C CA . PRO B 1 79 ? 6.094 -10.961 13.539 1 84.31 79 PRO B CA 1
ATOM 2580 C C . PRO B 1 79 ? 4.781 -10.453 14.133 1 84.31 79 PRO B C 1
ATOM 2582 O O . PRO B 1 79 ? 4.375 -9.32 13.859 1 84.31 79 PRO B O 1
ATOM 2585 N N . VAL B 1 80 ? 4.207 -11.203 14.977 1 82.06 80 VAL B N 1
ATOM 2586 C CA . VAL B 1 80 ? 2.926 -10.828 15.57 1 82.06 80 VAL B CA 1
ATOM 2587 C C . VAL B 1 80 ? 3.098 -9.57 16.422 1 82.06 80 VAL B C 1
ATOM 2589 O O . VAL B 1 80 ? 2.211 -8.711 16.453 1 82.06 80 VAL B O 1
ATOM 2592 N N . HIS B 1 81 ? 4.238 -9.5 17.062 1 86.25 81 HIS B N 1
ATOM 2593 C CA . HIS B 1 81 ? 4.5 -8.328 17.891 1 86.25 81 HIS B CA 1
ATOM 2594 C C . HIS B 1 81 ? 4.734 -7.09 17.031 1 86.25 81 HIS B C 1
ATOM 2596 O O . HIS B 1 81 ? 4.348 -5.98 17.406 1 86.25 81 HIS B O 1
ATOM 2602 N N . ILE B 1 82 ? 5.344 -7.273 15.875 1 87.31 82 ILE B N 1
ATOM 2603 C CA . ILE B 1 82 ? 5.562 -6.172 14.938 1 87.31 82 ILE B CA 1
ATOM 2604 C C . ILE B 1 82 ? 4.223 -5.633 14.453 1 87.31 82 ILE B C 1
ATOM 2606 O O . ILE B 1 82 ? 4.016 -4.418 14.398 1 87.31 82 ILE B O 1
ATOM 2610 N N . ILE B 1 83 ? 3.35 -6.527 14.18 1 86.31 83 ILE B N 1
ATOM 2611 C CA . ILE B 1 83 ? 2.023 -6.148 13.695 1 86.31 83 ILE B CA 1
ATOM 2612 C C . ILE B 1 83 ? 1.294 -5.348 14.773 1 86.31 83 ILE B C 1
ATOM 2614 O O . ILE B 1 83 ? 0.653 -4.336 14.484 1 86.31 83 ILE B O 1
ATOM 2618 N N . ASP B 1 84 ? 1.452 -5.805 15.992 1 86.25 84 ASP B N 1
ATOM 2619 C CA . ASP B 1 84 ? 0.797 -5.129 17.109 1 86.25 84 ASP B CA 1
ATOM 2620 C C . ASP B 1 84 ? 1.319 -3.705 17.281 1 86.25 84 ASP B C 1
ATOM 2622 O O . ASP B 1 84 ? 0.544 -2.781 17.531 1 86.25 84 ASP B O 1
ATOM 2626 N N . ILE B 1 85 ? 2.598 -3.598 17.156 1 89.81 85 ILE B N 1
ATOM 2627 C CA . ILE B 1 85 ? 3.23 -2.291 17.297 1 89.81 85 ILE B CA 1
ATOM 2628 C C . ILE B 1 85 ? 2.742 -1.36 16.188 1 89.81 85 ILE B C 1
ATOM 2630 O O . ILE B 1 85 ? 2.32 -0.233 16.453 1 89.81 85 ILE B O 1
ATOM 2634 N N . LEU B 1 86 ? 2.742 -1.842 15 1 90.38 86 LEU B N 1
ATOM 2635 C CA . LEU B 1 86 ? 2.316 -1.026 13.867 1 90.38 86 LEU B CA 1
ATOM 2636 C C . LEU B 1 86 ? 0.83 -0.699 13.961 1 90.38 86 LEU B C 1
ATOM 2638 O O . LEU B 1 86 ? 0.41 0.406 13.609 1 90.38 86 LEU B O 1
ATOM 2642 N N . GLN B 1 87 ? 0.104 -1.629 14.391 1 87.19 87 GLN B N 1
ATOM 2643 C CA . GLN B 1 87 ? -1.326 -1.392 14.555 1 87.19 87 GLN B CA 1
ATOM 2644 C C . GLN B 1 87 ? -1.587 -0.291 15.578 1 87.19 87 GLN B C 1
ATOM 2646 O O . GLN B 1 87 ? -2.451 0.563 15.375 1 87.19 87 GLN B O 1
ATOM 2651 N N . ASP B 1 88 ? -0.859 -0.369 16.688 1 89.88 88 ASP B N 1
ATOM 2652 C CA . ASP B 1 88 ? -0.989 0.671 17.703 1 89.88 88 ASP B CA 1
ATOM 2653 C C . ASP B 1 88 ? -0.655 2.045 17.125 1 89.88 88 ASP B C 1
ATOM 2655 O O . ASP B 1 88 ? -1.388 3.012 17.344 1 89.88 88 ASP B O 1
ATOM 2659 N N . LEU B 1 89 ? 0.397 2.105 16.422 1 92.75 89 LEU B N 1
ATOM 2660 C CA . LEU B 1 89 ? 0.853 3.361 15.844 1 92.75 89 LEU B CA 1
ATOM 2661 C C . LEU B 1 89 ? -0.154 3.883 14.82 1 92.75 89 LEU B C 1
ATOM 2663 O O . LEU B 1 89 ? -0.626 5.016 14.93 1 92.75 89 LEU B O 1
ATOM 2667 N N . TYR B 1 90 ? -0.509 3.047 13.891 1 91 90 TYR B N 1
ATOM 2668 C CA . TYR B 1 90 ? -1.293 3.506 12.75 1 91 90 TYR B CA 1
ATOM 2669 C C . TYR B 1 90 ? -2.73 3.799 13.164 1 91 90 TYR B C 1
ATOM 2671 O O . TYR B 1 90 ? -3.367 4.703 12.617 1 91 90 TYR B O 1
ATOM 2679 N N . SER B 1 91 ? -3.248 3.043 14.125 1 89.19 91 SER B N 1
ATOM 2680 C CA . SER B 1 91 ? -4.562 3.383 14.648 1 89.19 91 SER B CA 1
ATOM 2681 C C . SER B 1 91 ? -4.562 4.77 15.289 1 89.19 91 SER B C 1
ATOM 2683 O O . SER B 1 91 ? -5.504 5.543 15.109 1 89.19 91 SER B O 1
ATOM 2685 N N . SER B 1 92 ? -3.549 5.012 15.992 1 93.81 92 SER B N 1
ATOM 2686 C CA . SER B 1 92 ? -3.434 6.316 16.625 1 93.81 92 SER B CA 1
ATOM 2687 C C . SER B 1 92 ? -3.219 7.422 15.602 1 93.81 92 SER B C 1
ATOM 2689 O O . SER B 1 92 ? -3.797 8.5 15.719 1 93.81 92 SER B O 1
ATOM 2691 N N . PHE B 1 93 ? -2.379 7.145 14.625 1 94.94 93 PHE B N 1
ATOM 2692 C CA . PHE B 1 93 ? -2.17 8.109 13.555 1 94.94 93 PHE B CA 1
ATOM 2693 C C . PHE B 1 93 ? -3.48 8.414 12.836 1 94.94 93 PHE B C 1
ATOM 2695 O O . PHE B 1 93 ? -3.781 9.57 12.547 1 94.94 93 PHE B O 1
ATOM 2702 N N . ASP B 1 94 ? -4.203 7.344 12.625 1 91.25 94 ASP B N 1
ATOM 2703 C CA . ASP B 1 94 ? -5.496 7.504 11.961 1 91.25 94 ASP B CA 1
ATOM 2704 C C . ASP B 1 94 ? -6.414 8.422 12.766 1 91.25 94 ASP B C 1
ATOM 2706 O O . ASP B 1 94 ? -7.117 9.258 12.195 1 91.25 94 ASP B O 1
ATOM 2710 N N . GLU B 1 95 ? -6.461 8.227 13.977 1 92.56 95 GLU B N 1
ATOM 2711 C CA . GLU B 1 95 ? -7.293 9.055 14.844 1 92.56 95 GLU B CA 1
ATOM 2712 C C . GLU B 1 95 ? -6.895 10.531 14.742 1 92.56 95 GLU B C 1
ATOM 2714 O O . GLU B 1 95 ? -7.758 11.406 14.719 1 92.56 95 GLU B O 1
ATOM 2719 N N . ILE B 1 96 ? -5.633 10.75 14.695 1 95.38 96 ILE B N 1
ATOM 2720 C CA . ILE B 1 96 ? -5.129 12.117 14.57 1 95.38 96 ILE B CA 1
ATOM 2721 C C . ILE B 1 96 ? -5.535 12.695 13.219 1 95.38 96 ILE B C 1
ATOM 2723 O O . ILE B 1 96 ? -6.078 13.805 13.156 1 95.38 96 ILE B O 1
ATOM 2727 N N . VAL B 1 97 ? -5.324 11.953 12.18 1 93.94 97 VAL B N 1
ATOM 2728 C CA . VAL B 1 97 ? -5.559 12.406 10.812 1 93.94 97 VAL B CA 1
ATOM 2729 C C . VAL B 1 97 ? -7.043 12.711 10.617 1 93.94 97 VAL B C 1
ATOM 2731 O O . VAL B 1 97 ? -7.406 13.641 9.898 1 93.94 97 VAL B O 1
ATOM 2734 N N . GLN B 1 98 ? -7.879 11.969 11.305 1 90.06 98 GLN B N 1
ATOM 2735 C CA . GLN B 1 98 ? -9.328 12.094 11.148 1 90.06 98 GLN B CA 1
ATOM 2736 C C . GLN B 1 98 ? -9.812 13.461 11.633 1 90.06 98 GLN B C 1
ATOM 2738 O O . GLN B 1 98 ? -10.914 13.891 11.273 1 90.06 98 GLN B O 1
ATOM 2743 N N . ARG B 1 99 ? -9.047 14.094 12.414 1 93.44 99 ARG B N 1
ATOM 2744 C CA . ARG B 1 99 ? -9.422 15.398 12.93 1 93.44 99 ARG B CA 1
ATOM 2745 C C . ARG B 1 99 ? -9.156 16.5 11.906 1 93.44 99 ARG B C 1
ATOM 2747 O O . ARG B 1 99 ? -9.508 17.656 12.125 1 93.44 99 ARG B O 1
ATOM 2754 N N . PHE B 1 100 ? -8.57 16.156 10.781 1 92.94 100 PHE B N 1
ATOM 2755 C CA . PHE B 1 100 ? -8.195 17.094 9.734 1 92.94 100 PHE B CA 1
ATOM 2756 C C . PHE B 1 100 ? -8.773 16.672 8.391 1 92.94 100 PHE B C 1
ATOM 2758 O O . PHE B 1 100 ? -9.562 15.727 8.32 1 92.94 100 PHE B O 1
ATOM 2765 N N . GLN B 1 101 ? -8.555 17.453 7.359 1 90.5 101 GLN B N 1
ATOM 2766 C CA . GLN B 1 101 ? -9.008 17.125 6.012 1 90.5 101 GLN B CA 1
ATOM 2767 C C . GLN B 1 101 ? -7.902 16.438 5.211 1 90.5 101 GLN B C 1
ATOM 2769 O O . GLN B 1 101 ? -7.688 16.75 4.039 1 90.5 101 GLN B O 1
ATOM 2774 N N . ALA B 1 102 ? -7.156 15.648 5.871 1 92.62 102 ALA B N 1
ATOM 2775 C CA . ALA B 1 102 ? -6.09 14.875 5.242 1 92.62 102 ALA B CA 1
ATOM 2776 C C . ALA B 1 102 ? -6.547 13.453 4.953 1 92.62 102 ALA B C 1
ATOM 2778 O O . ALA B 1 102 ? -7.523 12.977 5.531 1 92.62 102 ALA B O 1
ATOM 2779 N N . PHE B 1 103 ? -5.934 12.883 4.016 1 90.69 103 PHE B N 1
ATOM 2780 C CA . PHE B 1 103 ? -6.266 11.531 3.58 1 90.69 103 PHE B CA 1
ATOM 2781 C C . PHE B 1 103 ? -5.051 10.617 3.682 1 90.69 103 PHE B C 1
ATOM 2783 O O . PHE B 1 103 ? -3.945 11 3.299 1 90.69 103 PHE B O 1
ATOM 2790 N N . LYS B 1 104 ? -5.305 9.422 4.258 1 90.06 104 LYS B N 1
ATOM 2791 C CA . LYS B 1 104 ? -4.246 8.422 4.348 1 90.06 104 LYS B CA 1
ATOM 2792 C C . LYS B 1 104 ? -4.012 7.742 3.002 1 90.06 104 LYS B C 1
ATOM 2794 O O . LYS B 1 104 ? -4.949 7.219 2.395 1 90.06 104 LYS B O 1
ATOM 2799 N N . VAL B 1 105 ? -2.779 7.867 2.52 1 86.38 105 VAL B N 1
ATOM 2800 C CA . VAL B 1 105 ? -2.416 7.27 1.239 1 86.38 105 VAL B CA 1
ATOM 2801 C C . VAL B 1 105 ? -1.852 5.867 1.463 1 86.38 105 VAL B C 1
ATOM 2803 O O . VAL B 1 105 ? -1.376 5.551 2.557 1 86.38 105 VAL B O 1
ATOM 2806 N N . GLU B 1 106 ? -1.946 5.051 0.439 1 71 106 GLU B N 1
ATOM 2807 C CA . GLU B 1 106 ? -1.473 3.67 0.498 1 71 106 GLU B CA 1
ATOM 2808 C C . GLU B 1 106 ? 0.024 3.613 0.794 1 71 106 GLU B C 1
ATOM 2810 O O . GLU B 1 106 ? 0.791 4.445 0.305 1 71 106 GLU B O 1
ATOM 2815 N N . ASN B 1 107 ? 0.268 2.854 1.906 1 64.06 107 ASN B N 1
ATOM 2816 C CA . ASN B 1 107 ? 1.683 2.76 2.252 1 64.06 107 ASN B CA 1
ATOM 2817 C C . ASN B 1 107 ? 2.137 1.308 2.365 1 64.06 107 ASN B C 1
ATOM 2819 O O . ASN B 1 107 ? 1.333 0.387 2.209 1 64.06 107 ASN B O 1
ATOM 2823 N N . VAL B 1 108 ? 3.529 1.265 2.229 1 63.72 108 VAL B N 1
ATOM 2824 C CA . VAL B 1 108 ? 4.191 -0.006 2.506 1 63.72 108 VAL B CA 1
ATOM 2825 C C . VAL B 1 108 ? 4.277 -0.226 4.016 1 63.72 108 VAL B C 1
ATOM 2827 O O . VAL B 1 108 ? 3.961 0.673 4.797 1 63.72 108 VAL B O 1
ATOM 2830 N N . GLY B 1 109 ? 4.457 -1.364 4.699 1 71.56 109 GLY B N 1
ATOM 2831 C CA . GLY B 1 109 ? 4.496 -1.969 6.02 1 71.56 109 GLY B CA 1
ATOM 2832 C C . GLY B 1 109 ? 4.832 -0.979 7.121 1 71.56 109 GLY B C 1
ATOM 2833 O O . GLY B 1 109 ? 3.977 -0.646 7.945 1 71.56 109 GLY B O 1
ATOM 2834 N N . ASP B 1 110 ? 6.016 -0.181 7.012 1 81.75 110 ASP B N 1
ATOM 2835 C CA . ASP B 1 110 ? 6.41 0.602 8.18 1 81.75 110 ASP B CA 1
ATOM 2836 C C . ASP B 1 110 ? 6.328 2.1 7.887 1 81.75 110 ASP B C 1
ATOM 2838 O O . ASP B 1 110 ? 6.805 2.916 8.68 1 81.75 110 ASP B O 1
ATOM 2842 N N . ASN B 1 111 ? 5.758 2.451 6.742 1 87.81 111 ASN B N 1
ATOM 2843 C CA . ASN B 1 111 ? 5.555 3.852 6.383 1 87.81 111 ASN B CA 1
ATOM 2844 C C . ASN B 1 111 ? 4.09 4.254 6.496 1 87.81 111 ASN B C 1
ATOM 2846 O O . ASN B 1 111 ? 3.195 3.434 6.289 1 87.81 111 ASN B O 1
ATOM 2850 N N . TYR B 1 112 ? 3.898 5.453 6.895 1 91.88 112 TYR B N 1
ATOM 2851 C CA . TYR B 1 112 ? 2.574 6.059 6.984 1 91.88 112 TYR B CA 1
ATOM 2852 C C . TYR B 1 112 ? 2.529 7.383 6.23 1 91.88 112 TYR B C 1
ATOM 2854 O O . TYR B 1 112 ? 3.23 8.336 6.59 1 91.88 112 TYR B O 1
ATOM 2862 N N . MET B 1 113 ? 1.716 7.395 5.164 1 93.5 113 MET B N 1
ATOM 2863 C CA . MET B 1 113 ? 1.695 8.586 4.316 1 93.5 113 MET B CA 1
ATOM 2864 C C . MET B 1 113 ? 0.3 9.195 4.273 1 93.5 113 MET B C 1
ATOM 2866 O O . MET B 1 113 ? -0.697 8.477 4.176 1 93.5 113 MET B O 1
ATOM 2870 N N . ILE B 1 114 ? 0.281 10.516 4.387 1 94.88 114 ILE B N 1
ATOM 2871 C CA . ILE B 1 114 ? -0.985 11.227 4.23 1 94.88 114 ILE B CA 1
ATOM 2872 C C . ILE B 1 114 ? -0.821 12.359 3.223 1 94.88 114 ILE B C 1
ATOM 2874 O O . ILE B 1 114 ? 0.3 12.789 2.938 1 94.88 114 ILE B O 1
ATOM 2878 N N . VAL B 1 115 ? -1.927 12.773 2.721 1 95.44 115 VAL B N 1
ATOM 2879 C CA . VAL B 1 115 ? -1.97 13.906 1.803 1 95.44 115 VAL B CA 1
ATOM 2880 C C . VAL B 1 115 ? -3.107 14.852 2.195 1 95.44 115 VAL B C 1
ATOM 2882 O O . VAL B 1 115 ? -4.176 14.398 2.621 1 95.44 115 VAL B O 1
ATOM 2885 N N . SER B 1 116 ? -2.887 16.078 2.182 1 96.06 116 SER B N 1
ATOM 2886 C CA . SER B 1 116 ? -3.904 17.109 2.293 1 96.06 116 SER B CA 1
ATOM 2887 C C . SER B 1 116 ? -3.889 18.031 1.076 1 96.06 116 SER B C 1
ATOM 2889 O O . SER B 1 116 ? -2.834 18.281 0.49 1 96.06 116 SER B O 1
ATOM 2891 N N . GLY B 1 117 ? -5.094 18.469 0.685 1 95.31 117 GLY B N 1
ATOM 2892 C CA . GLY B 1 117 ? -5.164 19.422 -0.415 1 95.31 117 GLY B CA 1
ATOM 2893 C C . GLY B 1 117 ? -5.758 18.828 -1.679 1 95.31 117 GLY B C 1
ATOM 2894 O O . GLY B 1 117 ? -5.914 19.516 -2.684 1 95.31 117 GLY B O 1
ATOM 2895 N N . LEU B 1 118 ? -6.164 17.547 -1.62 1 90.62 118 LEU B N 1
ATOM 2896 C CA . LEU B 1 118 ? -6.766 16.922 -2.793 1 90.62 118 LEU B CA 1
ATOM 2897 C C . LEU B 1 118 ? -8.016 17.672 -3.225 1 90.62 118 LEU B C 1
ATOM 2899 O O . LEU B 1 118 ? -8.352 17.703 -4.41 1 90.62 118 LEU B O 1
ATOM 2903 N N . ASP B 1 119 ? -8.719 18.25 -2.332 1 86.81 119 ASP B N 1
ATOM 2904 C CA . ASP B 1 119 ? -9.938 19.016 -2.604 1 86.81 119 ASP B CA 1
ATOM 2905 C C . ASP B 1 119 ? -9.633 20.5 -2.744 1 86.81 119 ASP B C 1
ATOM 2907 O O . ASP B 1 119 ? -10.523 21.344 -2.592 1 86.81 119 ASP B O 1
ATOM 2911 N N . GLU B 1 120 ? -8.461 20.812 -2.883 1 87.5 120 GLU B N 1
ATOM 2912 C CA . GLU B 1 120 ? -8 22.172 -3.156 1 87.5 120 GLU B CA 1
ATOM 2913 C C . GLU B 1 120 ? -8.266 23.094 -1.971 1 87.5 120 GLU B C 1
ATOM 2915 O O . GLU B 1 120 ? -8.672 24.25 -2.15 1 87.5 120 GLU B O 1
ATOM 2920 N N . ILE B 1 121 ? -8.023 22.562 -0.865 1 84.31 121 ILE B N 1
ATOM 2921 C CA . ILE B 1 121 ? -8.102 23.406 0.325 1 84.31 121 ILE B CA 1
ATOM 2922 C C . ILE B 1 121 ? -6.816 24.203 0.472 1 84.31 121 ILE B C 1
ATOM 2924 O O . ILE B 1 121 ? -5.719 23.688 0.271 1 84.31 121 ILE B O 1
ATOM 2928 N N . PRO B 1 122 ? -6.945 25.469 0.833 1 87.38 122 PRO B N 1
ATOM 2929 C CA . PRO B 1 122 ? -5.777 26.344 0.827 1 87.38 122 PRO B CA 1
ATOM 2930 C C . PRO B 1 122 ? -4.855 26.125 2.021 1 87.38 122 PRO B C 1
ATOM 2932 O O . PRO B 1 122 ? -3.689 26.516 1.994 1 87.38 122 PRO B O 1
ATOM 2935 N N . TYR B 1 123 ? -5.262 25.5 3.096 1 92.81 123 TYR B N 1
ATOM 2936 C CA . TYR B 1 123 ? -4.445 25.391 4.301 1 92.81 123 TYR B CA 1
ATOM 2937 C C . TYR B 1 123 ? -3.914 23.984 4.473 1 92.81 123 TYR B C 1
ATOM 2939 O O . TYR B 1 123 ? -3.699 23.516 5.598 1 92.81 123 TYR B O 1
ATOM 2947 N N . HIS B 1 124 ? -3.723 23.281 3.383 1 95.31 124 HIS B N 1
ATOM 2948 C CA . HIS B 1 124 ? -3.348 21.875 3.41 1 95.31 124 HIS B CA 1
ATOM 2949 C C . HIS B 1 124 ? -1.987 21.688 4.074 1 95.31 124 HIS B C 1
ATOM 2951 O O . HIS B 1 124 ? -1.772 20.688 4.781 1 95.31 124 HIS B O 1
ATOM 2957 N N . LEU B 1 125 ? -1.061 22.625 3.873 1 96.94 125 LEU B N 1
ATOM 2958 C CA . LEU B 1 125 ? 0.251 22.5 4.496 1 96.94 125 LEU B CA 1
ATOM 2959 C C . LEU B 1 125 ? 0.15 22.641 6.012 1 96.94 125 LEU B C 1
ATOM 2961 O O . LEU B 1 125 ? 0.797 21.906 6.754 1 96.94 125 LEU B O 1
ATOM 2965 N N . ALA B 1 126 ? -0.644 23.562 6.434 1 95.94 126 ALA B N 1
ATOM 2966 C CA . ALA B 1 126 ? -0.838 23.766 7.871 1 95.94 126 ALA B CA 1
ATOM 2967 C C . ALA B 1 126 ? -1.403 22.516 8.523 1 95.94 126 ALA B C 1
ATOM 2969 O O . ALA B 1 126 ? -0.98 22.141 9.617 1 95.94 126 ALA B O 1
ATOM 2970 N N . GLU B 1 127 ? -2.324 21.906 7.883 1 96.06 127 GLU B N 1
ATOM 2971 C CA . GLU B 1 127 ? -2.922 20.672 8.398 1 96.06 127 GLU B CA 1
ATOM 2972 C C . GLU B 1 127 ? -1.877 19.578 8.547 1 96.06 127 GLU B C 1
ATOM 2974 O O . GLU B 1 127 ? -1.803 18.922 9.586 1 96.06 127 GLU B O 1
ATOM 2979 N N . VAL B 1 128 ? -1.094 19.438 7.543 1 97.62 128 VAL B N 1
ATOM 2980 C CA . VAL B 1 128 ? -0.09 18.375 7.535 1 97.62 128 VAL B CA 1
ATOM 2981 C C . VAL B 1 128 ? 0.955 18.641 8.617 1 97.62 128 VAL B C 1
ATOM 2983 O O . VAL B 1 128 ? 1.399 17.719 9.297 1 97.62 128 VAL B O 1
ATOM 2986 N N . CYS B 1 129 ? 1.337 19.875 8.742 1 97.94 129 CYS B N 1
ATOM 2987 C CA . CYS B 1 129 ? 2.303 20.25 9.766 1 97.94 129 CYS B CA 1
ATOM 2988 C C . CYS B 1 129 ? 1.766 19.938 11.164 1 97.94 129 CYS B C 1
ATOM 2990 O O . CYS B 1 129 ? 2.48 19.391 12 1 97.94 129 CYS B O 1
ATOM 2992 N N . LYS B 1 130 ? 0.538 20.297 11.383 1 97.06 130 LYS B N 1
ATOM 2993 C CA . LYS B 1 130 ? -0.074 20.031 12.68 1 97.06 130 LYS B CA 1
ATOM 2994 C C . LYS B 1 130 ? -0.153 18.531 12.953 1 97.06 130 LYS B C 1
ATOM 2996 O O . LYS B 1 130 ? 0.161 18.078 14.055 1 97.06 130 LYS B O 1
ATOM 3001 N N . ILE B 1 131 ? -0.536 17.797 11.969 1 97.44 131 ILE B N 1
ATOM 3002 C CA . ILE B 1 131 ? -0.62 16.344 12.086 1 97.44 131 ILE B CA 1
ATOM 3003 C C . ILE B 1 131 ? 0.755 15.766 12.438 1 97.44 131 ILE B C 1
ATOM 3005 O O . ILE B 1 131 ? 0.879 14.93 13.328 1 97.44 131 ILE B O 1
ATOM 3009 N N . ALA B 1 132 ? 1.775 16.25 11.75 1 98.25 132 ALA B N 1
ATOM 3010 C CA . ALA B 1 132 ? 3.137 15.766 11.961 1 98.25 132 ALA B CA 1
ATOM 3011 C C . ALA B 1 132 ? 3.578 16 13.406 1 98.25 132 ALA B C 1
ATOM 3013 O O . ALA B 1 132 ? 4.164 15.117 14.031 1 98.25 132 ALA B O 1
ATOM 3014 N N . ILE B 1 133 ? 3.275 17.141 13.867 1 97.56 133 ILE B N 1
ATOM 3015 C CA . ILE B 1 133 ? 3.668 17.516 15.227 1 97.56 133 ILE B CA 1
ATOM 3016 C C . ILE B 1 133 ? 2.932 16.625 16.234 1 97.56 133 ILE B C 1
ATOM 3018 O O . ILE B 1 133 ? 3.533 16.125 17.188 1 97.56 133 ILE B O 1
ATOM 3022 N N . GLU B 1 134 ? 1.653 16.453 16.016 1 97.19 134 GLU B N 1
ATOM 3023 C CA . GLU B 1 134 ? 0.861 15.625 16.906 1 97.19 134 GLU B CA 1
ATOM 3024 C C . GLU B 1 134 ? 1.335 14.172 16.891 1 97.19 134 GLU B C 1
ATOM 3026 O O . GLU B 1 134 ? 1.344 13.5 17.922 1 97.19 134 GLU B O 1
ATOM 3031 N N . ILE B 1 135 ? 1.691 13.695 15.742 1 97.38 135 ILE B N 1
ATOM 3032 C CA . ILE B 1 135 ? 2.189 12.328 15.602 1 97.38 135 ILE B CA 1
ATOM 3033 C C . ILE B 1 135 ? 3.504 12.18 16.359 1 97.38 135 ILE B C 1
ATOM 3035 O O . ILE B 1 135 ? 3.703 11.203 17.094 1 97.38 135 ILE B O 1
ATOM 3039 N N . LEU B 1 136 ? 4.375 13.117 16.219 1 97.19 136 LEU B N 1
ATOM 3040 C CA . LEU B 1 136 ? 5.645 13.07 16.953 1 97.19 136 LEU B CA 1
ATOM 3041 C C . LEU B 1 136 ? 5.41 13.055 18.453 1 97.19 136 LEU B C 1
ATOM 3043 O O . LEU B 1 136 ? 6.09 12.328 19.188 1 97.19 136 LEU B O 1
ATOM 3047 N N . GLU B 1 137 ? 4.516 13.898 18.828 1 95.94 137 GLU B N 1
ATOM 3048 C CA . GLU B 1 137 ? 4.184 13.953 20.25 1 95.94 137 GLU B CA 1
ATOM 3049 C C . GLU B 1 137 ? 3.65 12.609 20.734 1 95.94 137 GLU B C 1
ATOM 3051 O O . GLU B 1 137 ? 4.039 12.133 21.797 1 95.94 137 GLU B O 1
ATOM 3056 N N . PHE B 1 138 ? 2.777 12.039 20 1 96.88 138 PHE B N 1
ATOM 3057 C CA . PHE B 1 138 ? 2.227 10.734 20.359 1 96.88 138 PHE B CA 1
ATOM 3058 C C . PHE B 1 138 ? 3.334 9.695 20.484 1 96.88 138 PHE B C 1
ATOM 3060 O O . PHE B 1 138 ? 3.389 8.953 21.469 1 96.88 138 PHE B O 1
ATOM 3067 N N . VAL B 1 139 ? 4.195 9.625 19.469 1 97.06 139 VAL B N 1
ATOM 3068 C CA . VAL B 1 139 ? 5.223 8.594 19.406 1 97.06 139 VAL B CA 1
ATOM 3069 C C . VAL B 1 139 ? 6.203 8.773 20.562 1 97.06 139 VAL B C 1
ATOM 3071 O O . VAL B 1 139 ? 6.703 7.793 21.125 1 97.06 139 VAL B O 1
ATOM 3074 N N . SER B 1 140 ? 6.473 10.016 20.906 1 94.75 140 SER B N 1
ATOM 3075 C CA . SER B 1 140 ? 7.406 10.297 21.984 1 94.75 140 SER B CA 1
ATOM 3076 C C . SER B 1 140 ? 6.91 9.719 23.312 1 94.75 140 SER B C 1
ATOM 3078 O O . SER B 1 140 ? 7.707 9.422 24.203 1 94.75 140 SER B O 1
ATOM 3080 N N . LYS B 1 141 ? 5.613 9.516 23.438 1 94.81 141 LYS B N 1
ATOM 3081 C CA . LYS B 1 141 ? 5.012 9.023 24.672 1 94.81 141 LYS B CA 1
ATOM 3082 C C . LYS B 1 141 ? 4.641 7.547 24.547 1 94.81 141 LYS B C 1
ATOM 3084 O O . LYS B 1 141 ? 4.191 6.93 25.516 1 94.81 141 LYS B O 1
ATOM 3089 N N . TYR B 1 142 ? 4.789 7.039 23.359 1 94.62 142 TYR B N 1
ATOM 3090 C CA . TYR B 1 142 ? 4.363 5.672 23.094 1 94.62 142 TYR B CA 1
ATOM 3091 C C . TYR B 1 142 ? 5.32 4.668 23.719 1 94.62 142 TYR B C 1
ATOM 3093 O O . TYR B 1 142 ? 6.543 4.793 23.594 1 94.62 142 TYR B O 1
ATOM 3101 N N . GLU B 1 143 ? 4.75 3.736 24.453 1 91.75 143 GLU B N 1
ATOM 3102 C CA . GLU B 1 143 ? 5.508 2.631 25.031 1 91.75 143 GLU B CA 1
ATOM 3103 C C . GLU B 1 143 ? 5.07 1.293 24.438 1 91.75 143 GLU B C 1
ATOM 3105 O O . GLU B 1 143 ? 3.883 0.959 24.469 1 91.75 143 GLU B O 1
ATOM 3110 N N . MET B 1 144 ? 6.062 0.58 23.969 1 87.62 144 MET B N 1
ATOM 3111 C CA . MET B 1 144 ? 5.758 -0.733 23.406 1 87.62 144 MET B CA 1
ATOM 3112 C C . MET B 1 144 ? 5.363 -1.715 24.5 1 87.62 144 MET B C 1
ATOM 3114 O O . MET B 1 144 ? 6.008 -1.773 25.547 1 87.62 144 MET B O 1
ATOM 3118 N N . LYS B 1 145 ? 4.344 -2.469 24.266 1 84.25 145 LYS B N 1
ATOM 3119 C CA . LYS B 1 145 ? 3.818 -3.406 25.25 1 84.25 145 LYS B CA 1
ATOM 3120 C C . LYS B 1 145 ? 4.828 -4.512 25.547 1 84.25 145 LYS B C 1
ATOM 3122 O O . LYS B 1 145 ? 5 -4.906 26.703 1 84.25 145 LYS B O 1
ATOM 3127 N N . HIS B 1 146 ? 5.496 -5.039 24.531 1 79.94 146 HIS B N 1
ATOM 3128 C CA . HIS B 1 146 ? 6.336 -6.219 24.703 1 79.94 146 HIS B CA 1
ATOM 3129 C C . HIS B 1 146 ? 7.812 -5.844 24.781 1 79.94 146 HIS B C 1
ATOM 3131 O O . HIS B 1 146 ? 8.672 -6.715 24.922 1 79.94 146 HIS B O 1
ATOM 3137 N N . ARG B 1 147 ? 8.203 -4.598 24.641 1 80.81 147 ARG B N 1
ATOM 3138 C CA . ARG B 1 147 ? 9.57 -4.102 24.719 1 80.81 147 ARG B CA 1
ATOM 3139 C C . ARG B 1 147 ? 9.633 -2.74 25.406 1 80.81 147 ARG B C 1
ATOM 3141 O O . ARG B 1 147 ? 10.023 -1.746 24.781 1 80.81 147 ARG B O 1
ATOM 3148 N N . LYS B 1 148 ? 9.391 -2.742 26.641 1 81.25 148 LYS B N 1
ATOM 3149 C CA . LYS B 1 148 ? 9.32 -1.493 27.391 1 81.25 148 LYS B CA 1
ATOM 3150 C C . LYS B 1 148 ? 10.695 -0.855 27.531 1 81.25 148 LYS B C 1
ATOM 3152 O O . LYS B 1 148 ? 10.812 0.328 27.859 1 81.25 148 LYS B O 1
ATOM 3157 N N . ASP B 1 149 ? 11.734 -1.608 27.172 1 82.38 149 ASP B N 1
ATOM 3158 C CA . ASP B 1 149 ? 13.117 -1.142 27.297 1 82.38 149 ASP B CA 1
ATOM 3159 C C . ASP B 1 149 ? 13.547 -0.372 26.047 1 82.38 149 ASP B C 1
ATOM 3161 O O . ASP B 1 149 ? 14.625 0.218 26.016 1 82.38 149 ASP B O 1
ATOM 3165 N N . MET B 1 150 ? 12.711 -0.435 25.094 1 84.44 150 MET B N 1
ATOM 3166 C CA . MET B 1 150 ? 13.047 0.223 23.828 1 84.44 150 MET B CA 1
ATOM 3167 C C . MET B 1 150 ? 12.055 1.344 23.531 1 84.44 150 MET B C 1
ATOM 3169 O O . MET B 1 150 ? 10.852 1.198 23.766 1 84.44 150 MET B O 1
ATOM 3173 N N . LYS B 1 151 ? 12.625 2.465 23.125 1 90.38 151 LYS B N 1
ATOM 3174 C CA . LYS B 1 151 ? 11.773 3.584 22.734 1 90.38 151 LYS B CA 1
ATOM 3175 C C . LYS B 1 151 ? 11.648 3.666 21.219 1 90.38 151 LYS B C 1
ATOM 3177 O O . LYS B 1 151 ? 12.656 3.709 20.5 1 90.38 151 LYS B O 1
ATOM 3182 N N . LEU B 1 152 ? 10.438 3.621 20.797 1 92.88 152 LEU B N 1
ATOM 3183 C CA . LEU B 1 152 ? 10.18 3.748 19.375 1 92.88 152 LEU B CA 1
ATOM 3184 C C . LEU B 1 152 ? 10.266 5.203 18.938 1 92.88 152 LEU B C 1
ATOM 3186 O O . LEU B 1 152 ? 9.797 6.102 19.641 1 92.88 152 LEU B O 1
ATOM 3190 N N . GLN B 1 153 ? 10.961 5.438 17.875 1 95.12 153 GLN B N 1
ATOM 3191 C CA . GLN B 1 153 ? 11.031 6.766 17.281 1 95.12 153 GLN B CA 1
ATOM 3192 C C . GLN B 1 153 ? 10.625 6.734 15.805 1 95.12 153 GLN B C 1
ATOM 3194 O O . GLN B 1 153 ? 10.719 5.691 15.156 1 95.12 153 GLN B O 1
ATOM 3199 N N . VAL B 1 154 ? 10.125 7.879 15.367 1 96.81 154 VAL B N 1
ATOM 3200 C CA . VAL B 1 154 ? 9.82 8.008 13.945 1 96.81 154 VAL B CA 1
ATOM 3201 C C . VAL B 1 154 ? 10.516 9.242 13.375 1 96.81 154 VAL B C 1
ATOM 3203 O O . VAL B 1 154 ? 10.852 10.172 14.117 1 96.81 154 VAL B O 1
ATOM 3206 N N . LYS B 1 155 ? 10.812 9.18 12.172 1 98.06 155 LYS B N 1
ATOM 3207 C CA . LYS B 1 155 ? 11.219 10.336 11.375 1 98.06 155 LYS B CA 1
ATOM 3208 C C . LYS B 1 155 ? 10.125 10.742 10.398 1 98.06 155 LYS B C 1
ATOM 3210 O O . LYS B 1 155 ? 9.43 9.891 9.852 1 98.06 155 LYS B O 1
ATOM 3215 N N . ILE B 1 156 ? 10.023 12.047 10.234 1 98.31 156 ILE B N 1
ATOM 3216 C CA . ILE B 1 156 ? 8.922 12.516 9.406 1 98.31 156 ILE B CA 1
ATOM 3217 C C . ILE B 1 156 ? 9.461 13.414 8.289 1 98.31 156 ILE B C 1
ATOM 3219 O O . ILE B 1 156 ? 10.383 14.203 8.508 1 98.31 156 ILE B O 1
ATOM 3223 N N . GLY B 1 157 ? 8.953 13.25 7.145 1 98.56 157 GLY B N 1
ATOM 3224 C CA . GLY B 1 157 ? 9.188 14.148 6.027 1 98.56 157 GLY B CA 1
ATOM 3225 C C . GLY B 1 157 ? 7.93 14.836 5.539 1 98.56 157 GLY B C 1
ATOM 3226 O O . GLY B 1 157 ? 6.852 14.242 5.535 1 98.56 157 GLY B O 1
ATOM 3227 N N . ILE B 1 158 ? 8.039 16.125 5.125 1 98.69 158 ILE B N 1
ATOM 3228 C CA . ILE B 1 158 ? 6.926 16.891 4.57 1 98.69 158 ILE B CA 1
ATOM 3229 C C . ILE B 1 158 ? 7.363 17.578 3.285 1 98.69 158 ILE B C 1
ATOM 3231 O O . ILE B 1 158 ? 8.484 18.094 3.197 1 98.69 158 ILE B O 1
ATOM 3235 N N . ASN B 1 159 ? 6.543 17.562 2.377 1 98.25 159 ASN B N 1
ATOM 3236 C CA . ASN B 1 159 ? 6.75 18.281 1.122 1 98.25 159 ASN B CA 1
ATOM 3237 C C . ASN B 1 159 ? 5.43 18.781 0.537 1 98.25 159 ASN B C 1
ATOM 3239 O O . ASN B 1 159 ? 4.359 18.297 0.908 1 98.25 159 ASN B O 1
ATOM 3243 N N . CYS B 1 160 ? 5.5 19.828 -0.252 1 97.12 160 CYS B N 1
ATOM 3244 C CA . CYS B 1 160 ? 4.352 20.375 -0.954 1 97.12 160 CYS B CA 1
ATOM 3245 C C . CYS B 1 160 ? 4.641 20.531 -2.441 1 97.12 160 CYS B C 1
ATOM 3247 O O . CYS B 1 160 ? 5.77 20.844 -2.828 1 97.12 160 CYS B O 1
ATOM 3249 N N . GLY B 1 161 ? 3.617 20.234 -3.182 1 96.38 161 GLY B N 1
ATOM 3250 C CA . GLY B 1 161 ? 3.766 20.406 -4.617 1 96.38 161 GLY B CA 1
ATOM 3251 C C . GLY B 1 161 ? 2.678 19.719 -5.418 1 96.38 161 GLY B C 1
ATOM 3252 O O . GLY B 1 161 ? 1.647 19.328 -4.863 1 96.38 161 GLY B O 1
ATOM 3253 N N . ALA B 1 162 ? 2.875 19.703 -6.723 1 94.94 162 ALA B N 1
ATOM 3254 C CA . ALA B 1 162 ? 1.898 19.094 -7.625 1 94.94 162 ALA B CA 1
ATOM 3255 C C . ALA B 1 162 ? 2.018 17.578 -7.629 1 94.94 162 ALA B C 1
ATOM 3257 O O . ALA B 1 162 ? 3.115 17.031 -7.48 1 94.94 162 ALA B O 1
ATOM 3258 N N . VAL B 1 163 ? 0.887 16.922 -7.688 1 93.19 163 VAL B N 1
ATOM 3259 C CA . VAL B 1 163 ? 0.879 15.469 -7.816 1 93.19 163 VAL B CA 1
ATOM 3260 C C . VAL B 1 163 ? -0.202 15.039 -8.812 1 93.19 163 VAL B C 1
ATOM 3262 O O . VAL B 1 163 ? -1.139 15.797 -9.078 1 93.19 163 VAL B O 1
ATOM 3265 N N . ALA B 1 164 ? 0.041 13.953 -9.383 1 91.31 164 ALA B N 1
ATOM 3266 C CA . ALA B 1 164 ? -1.017 13.25 -10.102 1 91.31 164 ALA B CA 1
ATOM 3267 C C . ALA B 1 164 ? -1.586 12.109 -9.266 1 91.31 164 ALA B C 1
ATOM 3269 O O . ALA B 1 164 ? -0.853 11.445 -8.523 1 91.31 164 ALA B O 1
ATOM 3270 N N . SER B 1 165 ? -2.879 11.992 -9.312 1 89.25 165 SER B N 1
ATOM 3271 C CA . SER B 1 165 ? -3.508 10.875 -8.617 1 89.25 165 SER B CA 1
ATOM 3272 C C . SER B 1 165 ? -4.211 9.938 -9.594 1 89.25 165 SER B C 1
ATOM 3274 O O . SER B 1 165 ? -4.555 10.336 -10.703 1 89.25 165 SER B O 1
ATOM 3276 N N . GLY B 1 166 ? -4.309 8.742 -9.172 1 84.19 166 GLY B N 1
ATOM 3277 C CA . GLY B 1 166 ? -5.016 7.754 -9.969 1 84.19 166 GLY B CA 1
ATOM 3278 C C . GLY B 1 166 ? -5.395 6.516 -9.18 1 84.19 166 GLY B C 1
ATOM 3279 O O . GLY B 1 166 ? -5.051 6.391 -8.008 1 84.19 166 GLY B O 1
ATOM 3280 N N . ILE B 1 167 ? -6.242 5.715 -9.812 1 82.31 167 ILE B N 1
ATOM 3281 C CA . ILE B 1 167 ? -6.633 4.426 -9.258 1 82.31 167 ILE B CA 1
ATOM 3282 C C . ILE B 1 167 ? -5.973 3.301 -10.055 1 82.31 167 ILE B C 1
ATOM 3284 O O . ILE B 1 167 ? -6.031 3.281 -11.281 1 82.31 167 ILE B O 1
ATOM 3288 N N . LEU B 1 168 ? -5.258 2.473 -9.344 1 83 168 LEU B N 1
ATOM 3289 C CA . LEU B 1 168 ? -4.578 1.36 -10 1 83 168 LEU B CA 1
ATOM 3290 C C . LEU B 1 168 ? -5.273 0.039 -9.688 1 83 168 LEU B C 1
ATOM 3292 O O . LEU B 1 168 ? -5.637 -0.222 -8.539 1 83 168 LEU B O 1
ATOM 3296 N N . GLY B 1 169 ? -5.465 -0.754 -10.75 1 79.56 169 GLY B N 1
ATOM 3297 C CA . GLY B 1 169 ? -6.055 -2.074 -10.586 1 79.56 169 GLY B CA 1
ATOM 3298 C C . GLY B 1 169 ? -7.551 -2.094 -10.82 1 79.56 169 GLY B C 1
ATOM 3299 O O . GLY B 1 169 ? -8.227 -1.08 -10.625 1 79.56 169 GLY B O 1
ATOM 3300 N N . SER B 1 170 ? -8.117 -3.182 -11.25 1 73.75 170 SER B N 1
ATOM 3301 C CA . SER B 1 170 ? -9.539 -3.312 -11.523 1 73.75 170 SER B CA 1
ATOM 3302 C C . SER B 1 170 ? -10.258 -4.051 -10.398 1 73.75 170 SER B C 1
ATOM 3304 O O . SER B 1 170 ? -11.336 -3.643 -9.969 1 73.75 170 SER B O 1
ATOM 3306 N N . SER B 1 171 ? -9.711 -5.066 -9.867 1 70.31 171 SER B N 1
ATOM 3307 C CA . SER B 1 171 ? -10.352 -5.887 -8.844 1 70.31 171 SER B CA 1
ATOM 3308 C C . SER B 1 171 ? -10.062 -5.344 -7.449 1 70.31 171 SER B C 1
ATOM 3310 O O . SER B 1 171 ? -10.969 -5.266 -6.609 1 70.31 171 SER B O 1
ATOM 3312 N N . ALA B 1 172 ? -8.922 -4.914 -7.188 1 73.75 172 ALA B N 1
ATOM 3313 C CA . ALA B 1 172 ? -8.484 -4.312 -5.926 1 73.75 172 ALA B CA 1
ATOM 3314 C C . ALA B 1 172 ? -7.895 -2.926 -6.152 1 73.75 172 ALA B C 1
ATOM 3316 O O . ALA B 1 172 ? -6.684 -2.734 -6.023 1 73.75 172 ALA B O 1
ATOM 3317 N N . PRO B 1 173 ? -8.875 -2.012 -6.43 1 78.19 173 PRO B N 1
ATOM 3318 C CA . PRO B 1 173 ? -8.367 -0.688 -6.797 1 78.19 173 PRO B CA 1
ATOM 3319 C C . PRO B 1 173 ? -7.672 0.018 -5.633 1 78.19 173 PRO B C 1
ATOM 3321 O O . PRO B 1 173 ? -8.109 -0.099 -4.484 1 78.19 173 PRO B O 1
ATOM 3324 N N . ARG B 1 174 ? -6.605 0.662 -5.934 1 80.38 174 ARG B N 1
ATOM 3325 C CA . ARG B 1 174 ? -5.836 1.405 -4.941 1 80.38 174 ARG B CA 1
ATOM 3326 C C . ARG B 1 174 ? -5.613 2.846 -5.391 1 80.38 174 ARG B C 1
ATOM 3328 O O . ARG B 1 174 ? -5.227 3.094 -6.535 1 80.38 174 ARG B O 1
ATOM 3335 N N . PHE B 1 175 ? -5.918 3.748 -4.488 1 85 175 PHE B N 1
ATOM 3336 C CA . PHE B 1 175 ? -5.637 5.16 -4.734 1 85 175 PHE B CA 1
ATOM 3337 C C . PHE B 1 175 ? -4.148 5.449 -4.57 1 85 175 PHE B C 1
ATOM 3339 O O . PHE B 1 175 ? -3.561 5.141 -3.533 1 85 175 PHE B O 1
ATOM 3346 N N . CYS B 1 176 ? -3.564 6.074 -5.602 1 86.12 176 CYS B N 1
ATOM 3347 C CA . CYS B 1 176 ? -2.123 6.297 -5.598 1 86.12 176 CYS B CA 1
ATOM 3348 C C . CYS B 1 176 ? -1.786 7.715 -6.035 1 86.12 176 CYS B C 1
ATOM 3350 O O . CYS B 1 176 ? -2.557 8.344 -6.762 1 86.12 176 CYS B O 1
ATOM 3352 N N . LEU B 1 177 ? -0.719 8.117 -5.57 1 87.94 177 LEU B N 1
ATOM 3353 C CA . LEU B 1 177 ? -0.173 9.414 -5.953 1 87.94 177 LEU B CA 1
ATOM 3354 C C . LEU B 1 177 ? 1.144 9.25 -6.703 1 87.94 177 LEU B C 1
ATOM 3356 O O . LEU B 1 177 ? 1.962 8.398 -6.352 1 87.94 177 LEU B O 1
ATOM 3360 N N . PHE B 1 178 ? 1.269 10.125 -7.715 1 86.62 178 PHE B N 1
ATOM 3361 C CA . PHE B 1 178 ? 2.479 10.086 -8.523 1 86.62 178 PHE B CA 1
ATOM 3362 C C . PHE B 1 178 ? 3.029 11.492 -8.742 1 86.62 178 PHE B C 1
ATOM 3364 O O . PHE B 1 178 ? 2.27 12.461 -8.781 1 86.62 178 PHE B O 1
ATOM 3371 N N . GLY B 1 179 ? 4.391 11.492 -8.922 1 87.44 179 GLY B N 1
ATOM 3372 C CA . GLY B 1 179 ? 5.047 12.758 -9.203 1 87.44 179 GLY B CA 1
ATOM 3373 C C . GLY B 1 179 ? 6.281 12.984 -8.352 1 87.44 179 GLY B C 1
ATOM 3374 O O . GLY B 1 179 ? 6.504 12.273 -7.363 1 87.44 179 GLY B O 1
ATOM 3375 N N . ASP B 1 180 ? 7.004 14.008 -8.68 1 88.5 180 ASP B N 1
ATOM 3376 C CA . ASP B 1 180 ? 8.234 14.344 -7.973 1 88.5 180 ASP B CA 1
ATOM 3377 C C . ASP B 1 180 ? 7.957 14.703 -6.516 1 88.5 180 ASP B C 1
ATOM 3379 O O . ASP B 1 180 ? 8.773 14.422 -5.633 1 88.5 180 ASP B O 1
ATOM 3383 N N . THR B 1 181 ? 6.809 15.266 -6.352 1 93.44 181 THR B N 1
ATOM 3384 C CA . THR B 1 181 ? 6.422 15.648 -5 1 93.44 181 THR B CA 1
ATOM 3385 C C . THR B 1 181 ? 6.383 14.43 -4.082 1 93.44 181 THR B C 1
ATOM 3387 O O . THR B 1 181 ? 6.828 14.5 -2.934 1 93.44 181 THR B O 1
ATOM 3390 N N . VAL B 1 182 ? 5.91 13.352 -4.598 1 91.38 182 VA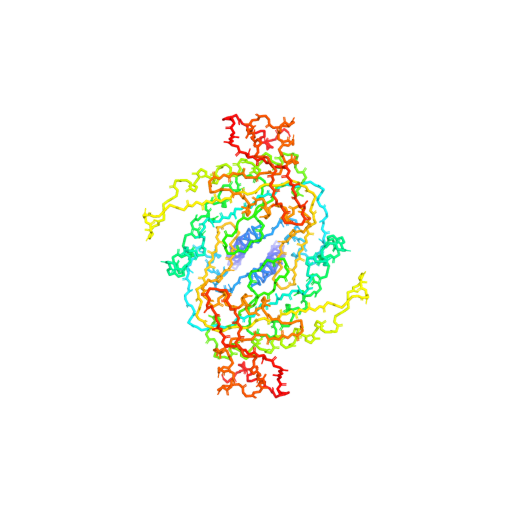L B N 1
ATOM 3391 C CA . VAL B 1 182 ? 5.812 12.117 -3.828 1 91.38 182 VAL B CA 1
ATOM 3392 C C . VAL B 1 182 ? 7.207 11.57 -3.549 1 91.38 182 VAL B C 1
ATOM 3394 O O . VAL B 1 182 ? 7.504 11.148 -2.43 1 91.38 182 VAL B O 1
ATOM 3397 N N . ASN B 1 183 ? 8.102 11.609 -4.516 1 87.56 183 ASN B N 1
ATOM 3398 C CA . ASN B 1 183 ? 9.469 11.133 -4.34 1 87.56 183 ASN B CA 1
ATOM 3399 C C . ASN B 1 183 ? 10.227 11.977 -3.316 1 87.56 183 ASN B C 1
ATOM 3401 O O . ASN B 1 183 ? 10.961 11.438 -2.486 1 87.56 183 ASN B O 1
ATOM 3405 N N . MET B 1 184 ? 9.953 13.141 -3.43 1 94.31 184 MET B N 1
ATOM 3406 C CA . MET B 1 184 ? 10.672 14.07 -2.566 1 94.31 184 MET B CA 1
ATOM 3407 C C . MET B 1 184 ? 10.289 13.875 -1.105 1 94.31 184 MET B C 1
ATOM 3409 O O . MET B 1 184 ? 11.141 13.945 -0.217 1 94.31 184 MET B O 1
ATOM 3413 N N . VAL B 1 185 ? 9.023 13.703 -0.833 1 95.88 185 VAL B N 1
ATOM 3414 C CA . VAL B 1 185 ? 8.609 13.508 0.553 1 95.88 185 VAL B CA 1
ATOM 3415 C C . VAL B 1 185 ? 9.234 12.234 1.108 1 95.88 185 VAL B C 1
ATOM 3417 O O . VAL B 1 185 ? 9.594 12.172 2.289 1 95.88 185 VAL B O 1
ATOM 3420 N N . CYS B 1 186 ? 9.367 11.203 0.295 1 91.88 186 CYS B N 1
ATOM 3421 C CA . CYS B 1 186 ? 10.039 9.977 0.71 1 91.88 186 CYS B CA 1
ATOM 3422 C C . CYS B 1 186 ? 11.492 10.242 1.066 1 91.88 186 CYS B C 1
ATOM 3424 O O . CYS B 1 186 ? 11.992 9.734 2.074 1 91.88 186 CYS B O 1
ATOM 3426 N N . ARG B 1 187 ? 12.141 11.031 0.27 1 95.31 187 ARG B N 1
ATOM 3427 C CA . ARG B 1 187 ? 13.531 11.375 0.53 1 95.31 187 ARG B CA 1
ATOM 3428 C C . ARG B 1 187 ? 13.656 12.219 1.797 1 95.31 187 ARG B C 1
ATOM 3430 O O . ARG B 1 187 ? 14.602 12.047 2.568 1 95.31 187 ARG B O 1
ATOM 3437 N N . MET B 1 188 ? 12.695 13.133 1.964 1 97.62 188 MET B N 1
ATOM 3438 C CA . MET B 1 188 ? 12.703 13.945 3.176 1 97.62 188 MET B CA 1
ATOM 3439 C C . MET B 1 188 ? 12.586 13.078 4.418 1 97.62 188 MET B C 1
ATOM 3441 O O . MET B 1 188 ? 13.266 13.312 5.418 1 97.62 188 MET B O 1
ATOM 3445 N N . ALA B 1 189 ? 11.711 12.102 4.359 1 96.62 189 ALA B N 1
ATOM 3446 C CA . ALA B 1 189 ? 11.539 11.195 5.488 1 96.62 189 ALA B CA 1
ATOM 3447 C C . ALA B 1 189 ? 12.797 10.359 5.715 1 96.62 189 ALA B C 1
ATOM 3449 O O . ALA B 1 189 ? 13.242 10.188 6.852 1 96.62 189 ALA B O 1
ATOM 3450 N N . ALA B 1 190 ? 13.352 9.867 4.609 1 94.44 190 ALA B N 1
ATOM 3451 C CA . ALA B 1 190 ? 14.531 9.008 4.688 1 94.44 190 ALA B CA 1
ATOM 3452 C C . ALA B 1 190 ? 15.719 9.766 5.281 1 94.44 190 ALA B C 1
ATOM 3454 O O . ALA B 1 190 ? 16.531 9.188 6.004 1 94.44 190 ALA B O 1
ATOM 3455 N N . LEU B 1 191 ? 15.82 11 4.961 1 97.12 191 LEU B N 1
ATOM 3456 C CA . LEU B 1 191 ? 16.969 11.805 5.359 1 97.12 191 LEU B CA 1
ATOM 3457 C C . LEU B 1 191 ? 16.703 12.523 6.68 1 97.12 191 LEU B C 1
ATOM 3459 O O . LEU B 1 191 ? 17.562 13.258 7.176 1 97.12 191 LEU B O 1
ATOM 3463 N N . SER B 1 192 ? 15.531 12.359 7.18 1 98.06 192 SER B N 1
ATOM 3464 C CA . SER B 1 192 ? 15.203 13 8.445 1 98.06 192 SER B CA 1
ATOM 3465 C C . SER B 1 192 ? 15.969 12.367 9.602 1 98.06 192 SER B C 1
ATOM 3467 O O . SER B 1 192 ? 16.859 11.539 9.383 1 98.06 192 SER B O 1
ATOM 3469 N N . GLU B 1 193 ? 15.812 12.891 10.766 1 97.75 193 GLU B N 1
ATOM 3470 C CA . GLU B 1 193 ? 16.422 12.383 11.992 1 97.75 193 GLU B CA 1
ATOM 3471 C C . GLU B 1 193 ? 15.352 11.906 12.977 1 97.75 193 GLU B C 1
ATOM 3473 O O . GLU B 1 193 ? 14.203 12.352 12.922 1 97.75 193 GLU B O 1
ATOM 3478 N N . PRO B 1 194 ? 15.742 10.953 13.836 1 97.44 194 PRO B N 1
ATOM 3479 C CA . PRO B 1 194 ? 14.758 10.453 14.805 1 97.44 194 PRO B CA 1
ATOM 3480 C C . PRO B 1 194 ? 14.102 11.57 15.609 1 97.44 194 PRO B C 1
ATOM 3482 O O . PRO B 1 194 ? 14.805 12.383 16.234 1 97.44 194 PRO B O 1
ATOM 3485 N N . GLY B 1 195 ? 12.805 11.617 15.555 1 97.25 195 GLY B N 1
ATOM 3486 C CA . GLY B 1 195 ? 12.062 12.578 16.359 1 97.25 195 GLY B CA 1
ATOM 3487 C C . GLY B 1 195 ? 12.008 13.961 15.734 1 97.25 195 GLY B C 1
ATOM 3488 O O . GLY B 1 195 ? 11.688 14.938 16.406 1 97.25 195 GLY B O 1
ATOM 3489 N N . ARG B 1 196 ? 12.32 14.031 14.461 1 98.19 196 ARG B N 1
ATOM 3490 C CA . ARG B 1 196 ? 12.32 15.344 13.828 1 98.19 196 ARG B CA 1
ATOM 3491 C C . ARG B 1 196 ? 11.484 15.336 12.555 1 98.19 196 ARG B C 1
ATOM 3493 O O . ARG B 1 196 ? 11.133 14.273 12.039 1 98.19 196 ARG B O 1
ATOM 3500 N N . ILE B 1 197 ? 11.102 16.531 12.188 1 98.62 197 ILE B N 1
ATOM 3501 C CA . ILE B 1 197 ? 10.312 16.734 10.977 1 98.62 197 ILE B CA 1
ATOM 3502 C C . ILE B 1 197 ? 11.141 17.484 9.938 1 98.62 197 ILE B C 1
ATOM 3504 O O . ILE B 1 197 ? 11.461 18.656 10.117 1 98.62 197 ILE B O 1
ATOM 3508 N N . HIS B 1 198 ? 11.453 16.797 8.914 1 98.88 198 HIS B N 1
ATOM 3509 C CA . HIS B 1 198 ? 12.281 17.312 7.824 1 98.88 198 HIS B CA 1
ATOM 3510 C C . HIS B 1 198 ? 11.422 17.812 6.668 1 98.88 198 HIS B C 1
ATOM 3512 O O . HIS B 1 198 ? 10.562 17.078 6.164 1 98.88 198 HIS B O 1
ATOM 3518 N N . ILE B 1 199 ? 11.602 19.062 6.262 1 98.75 199 ILE B N 1
ATOM 3519 C CA . ILE B 1 199 ? 10.711 19.625 5.25 1 98.75 199 ILE B CA 1
ATOM 3520 C C . ILE B 1 199 ? 11.539 20.25 4.129 1 98.75 199 ILE B C 1
ATOM 3522 O O . ILE B 1 199 ? 12.695 20.625 4.336 1 98.75 199 ILE B O 1
ATOM 3526 N N . THR B 1 200 ? 11.023 20.312 3.016 1 98.38 200 THR B N 1
ATOM 3527 C CA . THR B 1 200 ? 11.68 20.922 1.862 1 98.38 200 THR B CA 1
ATOM 3528 C C . THR B 1 200 ? 11.727 22.438 1.998 1 98.38 200 THR B C 1
ATOM 3530 O O . THR B 1 200 ? 10.977 23.016 2.795 1 98.38 200 THR B O 1
ATOM 3533 N N . GLU B 1 201 ? 12.547 23.016 1.191 1 97.75 201 GLU B N 1
ATOM 3534 C CA . GLU B 1 201 ? 12.633 24.469 1.157 1 97.75 201 GLU B CA 1
ATOM 3535 C C . GLU B 1 201 ? 11.312 25.094 0.723 1 97.75 201 GLU B C 1
ATOM 3537 O O . GLU B 1 201 ? 10.898 26.125 1.254 1 97.75 201 GLU B O 1
ATOM 3542 N N . GLY B 1 202 ? 10.703 24.5 -0.287 1 96.38 202 GLY B N 1
ATOM 3543 C CA . GLY B 1 202 ? 9.406 24.984 -0.737 1 96.38 202 GLY B CA 1
ATOM 3544 C C . GLY B 1 202 ? 8.375 25.031 0.369 1 96.38 202 GLY B C 1
ATOM 3545 O O . GLY B 1 202 ? 7.656 26.031 0.512 1 96.38 202 GLY B O 1
ATOM 3546 N N . ALA B 1 203 ? 8.305 23.969 1.114 1 97.31 203 ALA B N 1
ATOM 3547 C CA . ALA B 1 203 ? 7.375 23.938 2.238 1 97.31 203 ALA B CA 1
ATOM 3548 C C . ALA B 1 203 ? 7.742 24.969 3.299 1 97.31 203 ALA B C 1
ATOM 3550 O O . ALA B 1 203 ? 6.871 25.656 3.834 1 97.31 203 ALA B O 1
ATOM 3551 N N . ALA B 1 204 ? 9 25.062 3.576 1 97.5 204 ALA B N 1
ATOM 3552 C CA . ALA B 1 204 ? 9.469 26.031 4.57 1 97.5 204 ALA B CA 1
ATOM 3553 C C . ALA B 1 204 ? 9.109 27.453 4.168 1 97.5 204 ALA B C 1
ATOM 3555 O O . ALA B 1 204 ? 8.664 28.25 5 1 97.5 204 ALA B O 1
ATOM 3556 N N . ASN B 1 205 ? 9.328 27.75 2.932 1 96.38 205 ASN B N 1
ATOM 3557 C CA . ASN B 1 205 ? 9 29.078 2.428 1 96.38 205 ASN B CA 1
ATOM 3558 C C . ASN B 1 205 ? 7.504 29.375 2.553 1 96.38 205 ASN B C 1
ATOM 3560 O O . ASN B 1 205 ? 7.113 30.484 2.93 1 96.38 205 ASN B O 1
ATOM 3564 N N . LEU B 1 206 ? 6.758 28.406 2.213 1 94.69 206 LEU B N 1
ATOM 3565 C CA . LEU B 1 206 ? 5.309 28.578 2.318 1 94.69 206 LEU B CA 1
ATOM 3566 C C . LEU B 1 206 ? 4.891 28.781 3.77 1 94.69 206 LEU B C 1
ATOM 3568 O O . LEU B 1 206 ? 4.008 29.594 4.055 1 94.69 206 LEU B O 1
ATOM 3572 N N . ILE B 1 207 ? 5.449 28.047 4.645 1 95 207 ILE B N 1
ATOM 3573 C CA . ILE B 1 207 ? 5.164 28.172 6.07 1 95 207 ILE B CA 1
ATOM 3574 C C . ILE B 1 207 ? 5.512 29.578 6.547 1 95 207 ILE B C 1
ATOM 3576 O O . ILE B 1 207 ? 4.707 30.234 7.215 1 95 207 ILE B O 1
ATOM 3580 N N . ARG B 1 208 ? 6.66 30.016 6.219 1 93.44 208 ARG B N 1
ATOM 3581 C CA . ARG B 1 208 ? 7.145 31.328 6.652 1 93.44 208 ARG B CA 1
ATOM 3582 C C . ARG B 1 208 ? 6.25 32.438 6.129 1 93.44 208 ARG B C 1
ATOM 3584 O O . ARG B 1 208 ? 6.023 33.438 6.816 1 93.44 208 ARG B O 1
ATOM 3591 N N . ASN B 1 209 ? 5.75 32.25 4.965 1 93.19 209 ASN B N 1
ATOM 3592 C CA . ASN B 1 209 ? 4.969 33.281 4.312 1 93.19 209 ASN B CA 1
ATOM 3593 C C . ASN B 1 209 ? 3.516 33.281 4.773 1 93.19 209 ASN B C 1
ATOM 3595 O O . ASN B 1 209 ? 2.873 34.312 4.84 1 93.19 209 ASN B O 1
ATOM 3599 N N . ARG B 1 210 ? 3 32.094 5.125 1 91.69 210 ARG B N 1
ATOM 3600 C CA . ARG B 1 210 ? 1.552 31.984 5.273 1 91.69 210 ARG B CA 1
ATOM 3601 C C . ARG B 1 210 ? 1.176 31.5 6.668 1 91.69 210 ARG B C 1
ATOM 3603 O O . ARG B 1 210 ? 0.043 31.688 7.117 1 91.69 210 ARG B O 1
ATOM 3610 N N . TYR B 1 211 ? 2.094 30.781 7.285 1 89.88 211 TYR B N 1
ATOM 3611 C CA . TYR B 1 211 ? 1.747 30.125 8.531 1 89.88 211 TYR B CA 1
ATOM 3612 C C . TYR B 1 211 ? 2.762 30.438 9.625 1 89.88 211 TYR B C 1
ATOM 3614 O O . TYR B 1 211 ? 3.49 29.562 10.086 1 89.88 211 TYR B O 1
ATOM 3622 N N . GLN B 1 212 ? 2.691 31.516 10.242 1 86 212 GLN B N 1
ATOM 3623 C CA . GLN B 1 212 ? 3.674 32 11.203 1 86 212 GLN B CA 1
ATOM 3624 C C . GLN B 1 212 ? 3.566 31.266 12.531 1 86 212 GLN B C 1
ATOM 3626 O O . GLN B 1 212 ? 4.43 31.422 13.398 1 86 212 GLN B O 1
ATOM 3631 N N . VAL B 1 213 ? 2.537 30.453 12.633 1 90.69 213 VAL B N 1
ATOM 3632 C CA . VAL B 1 213 ? 2.35 29.719 13.875 1 90.69 213 VAL B CA 1
ATOM 3633 C C . VAL B 1 213 ? 3.381 28.594 13.961 1 90.69 213 VAL B C 1
ATOM 3635 O O . VAL B 1 213 ? 3.641 28.062 15.047 1 90.69 213 VAL B O 1
ATOM 3638 N N . PHE B 1 214 ? 3.936 28.281 12.828 1 95.69 214 PHE B N 1
ATOM 3639 C CA . PHE B 1 214 ? 4.926 27.219 12.805 1 95.69 214 PHE B CA 1
ATOM 3640 C C . PHE B 1 214 ? 6.34 27.781 12.82 1 95.69 214 PHE B C 1
ATOM 3642 O O . PHE B 1 214 ? 6.586 28.844 12.258 1 95.69 214 PHE B O 1
ATOM 3649 N N . THR B 1 215 ? 7.18 27.078 13.477 1 95.69 215 THR B N 1
ATOM 3650 C CA . THR B 1 215 ? 8.586 27.469 13.523 1 95.69 215 THR B CA 1
ATOM 3651 C C . THR B 1 215 ? 9.438 26.516 12.68 1 95.69 215 THR B C 1
ATOM 3653 O O . THR B 1 215 ? 9.352 25.297 12.828 1 95.69 215 THR B O 1
ATOM 3656 N N . VAL B 1 216 ? 10.25 27.094 11.789 1 97 216 VAL B N 1
ATOM 3657 C CA . VAL B 1 216 ? 11.117 26.297 10.93 1 97 216 VAL B CA 1
ATOM 3658 C C . VAL B 1 216 ? 12.57 26.734 11.133 1 97 216 VAL B C 1
ATOM 3660 O O . VAL B 1 216 ? 12.844 27.891 11.445 1 97 216 VAL B O 1
ATOM 3663 N N . GLU B 1 217 ? 13.484 25.812 11.07 1 97.69 217 GLU B N 1
ATOM 3664 C CA . GLU B 1 217 ? 14.922 26.031 11.18 1 97.69 217 GLU B CA 1
ATOM 3665 C C . GLU B 1 217 ? 15.664 25.453 9.977 1 97.69 217 GLU B C 1
ATOM 3667 O O . GLU B 1 217 ? 15.398 24.328 9.555 1 97.69 217 GLU B O 1
ATOM 3672 N N . GLU B 1 218 ? 16.594 26.281 9.484 1 98.06 218 GLU B N 1
ATOM 3673 C CA . GLU B 1 218 ? 17.375 25.812 8.344 1 98.06 218 GLU B CA 1
ATOM 3674 C C . GLU B 1 218 ? 18.328 24.688 8.75 1 98.06 218 GLU B C 1
ATOM 3676 O O . GLU B 1 218 ? 19.062 24.797 9.734 1 98.06 218 GLU B O 1
ATOM 3681 N N . ARG B 1 219 ? 18.188 23.562 8.117 1 97.69 219 ARG B N 1
ATOM 3682 C CA . ARG B 1 219 ? 19.125 22.469 8.32 1 97.69 219 ARG B CA 1
ATOM 3683 C C . ARG B 1 219 ? 20.375 22.656 7.48 1 97.69 219 ARG B C 1
ATOM 3685 O O . ARG B 1 219 ? 21.484 22.312 7.922 1 97.69 219 ARG B O 1
ATOM 3692 N N . GLY B 1 220 ? 20.219 23.219 6.316 1 96.81 220 GLY B N 1
ATOM 3693 C CA . GLY B 1 220 ? 21.312 23.406 5.367 1 96.81 220 GLY B CA 1
ATOM 3694 C C . GLY B 1 220 ? 21.266 22.422 4.207 1 96.81 220 GLY B C 1
ATOM 3695 O O . GLY B 1 220 ? 20.203 21.891 3.877 1 96.81 220 GLY B O 1
ATOM 3696 N N . LEU B 1 221 ? 22.375 22.281 3.535 1 97.12 221 LEU B N 1
ATOM 3697 C CA . LEU B 1 221 ? 22.453 21.484 2.32 1 97.12 221 LEU B CA 1
ATOM 3698 C C . LEU B 1 221 ? 22.547 20 2.656 1 97.12 221 LEU B C 1
ATOM 3700 O O . LEU B 1 221 ? 23.375 19.594 3.477 1 97.12 221 LEU B O 1
ATOM 3704 N N . VAL B 1 222 ? 21.641 19.266 2.059 1 96.94 222 VAL B N 1
ATOM 3705 C CA . VAL B 1 222 ? 21.625 17.812 2.197 1 96.94 222 VAL B CA 1
ATOM 3706 C C . VAL B 1 222 ? 21.672 17.156 0.818 1 96.94 222 VAL B C 1
ATOM 3708 O O . VAL B 1 222 ? 21.047 17.641 -0.125 1 96.94 222 VAL B O 1
ATOM 3711 N N . GLU B 1 223 ? 22.438 16.078 0.687 1 97.12 223 GLU B N 1
ATOM 3712 C CA . GLU B 1 223 ? 22.484 15.352 -0.575 1 97.12 223 GLU B CA 1
ATOM 3713 C C . GLU B 1 223 ? 21.203 14.547 -0.787 1 97.12 223 GLU B C 1
ATOM 3715 O O . GLU B 1 223 ? 20.922 13.609 -0.039 1 97.12 223 GLU B O 1
ATOM 3720 N N . VAL B 1 224 ? 20.484 14.984 -1.723 1 94.69 224 VAL B N 1
ATOM 3721 C CA . VAL B 1 224 ? 19.234 14.297 -2.033 1 94.69 224 VAL B CA 1
ATOM 3722 C C . VAL B 1 224 ? 19.391 13.492 -3.322 1 94.69 224 VAL B C 1
ATOM 3724 O O . VAL B 1 224 ? 19.781 14.039 -4.355 1 94.69 224 VAL B O 1
ATOM 3727 N N . LYS B 1 225 ? 19.094 12.219 -3.191 1 87.88 225 LYS B N 1
ATOM 3728 C CA . LYS B 1 225 ? 19.219 11.32 -4.336 1 87.88 225 LYS B CA 1
ATOM 3729 C C . LYS B 1 225 ? 18.453 11.859 -5.543 1 87.88 225 LYS B C 1
ATOM 3731 O O . LYS B 1 225 ? 17.281 12.227 -5.434 1 87.88 225 LYS B O 1
ATOM 3736 N N . GLY B 1 226 ? 19.109 12.039 -6.719 1 84.38 226 GLY B N 1
ATOM 3737 C CA . GLY B 1 226 ? 18.469 12.492 -7.953 1 84.38 226 GLY B CA 1
ATOM 3738 C C . GLY B 1 226 ? 18.406 14 -8.07 1 84.38 226 GLY B C 1
ATOM 3739 O O . GLY B 1 226 ? 18.109 14.531 -9.148 1 84.38 226 GLY B O 1
ATOM 3740 N N . LYS B 1 227 ? 18.609 14.727 -6.953 1 90.25 227 LYS B N 1
ATOM 3741 C CA . LYS B 1 227 ? 18.484 16.188 -6.957 1 90.25 227 LYS B CA 1
ATOM 3742 C C . LYS B 1 227 ? 19.797 16.859 -6.609 1 90.25 227 LYS B C 1
ATOM 3744 O O . LYS B 1 227 ? 20 18.031 -6.914 1 90.25 227 LYS B O 1
ATOM 3749 N N . GLY B 1 228 ? 20.672 16.078 -5.969 1 94.38 228 GLY B N 1
ATOM 3750 C CA . GLY B 1 228 ? 21.922 16.672 -5.508 1 94.38 228 GLY B CA 1
ATOM 3751 C C . GLY B 1 228 ? 21.766 17.484 -4.234 1 94.38 228 GLY B C 1
ATOM 3752 O O . GLY B 1 228 ? 20.828 17.266 -3.463 1 94.38 228 GLY B O 1
ATOM 3753 N N . PRO B 1 229 ? 22.781 18.375 -3.996 1 96.62 229 PRO B N 1
ATOM 3754 C CA . PRO B 1 229 ? 22.672 19.203 -2.789 1 96.62 229 PRO B CA 1
ATOM 3755 C C . PRO B 1 229 ? 21.453 20.094 -2.791 1 96.62 229 PRO B C 1
ATOM 3757 O O . PRO B 1 229 ? 21.266 20.906 -3.713 1 96.62 229 PRO B O 1
ATOM 3760 N N . THR B 1 230 ? 20.641 19.953 -1.779 1 96.62 230 THR B N 1
ATOM 3761 C CA . THR B 1 230 ? 19.375 20.672 -1.662 1 96.62 230 THR B CA 1
ATOM 3762 C C . THR B 1 230 ? 19.234 21.297 -0.28 1 96.62 230 THR B C 1
ATOM 3764 O O . THR B 1 230 ? 19.5 20.656 0.735 1 96.62 230 THR B O 1
ATOM 3767 N N . CYS B 1 231 ? 18.859 22.547 -0.271 1 98.06 231 CYS B N 1
ATOM 3768 C CA . CYS B 1 231 ? 18.609 23.203 1.013 1 98.06 231 CYS B CA 1
ATOM 3769 C C . CYS B 1 231 ? 17.312 22.688 1.629 1 98.06 231 CYS B C 1
ATOM 3771 O O . CYS B 1 231 ? 16.281 22.625 0.957 1 98.06 231 CYS B O 1
ATOM 3773 N N . THR B 1 232 ? 17.422 22.281 2.893 1 98.38 232 THR B N 1
ATOM 3774 C CA . THR B 1 232 ? 16.25 21.734 3.568 1 98.38 23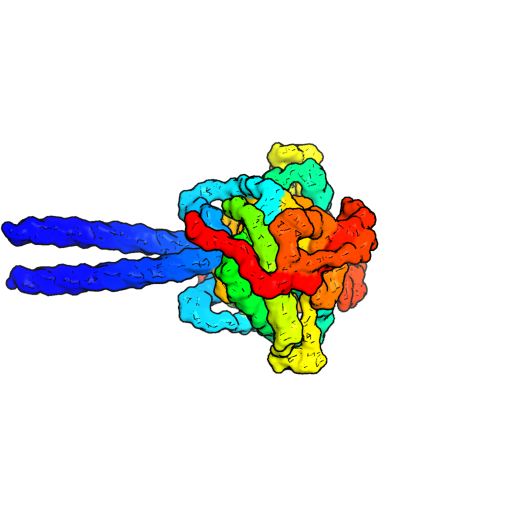2 THR B CA 1
ATOM 3775 C C . THR B 1 232 ? 16.078 22.375 4.945 1 98.38 232 THR B C 1
ATOM 3777 O O . THR B 1 232 ? 16.891 23.203 5.355 1 98.38 232 THR B O 1
ATOM 3780 N N . TYR B 1 233 ? 15 22.031 5.602 1 98.69 233 TYR B N 1
ATOM 3781 C CA . TYR B 1 233 ? 14.633 22.688 6.848 1 98.69 233 TYR B CA 1
ATOM 3782 C C . TYR B 1 233 ? 14.039 21.703 7.836 1 98.69 233 TYR B C 1
ATOM 3784 O O . TYR B 1 233 ? 13.641 20.594 7.453 1 98.69 233 TYR B O 1
ATOM 3792 N N . TRP B 1 234 ? 14.047 22.094 9.109 1 98.62 234 TRP B N 1
ATOM 3793 C CA . TRP B 1 234 ? 13.336 21.406 10.18 1 98.62 234 TRP B CA 1
ATOM 3794 C C . TRP B 1 234 ? 12.07 22.156 10.57 1 98.62 234 TRP B C 1
ATOM 3796 O O . TRP B 1 234 ? 12.078 23.391 10.68 1 98.62 234 TRP B O 1
ATOM 3806 N N . LEU B 1 235 ? 10.984 21.484 10.664 1 98.31 235 LEU B N 1
ATOM 3807 C CA . LEU B 1 235 ? 9.836 22.016 11.383 1 98.31 235 LEU B CA 1
ATOM 3808 C C . LEU B 1 235 ? 9.953 21.734 12.875 1 98.31 235 LEU B C 1
ATOM 3810 O O . LEU B 1 235 ? 9.93 20.562 13.297 1 98.31 235 LEU B O 1
ATOM 3814 N N . THR B 1 236 ? 10.008 22.688 13.742 1 94.62 236 THR B N 1
ATOM 3815 C CA . THR B 1 236 ? 10.422 22.469 15.125 1 94.62 236 THR B CA 1
ATOM 3816 C C . THR B 1 236 ? 9.258 22.719 16.078 1 94.62 236 THR B C 1
ATOM 3818 O O . THR B 1 236 ? 9.336 22.375 17.266 1 94.62 236 THR B O 1
ATOM 3821 N N . GLY B 1 237 ? 8.227 23.328 15.586 1 90 237 GLY B N 1
ATOM 3822 C CA . GLY B 1 237 ? 7.145 23.5 16.547 1 90 237 GLY B CA 1
ATOM 3823 C C . GLY B 1 237 ? 5.996 24.328 16 1 90 237 GLY B C 1
ATOM 3824 O O . GLY B 1 237 ? 5.992 24.703 14.828 1 90 237 GLY B O 1
ATOM 3825 N N . CYS B 1 238 ? 4.988 24.391 16.797 1 86.44 238 CYS B N 1
ATOM 3826 C CA . CYS B 1 238 ? 3.789 25.188 16.531 1 86.44 238 CYS B CA 1
ATOM 3827 C C . CYS B 1 238 ? 3.395 26.016 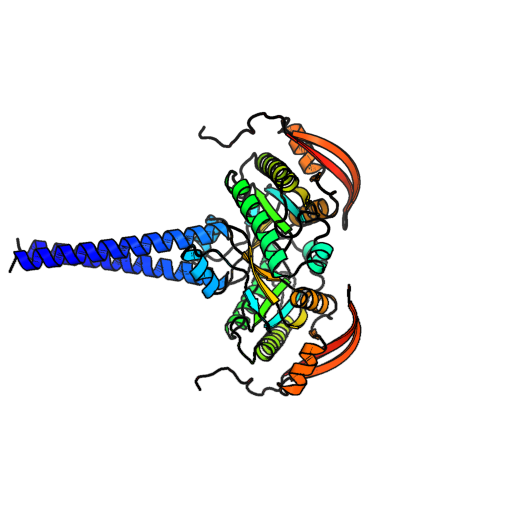17.75 1 86.44 238 CYS B C 1
ATOM 3829 O O . CYS B 1 238 ? 3.342 25.484 18.875 1 86.44 238 CYS B O 1
ATOM 3831 N N . ALA B 1 239 ? 3.338 27.297 17.453 1 81.38 239 ALA B N 1
ATOM 3832 C CA . ALA B 1 239 ? 2.857 28.156 18.531 1 81.38 239 ALA B CA 1
ATOM 3833 C C . ALA B 1 239 ? 1.411 27.812 18.891 1 81.38 239 ALA B C 1
ATOM 3835 O O . ALA B 1 239 ? 0.637 27.391 18.031 1 81.38 239 ALA B O 1
ATOM 3836 N N . ASP B 1 240 ? 1.012 27.422 20.141 1 65.12 240 ASP B N 1
ATOM 3837 C CA . ASP B 1 240 ? -0.291 27.016 20.672 1 65.12 240 ASP B CA 1
ATOM 3838 C C . ASP B 1 240 ? -1.411 27.844 20.031 1 65.12 240 ASP B C 1
ATOM 3840 O O . ASP B 1 240 ? -2.57 27.734 20.438 1 65.12 240 ASP B O 1
ATOM 3844 N N . SER B 1 241 ? -1.182 28.547 18.984 1 54.62 241 SER B N 1
ATOM 3845 C CA . SER B 1 241 ? -2.307 29.297 18.438 1 54.62 241 SER B CA 1
ATOM 3846 C C . SER B 1 241 ? -3.109 28.469 17.453 1 54.62 241 SER B C 1
ATOM 3848 O O . SER B 1 241 ? -2.594 27.5 16.875 1 54.62 241 SER B O 1
ATOM 3850 N N . GLU B 1 242 ? -4.562 28.625 17.391 1 53.12 242 GLU B N 1
ATOM 3851 C CA . GLU B 1 242 ? -5.586 27.984 16.578 1 53.12 242 GLU B CA 1
ATOM 3852 C C . GLU B 1 242 ? -5.172 27.953 15.102 1 53.12 242 GLU B C 1
ATOM 3854 O O . GLU B 1 242 ? -4.734 28.969 14.555 1 53.12 242 GLU B O 1
ATOM 3859 N N . ILE B 1 243 ? -4.668 26.984 14.68 1 54.5 243 ILE B N 1
ATOM 3860 C CA . ILE B 1 243 ? -4.473 26.859 13.234 1 54.5 243 ILE B CA 1
ATOM 3861 C C . ILE B 1 243 ? -5.758 27.25 12.508 1 54.5 243 ILE B C 1
ATOM 3863 O O . ILE B 1 243 ? -6.859 26.938 12.977 1 54.5 243 ILE B O 1
ATOM 3867 N N . PRO B 1 244 ? -5.832 28.172 11.633 1 49.06 244 PRO B N 1
ATOM 3868 C CA . PRO B 1 244 ? -7.066 28.5 10.914 1 49.06 244 PRO B CA 1
ATOM 3869 C C . PRO B 1 244 ? -7.793 27.25 10.406 1 49.06 244 PRO B C 1
ATOM 3871 O O . PRO B 1 244 ? -7.164 26.344 9.844 1 49.06 244 PRO B O 1
ATOM 3874 N N . SER B 1 245 ? -8.492 26.609 11.25 1 45.28 245 SER B N 1
ATOM 3875 C CA . SER B 1 245 ? -9.344 25.5 10.805 1 45.28 245 SER B CA 1
ATOM 3876 C C . SER B 1 245 ? -10.352 25.969 9.766 1 45.28 245 SER B C 1
ATOM 3878 O O . SER B 1 245 ? -10.711 27.156 9.727 1 45.28 245 SER B O 1
ATOM 3880 N N . SER B 1 246 ? -10.484 25.312 8.625 1 40.41 246 SER B N 1
ATOM 3881 C CA . SER B 1 246 ? -11.633 25.578 7.77 1 40.41 246 SER B CA 1
ATOM 3882 C C . SER B 1 246 ? -12.922 25.641 8.586 1 40.41 246 SER B C 1
ATOM 3884 O O . SER B 1 246 ? -13.516 24.594 8.891 1 40.41 246 SER B O 1
ATOM 3886 N N . SER B 1 247 ? -13.164 26.172 9.633 1 31.7 247 SER B N 1
ATOM 3887 C CA . SER B 1 247 ? -14.57 26.328 10.008 1 31.7 247 SER B CA 1
ATOM 3888 C C . SER B 1 247 ? -15.336 27.078 8.922 1 31.7 247 SER B C 1
ATOM 3890 O O . SER B 1 247 ? -14.75 27.844 8.156 1 31.7 247 SER B O 1
ATOM 3892 N N . ALA B 1 248 ? -17 27.125 9.055 1 28.47 248 ALA B N 1
ATOM 3893 C CA . ALA B 1 248 ? -18.188 27.656 8.398 1 28.47 248 ALA B CA 1
ATOM 3894 C C . ALA B 1 248 ? -18.094 29.172 8.25 1 28.47 248 ALA B C 1
ATOM 3896 O O . ALA B 1 248 ? -18.219 29.906 9.234 1 28.47 248 ALA B O 1
ATOM 3897 N N . SER B 1 249 ? -16.875 29.812 7.809 1 21.05 249 SER B N 1
ATOM 3898 C CA . SER B 1 249 ? -17.641 30.969 7.371 1 21.05 249 SER B CA 1
ATOM 3899 C C . SER B 1 249 ? -18.547 30.625 6.195 1 21.05 249 SER B C 1
ATOM 3901 O O . SER B 1 249 ? -18.172 29.859 5.32 1 21.05 249 SER B O 1
#